Protein AF-A9VC50-F1 (afdb_monomer)

Organism: Monosiga brevicollis (NCBI:txid81824)

Structure (mmCIF, N/CA/C/O backbone):
data_AF-A9VC50-F1
#
_entry.id   AF-A9VC50-F1
#
loop_
_atom_site.group_PDB
_atom_site.id
_atom_site.type_symbol
_atom_site.label_atom_id
_atom_site.label_alt_id
_atom_site.label_comp_id
_atom_site.label_asym_id
_atom_site.label_entity_id
_atom_site.label_seq_id
_atom_site.pdbx_PDB_ins_code
_atom_site.Cartn_x
_atom_site.Cartn_y
_atom_site.Cartn_z
_atom_site.occupancy
_atom_site.B_iso_or_equiv
_atom_site.auth_seq_id
_atom_site.auth_comp_id
_atom_site.auth_asym_id
_atom_site.auth_atom_id
_atom_site.pdbx_PDB_model_num
ATOM 1 N N . MET A 1 1 ? -4.338 -27.452 -28.822 1.00 44.91 1 MET A N 1
ATOM 2 C CA . MET A 1 1 ? -4.345 -25.982 -28.722 1.00 44.91 1 MET A CA 1
ATOM 3 C C . MET A 1 1 ? -5.667 -25.638 -28.076 1.00 44.91 1 MET A C 1
ATOM 5 O O . MET A 1 1 ? -6.694 -25.849 -28.708 1.00 44.91 1 MET A O 1
ATOM 9 N N . GLY A 1 2 ? -5.657 -25.379 -26.769 1.00 46.47 2 GLY A N 1
ATOM 10 C CA . GLY A 1 2 ? -6.890 -25.137 -26.024 1.00 46.47 2 GLY A CA 1
ATOM 11 C C . GLY A 1 2 ? -7.445 -23.781 -26.427 1.00 46.47 2 GLY A C 1
ATOM 12 O O . GLY A 1 2 ? -6.705 -22.806 -26.385 1.00 46.47 2 GLY A O 1
ATOM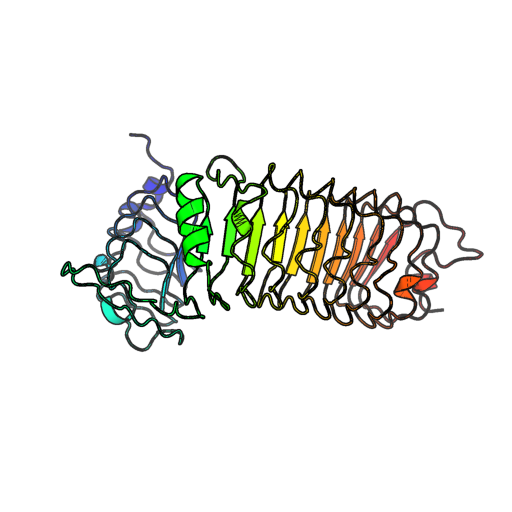 13 N N . THR A 1 3 ? -8.704 -23.742 -26.853 1.00 47.19 3 THR A N 1
ATOM 14 C CA . THR A 1 3 ? -9.458 -22.501 -27.043 1.00 47.19 3 THR A CA 1
ATOM 15 C C . THR A 1 3 ? -9.417 -21.734 -25.730 1.00 47.19 3 THR A C 1
ATOM 17 O O . THR A 1 3 ? -9.940 -22.220 -24.720 1.00 47.19 3 THR A O 1
ATOM 20 N N . THR A 1 4 ? -8.759 -20.582 -25.707 1.00 58.53 4 THR A N 1
ATOM 21 C CA . THR A 1 4 ? -8.905 -19.677 -24.572 1.00 58.53 4 THR A CA 1
ATOM 22 C C . THR A 1 4 ? -10.335 -19.135 -24.621 1.00 58.53 4 THR A C 1
ATOM 24 O O . THR A 1 4 ? -10.934 -19.007 -25.690 1.00 58.53 4 THR A O 1
ATOM 27 N N . THR A 1 5 ? -10.930 -18.816 -23.473 1.00 68.94 5 THR A N 1
ATOM 28 C CA . THR A 1 5 ? -12.236 -18.124 -23.416 1.00 68.94 5 THR A CA 1
ATOM 29 C C . THR A 1 5 ? -12.247 -16.837 -24.249 1.00 68.94 5 THR A C 1
ATOM 31 O O . THR A 1 5 ? -13.309 -16.387 -24.678 1.00 68.94 5 THR A O 1
ATOM 34 N N . PHE A 1 6 ? -11.067 -16.290 -24.541 1.00 82.06 6 PHE A N 1
ATOM 35 C CA . PHE A 1 6 ? -10.851 -15.112 -25.365 1.00 82.06 6 PHE A CA 1
ATOM 36 C C . PHE A 1 6 ? -11.321 -15.260 -26.826 1.00 82.06 6 PHE A C 1
ATOM 38 O O . PHE A 1 6 ? -11.772 -14.283 -27.419 1.00 82.06 6 PHE A O 1
ATOM 45 N N . ASP A 1 7 ? -11.331 -16.473 -27.392 1.00 83.12 7 ASP A N 1
ATOM 46 C CA . ASP A 1 7 ? -11.803 -16.707 -28.771 1.00 83.12 7 ASP A CA 1
ATOM 47 C C . ASP A 1 7 ? -13.293 -16.356 -28.962 1.00 83.12 7 ASP A C 1
ATOM 49 O O . ASP A 1 7 ? -13.754 -16.092 -30.075 1.00 83.12 7 ASP A O 1
ATOM 53 N N . THR A 1 8 ? -14.064 -16.300 -27.871 1.00 87.50 8 THR A N 1
ATOM 54 C CA . THR A 1 8 ? -15.500 -15.980 -27.910 1.00 87.50 8 THR A CA 1
ATOM 55 C C . THR A 1 8 ? -15.801 -14.517 -28.250 1.00 87.50 8 THR A C 1
ATOM 57 O O . THR A 1 8 ? -16.931 -14.202 -28.625 1.00 87.50 8 THR A O 1
ATOM 60 N N . PHE A 1 9 ? -14.804 -13.626 -28.206 1.00 90.12 9 PHE A N 1
ATOM 61 C CA . PHE A 1 9 ? -14.980 -12.203 -28.509 1.00 90.12 9 PHE A CA 1
ATOM 62 C C . PHE A 1 9 ? -15.029 -11.870 -30.007 1.00 90.12 9 PHE A C 1
ATOM 64 O O . PHE A 1 9 ? -15.206 -10.707 -30.350 1.00 90.12 9 PHE A O 1
ATOM 71 N N . GLN A 1 10 ? -14.960 -12.865 -30.900 1.00 92.56 10 GLN A N 1
ATOM 72 C CA . GLN A 1 10 ? -14.962 -12.689 -32.364 1.00 92.56 10 GLN A CA 1
ATOM 73 C C . GLN A 1 10 ? -16.102 -11.824 -32.931 1.00 92.56 10 GLN A C 1
ATOM 75 O O . GLN A 1 10 ? -15.961 -11.258 -34.014 1.00 92.56 10 GLN A O 1
ATOM 80 N N . ASP A 1 11 ? -17.231 -11.725 -32.220 1.00 93.69 11 ASP A N 1
ATOM 81 C CA . ASP A 1 11 ? -18.403 -10.934 -32.613 1.00 93.69 11 ASP A CA 1
ATOM 82 C C . ASP A 1 11 ? -18.568 -9.624 -31.826 1.00 93.69 11 ASP A C 1
ATOM 84 O O . ASP A 1 11 ? -19.496 -8.859 -32.114 1.00 93.69 11 ASP A O 1
ATOM 88 N N . LEU A 1 12 ? -17.678 -9.340 -30.868 1.00 95.38 12 LEU A N 1
ATOM 89 C CA . LEU A 1 12 ? -17.702 -8.119 -30.067 1.00 95.38 12 LEU A CA 1
ATOM 90 C C . LEU A 1 12 ? -17.452 -6.901 -30.964 1.00 95.38 12 LEU A C 1
ATOM 92 O O . LEU A 1 12 ? -16.473 -6.842 -31.706 1.00 95.38 12 LEU A O 1
ATOM 96 N N . LYS A 1 13 ? -18.359 -5.923 -30.895 1.00 97.06 13 LYS A N 1
ATOM 97 C CA . LYS A 1 13 ? -18.291 -4.683 -31.684 1.00 97.06 13 LYS A CA 1
ATOM 98 C C . LYS A 1 13 ? -18.213 -3.430 -30.830 1.00 97.06 13 LYS A C 1
ATOM 100 O O . LYS A 1 13 ? -17.563 -2.478 -31.238 1.00 97.06 13 LYS A O 1
ATOM 105 N N . TYR A 1 14 ? -18.867 -3.422 -29.676 1.00 97.00 14 TYR A N 1
ATOM 106 C CA . TYR A 1 14 ? -19.002 -2.231 -28.848 1.00 97.00 14 TYR A CA 1
ATOM 107 C C . TYR A 1 14 ? -18.812 -2.617 -27.387 1.00 97.00 14 TYR A C 1
ATOM 109 O O . TYR A 1 14 ? -19.379 -3.619 -26.942 1.00 97.00 14 TYR A O 1
ATOM 117 N N . VAL A 1 15 ? -18.037 -1.816 -26.664 1.00 95.94 15 VAL A N 1
ATOM 118 C CA . VAL A 1 15 ? -17.990 -1.813 -25.202 1.00 95.94 15 VAL A CA 1
ATOM 119 C C . VAL A 1 15 ? -18.420 -0.417 -24.766 1.00 95.94 15 VAL A C 1
ATOM 121 O O . VAL A 1 15 ? -17.750 0.561 -25.083 1.00 95.94 15 VAL A O 1
ATOM 124 N N . GLU A 1 16 ? -19.571 -0.316 -24.103 1.00 88.25 16 GLU A N 1
ATOM 125 C CA . GLU A 1 16 ? -20.011 0.928 -23.462 1.00 88.25 16 GLU A CA 1
ATOM 126 C C . GLU A 1 16 ? -19.268 1.036 -22.123 1.00 88.25 16 GLU A C 1
ATOM 128 O O . GLU A 1 16 ? -19.714 0.491 -21.113 1.00 88.25 16 GLU A O 1
ATOM 133 N N . GLY A 1 17 ? -18.072 1.628 -22.157 1.00 88.19 17 GLY A N 1
ATOM 134 C CA . GLY A 1 17 ? -17.165 1.754 -21.016 1.00 88.19 17 GLY A CA 1
ATOM 135 C C . GLY A 1 17 ? -15.712 1.396 -21.333 1.00 88.19 17 GLY A C 1
ATOM 136 O O . GLY A 1 17 ? -15.334 1.141 -22.483 1.00 88.19 17 GLY A O 1
ATOM 137 N N . ASP A 1 18 ? -14.895 1.376 -20.280 1.00 90.75 18 ASP A N 1
ATOM 138 C CA . ASP A 1 18 ? -13.481 1.023 -20.363 1.00 90.75 18 ASP A CA 1
ATOM 139 C C . ASP A 1 18 ? -13.297 -0.469 -20.649 1.00 90.75 18 ASP A C 1
ATOM 141 O O . ASP A 1 18 ? -13.877 -1.339 -19.992 1.00 90.75 18 ASP A O 1
ATOM 145 N N . PHE A 1 19 ? -12.422 -0.775 -21.602 1.00 95.75 19 PHE A N 1
ATOM 146 C CA . PHE A 1 19 ? -12.029 -2.132 -21.933 1.00 95.75 19 PHE A CA 1
ATOM 147 C C . PHE A 1 19 ? -10.583 -2.381 -21.505 1.00 95.75 19 PHE A C 1
ATOM 149 O O . PHE A 1 19 ? -9.643 -1.809 -22.054 1.00 95.75 19 PHE A O 1
ATOM 156 N N . THR A 1 20 ? -10.405 -3.232 -20.493 1.00 93.25 20 THR A N 1
ATOM 157 C CA . THR A 1 20 ? -9.092 -3.547 -19.916 1.00 93.25 20 THR A CA 1
ATOM 158 C C . THR A 1 20 ? -8.727 -5.003 -20.168 1.00 93.25 20 THR A C 1
ATOM 160 O O . THR A 1 20 ? -9.444 -5.914 -19.754 1.00 93.25 20 THR A O 1
ATOM 163 N N . LEU A 1 21 ? -7.580 -5.213 -20.804 1.00 93.19 21 LEU A N 1
ATOM 164 C CA . LEU A 1 21 ? -6.884 -6.489 -20.893 1.00 93.19 21 LEU A CA 1
ATOM 165 C C . LEU A 1 21 ? -5.697 -6.421 -19.936 1.00 93.19 21 LEU A C 1
ATOM 167 O O . LEU A 1 21 ? -4.807 -5.592 -20.136 1.00 93.19 21 LEU A O 1
ATOM 171 N N . ARG A 1 22 ? -5.729 -7.238 -18.874 1.00 88.69 22 ARG A N 1
ATOM 172 C CA . ARG A 1 22 ? -4.687 -7.228 -17.846 1.00 88.69 22 ARG A CA 1
ATOM 173 C C . ARG A 1 22 ? -4.309 -8.599 -17.310 1.00 88.69 22 ARG A C 1
ATOM 175 O O . ARG A 1 22 ? -5.202 -9.350 -16.913 1.00 88.69 22 ARG A O 1
ATOM 182 N N . ASN A 1 23 ? -3.003 -8.859 -17.205 1.00 82.88 23 ASN A N 1
ATOM 183 C CA . ASN A 1 23 ? -2.418 -10.050 -16.582 1.00 82.88 23 ASN A CA 1
ATOM 184 C C . ASN A 1 23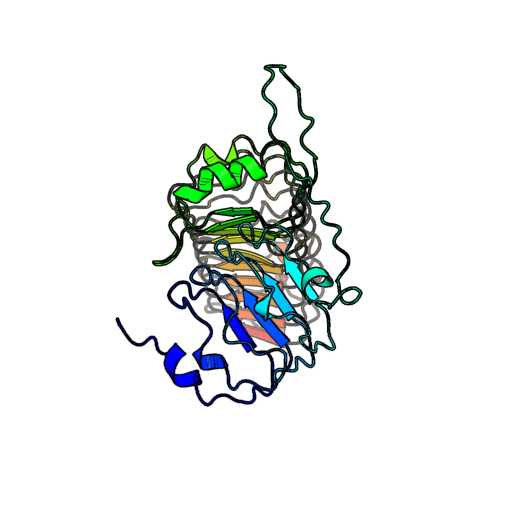 ? -2.970 -11.344 -17.208 1.00 82.88 23 ASN A C 1
ATOM 186 O O . ASN A 1 23 ? -3.553 -12.193 -16.528 1.00 82.88 23 ASN A O 1
ATOM 190 N N . GLN A 1 24 ? -2.907 -11.436 -18.541 1.00 86.44 24 GLN A N 1
ATOM 191 C CA . GLN A 1 24 ? -3.385 -12.596 -19.307 1.00 86.44 24 GLN A CA 1
ATOM 192 C C . GLN A 1 24 ? -2.319 -13.098 -20.287 1.00 86.44 24 GLN A C 1
ATOM 194 O O . GLN A 1 24 ? -2.542 -13.132 -21.496 1.00 86.44 24 GLN A O 1
ATOM 199 N N . ASP A 1 25 ? -1.185 -13.572 -19.777 1.00 84.69 25 ASP A N 1
ATOM 200 C CA . ASP A 1 25 ? -0.057 -14.045 -20.603 1.00 84.69 25 ASP A CA 1
ATOM 201 C C . ASP A 1 25 ? -0.393 -15.237 -21.509 1.00 84.69 25 ASP A C 1
ATOM 203 O O . ASP A 1 25 ? 0.272 -15.498 -22.509 1.00 84.69 25 ASP A O 1
ATOM 207 N N . ALA A 1 26 ? -1.466 -15.968 -21.194 1.00 86.62 26 ALA A N 1
ATOM 208 C CA . ALA A 1 26 ? -1.977 -17.031 -22.055 1.00 86.62 26 ALA A CA 1
ATOM 209 C C . ALA A 1 26 ? -2.597 -16.504 -23.367 1.00 86.62 26 ALA A C 1
ATOM 211 O O . ALA A 1 26 ? -2.794 -17.279 -24.307 1.00 86.62 26 ALA A O 1
ATOM 212 N N . VAL A 1 27 ? -2.941 -15.214 -23.442 1.00 90.56 27 VAL A N 1
ATOM 213 C CA . VAL A 1 27 ? -3.488 -14.576 -24.642 1.00 90.56 27 VAL A CA 1
ATOM 214 C C . VAL A 1 27 ? -2.337 -14.106 -25.525 1.00 90.56 27 VAL A C 1
ATOM 216 O O . VAL A 1 27 ? -1.681 -13.110 -25.249 1.00 90.56 27 VAL A O 1
ATOM 219 N N . THR A 1 28 ? -2.124 -14.812 -26.635 1.00 92.50 28 THR A N 1
ATOM 220 C CA . THR A 1 28 ? -1.029 -14.519 -27.576 1.00 92.50 28 THR A CA 1
ATOM 221 C C . THR A 1 28 ? -1.480 -13.794 -28.846 1.00 92.50 28 THR A C 1
ATOM 223 O O . THR A 1 28 ? -0.679 -13.568 -29.751 1.00 92.50 28 THR A O 1
ATOM 226 N N . SER A 1 29 ? -2.773 -13.478 -28.974 1.00 92.62 29 SER A N 1
ATOM 227 C CA . SER A 1 29 ? -3.325 -12.770 -30.133 1.00 92.62 29 SER A CA 1
ATOM 228 C C . SER A 1 29 ? -4.612 -12.029 -29.785 1.00 92.62 29 SER A C 1
ATOM 230 O O . SER A 1 29 ? -5.470 -12.567 -29.085 1.00 92.62 29 SER A O 1
ATOM 232 N N . LEU A 1 30 ? -4.774 -10.829 -30.351 1.00 96.19 30 LEU A N 1
ATOM 233 C CA . LEU A 1 30 ? -6.003 -10.038 -30.267 1.00 96.19 30 LEU A CA 1
ATOM 234 C C . LEU A 1 30 ? -6.940 -10.253 -31.465 1.00 96.19 30 LEU A C 1
ATOM 236 O O . LEU A 1 30 ? -7.922 -9.532 -31.604 1.00 96.19 30 LEU A O 1
ATOM 240 N N . ALA A 1 31 ? -6.696 -11.251 -32.324 1.00 95.38 31 ALA A N 1
ATOM 241 C CA . ALA A 1 31 ? -7.520 -11.523 -33.508 1.00 95.38 31 ALA A CA 1
ATOM 242 C C . ALA A 1 31 ? -9.042 -11.643 -33.240 1.00 95.38 31 ALA A C 1
ATOM 244 O O . ALA A 1 31 ? -9.818 -11.145 -34.069 1.00 95.38 31 ALA A O 1
ATOM 245 N N . PRO A 1 32 ? -9.510 -12.218 -32.109 1.00 95.44 32 PRO A N 1
ATOM 246 C CA . PRO A 1 32 ? -10.932 -12.203 -31.761 1.00 95.44 32 PRO A CA 1
ATOM 247 C C . PRO A 1 32 ? -11.518 -10.787 -31.643 1.00 95.44 32 PRO A C 1
ATOM 249 O O . PRO A 1 32 ? -12.684 -10.577 -31.941 1.00 95.44 32 PRO A O 1
ATOM 252 N N . LEU A 1 33 ? -10.717 -9.775 -31.316 1.00 96.25 33 LEU A N 1
ATOM 253 C CA . LEU A 1 33 ? -11.172 -8.384 -31.240 1.00 96.25 33 LEU A CA 1
ATOM 254 C C . LEU A 1 33 ? -11.241 -7.684 -32.597 1.00 96.25 33 LEU A C 1
ATOM 256 O O . LEU A 1 33 ? -11.586 -6.506 -32.656 1.00 96.25 33 LEU A O 1
ATOM 260 N N . SER A 1 34 ? -10.996 -8.396 -33.702 1.00 95.44 34 SER A N 1
ATOM 261 C CA . SER A 1 34 ? -10.990 -7.795 -35.036 1.00 95.44 34 SER A CA 1
ATOM 262 C C . SER A 1 34 ? -12.263 -7.032 -35.352 1.00 95.44 34 SER A C 1
ATOM 264 O O . SER A 1 34 ? -12.180 -6.055 -36.075 1.00 95.44 34 SER A O 1
ATOM 266 N N . ARG A 1 35 ? -13.440 -7.400 -34.835 1.00 96.50 35 ARG A N 1
ATOM 267 C CA . ARG A 1 35 ? -14.701 -6.693 -35.128 1.00 96.50 35 ARG A CA 1
ATOM 268 C C . ARG A 1 35 ? -15.003 -5.511 -34.204 1.00 96.50 35 ARG A C 1
ATOM 270 O O . ARG A 1 35 ? -16.014 -4.853 -34.456 1.00 96.50 35 ARG A O 1
ATOM 277 N N . LEU A 1 36 ? -14.159 -5.234 -33.210 1.00 97.44 36 LEU A N 1
ATOM 278 C CA . LEU A 1 36 ? -14.341 -4.148 -32.250 1.00 97.44 36 LEU A CA 1
ATOM 279 C C . LEU A 1 36 ? -14.318 -2.790 -32.965 1.00 97.44 36 LEU A C 1
ATOM 281 O O . LEU A 1 36 ? -13.454 -2.535 -33.800 1.00 97.44 36 LEU A O 1
ATOM 285 N N . GLN A 1 37 ? -15.295 -1.941 -32.664 1.00 97.81 37 GLN A N 1
ATOM 286 C CA . GLN A 1 37 ? -15.540 -0.661 -33.335 1.00 97.81 37 GLN A CA 1
ATOM 287 C C . GLN A 1 37 ? -15.469 0.516 -32.369 1.00 97.81 37 GLN A C 1
ATOM 289 O O . GLN A 1 37 ? -14.983 1.575 -32.749 1.00 97.81 37 GLN A O 1
ATOM 294 N N . SER A 1 38 ? -15.936 0.359 -31.129 1.00 97.25 38 SER A N 1
ATOM 295 C CA . SER A 1 38 ? -15.813 1.421 -30.130 1.00 97.25 38 SER A CA 1
ATOM 296 C C . SER A 1 38 ? -15.640 0.899 -28.712 1.00 97.25 38 SER A C 1
ATOM 298 O O . SER A 1 38 ? -16.242 -0.111 -28.333 1.00 97.25 38 SER A O 1
ATOM 300 N N . VAL A 1 39 ? -14.843 1.640 -27.948 1.00 97.56 39 VAL A N 1
ATOM 301 C CA . VAL A 1 39 ? -14.663 1.541 -26.493 1.00 97.56 39 VAL A CA 1
ATOM 302 C C . VAL A 1 39 ? -14.509 2.958 -25.934 1.00 97.56 39 VAL A C 1
ATOM 304 O O . VAL A 1 39 ? -14.137 3.855 -26.696 1.00 97.56 39 VAL A O 1
ATOM 307 N N . ASP A 1 40 ? -14.733 3.156 -24.632 1.00 94.56 40 ASP A N 1
ATOM 308 C CA . ASP A 1 40 ? -14.374 4.427 -23.995 1.00 94.56 40 ASP A CA 1
ATOM 309 C C . ASP A 1 40 ? -12.861 4.516 -23.835 1.00 94.56 40 ASP A C 1
ATOM 311 O O . ASP A 1 40 ? -12.218 5.116 -24.690 1.00 94.56 40 ASP A O 1
ATOM 315 N N . SER A 1 41 ? -12.260 3.862 -22.843 1.00 94.75 41 SER A N 1
ATOM 316 C CA . SER A 1 41 ? -10.797 3.728 -22.763 1.00 94.75 41 SER A CA 1
ATOM 317 C C . SER A 1 41 ? -10.343 2.310 -23.101 1.00 94.75 41 SER A C 1
ATOM 319 O O . SER A 1 41 ? -11.050 1.339 -22.832 1.00 94.75 41 SER A O 1
ATOM 321 N N . LEU A 1 42 ? -9.141 2.172 -23.660 1.00 96.81 42 LEU A N 1
ATOM 322 C CA . LEU A 1 42 ? -8.492 0.881 -23.886 1.00 96.81 42 LEU A CA 1
ATOM 323 C C . LEU A 1 42 ? -7.221 0.785 -23.051 1.00 96.81 42 LEU A C 1
ATOM 325 O O . LEU A 1 42 ? -6.297 1.582 -23.219 1.00 96.81 42 LEU A O 1
ATOM 329 N N . VAL A 1 43 ? -7.153 -0.238 -22.205 1.00 96.38 43 VAL A N 1
ATOM 330 C CA . VAL A 1 43 ? -5.966 -0.553 -21.413 1.00 96.38 43 VAL A CA 1
ATOM 331 C C . VAL A 1 43 ? -5.461 -1.937 -21.802 1.00 96.38 43 VAL A C 1
ATOM 333 O O . VAL A 1 43 ? -6.177 -2.924 -21.655 1.00 96.38 43 VAL A O 1
ATOM 336 N N . ILE A 1 44 ? -4.228 -1.999 -22.299 1.00 95.94 44 ILE A N 1
ATOM 337 C CA . ILE A 1 44 ? -3.467 -3.227 -22.536 1.00 95.94 44 ILE A CA 1
ATOM 338 C C . ILE A 1 44 ? -2.267 -3.160 -21.606 1.00 95.94 44 ILE A C 1
ATOM 340 O O . ILE A 1 44 ? -1.304 -2.433 -21.856 1.00 95.94 44 ILE A O 1
ATOM 344 N N . ASP A 1 45 ? -2.390 -3.854 -20.492 1.00 92.06 45 ASP A N 1
ATOM 345 C CA . ASP A 1 45 ? -1.460 -3.786 -19.380 1.00 92.06 45 ASP A CA 1
ATOM 346 C C . ASP A 1 45 ? -1.040 -5.200 -19.034 1.00 92.06 45 ASP A C 1
ATOM 348 O O . ASP A 1 45 ? -1.920 -6.001 -18.767 1.00 92.06 45 ASP A O 1
ATOM 352 N N . ASP A 1 46 ? 0.244 -5.536 -19.009 1.00 86.06 46 ASP A N 1
ATOM 353 C CA . ASP A 1 46 ? 0.654 -6.859 -18.523 1.00 86.06 46 ASP A CA 1
ATOM 354 C C . ASP A 1 46 ? 0.059 -8.023 -19.342 1.00 86.06 46 ASP A C 1
ATOM 356 O O . ASP A 1 46 ? -0.647 -8.903 -18.842 1.00 86.06 46 ASP A O 1
ATOM 360 N N . MET A 1 47 ? 0.240 -7.956 -20.658 1.00 91.94 47 MET A N 1
ATOM 361 C CA . MET A 1 47 ? -0.198 -8.974 -21.610 1.00 91.94 47 MET A CA 1
ATOM 362 C C . MET A 1 47 ? 1.027 -9.595 -22.285 1.00 91.94 47 MET A C 1
ATOM 364 O O . MET A 1 47 ? 1.186 -9.502 -23.505 1.00 91.94 47 MET A O 1
ATOM 368 N N . ASP A 1 48 ? 1.899 -10.243 -21.511 1.00 87.94 48 ASP A N 1
ATOM 369 C CA . ASP A 1 48 ? 3.221 -10.690 -21.977 1.00 87.94 48 ASP A CA 1
ATOM 370 C C . ASP A 1 48 ? 3.161 -11.848 -22.985 1.00 87.94 48 ASP A C 1
ATOM 372 O O . ASP A 1 48 ? 4.159 -12.192 -23.619 1.00 87.94 48 ASP A O 1
ATOM 376 N N . GLY A 1 49 ? 1.983 -12.426 -23.220 1.00 90.38 49 GLY A N 1
ATOM 377 C CA . GLY A 1 49 ? 1.745 -13.327 -24.350 1.00 90.38 49 GLY A CA 1
ATOM 378 C C . GLY A 1 49 ? 1.763 -12.625 -25.714 1.00 90.38 49 GLY A C 1
ATOM 379 O O . GLY A 1 49 ? 1.969 -13.275 -26.746 1.00 90.38 49 GLY A O 1
ATOM 380 N N . LEU A 1 50 ? 1.537 -11.308 -25.751 1.00 94.94 50 LEU A N 1
ATOM 381 C CA . LEU A 1 50 ? 1.441 -10.524 -26.978 1.00 94.94 50 LEU A CA 1
ATOM 382 C C . LEU A 1 50 ? 2.820 -10.070 -27.462 1.00 94.94 50 LEU A C 1
ATOM 384 O O . LEU A 1 50 ? 3.608 -9.490 -26.726 1.00 94.94 50 LEU A O 1
ATOM 388 N N . THR A 1 51 ? 3.071 -10.255 -28.759 1.00 95.38 51 THR A N 1
ATOM 389 C CA . THR A 1 51 ? 4.257 -9.703 -29.446 1.00 95.38 51 THR A CA 1
ATOM 390 C C . THR A 1 51 ? 3.920 -8.534 -30.373 1.00 95.38 51 THR A C 1
ATOM 392 O O . THR A 1 51 ? 4.807 -7.800 -30.805 1.00 95.38 51 THR A O 1
ATOM 395 N N . ASN A 1 52 ? 2.635 -8.342 -30.671 1.00 96.19 52 ASN A N 1
ATOM 396 C CA . ASN A 1 52 ? 2.063 -7.237 -31.436 1.00 96.19 52 ASN A CA 1
ATOM 397 C C . ASN A 1 52 ? 0.580 -7.075 -31.056 1.00 96.19 52 ASN A C 1
ATOM 399 O O . ASN A 1 52 ? 0.052 -7.868 -30.273 1.00 96.19 52 ASN A O 1
ATOM 403 N N . LEU A 1 53 ? -0.094 -6.075 -31.626 1.00 97.19 53 LEU A N 1
ATOM 404 C CA . LEU A 1 53 ? -1.496 -5.760 -31.325 1.00 97.19 53 LEU A CA 1
ATOM 405 C C . LEU A 1 53 ? -2.433 -6.067 -32.501 1.00 97.19 53 LEU A C 1
ATOM 407 O O . LEU A 1 53 ? -3.536 -5.520 -32.596 1.00 97.19 53 LEU A O 1
ATOM 411 N N . SER A 1 54 ? -2.009 -6.962 -33.396 1.00 94.00 54 SER A N 1
ATOM 412 C CA . SER A 1 54 ? -2.820 -7.400 -34.526 1.00 94.00 54 SER A CA 1
ATOM 413 C C . SER A 1 54 ? -4.149 -7.990 -34.048 1.00 94.00 54 SER A C 1
ATOM 415 O O . SER A 1 54 ? -4.218 -8.801 -33.121 1.00 94.00 54 SER A O 1
ATOM 417 N N . GLY A 1 55 ? -5.229 -7.551 -34.692 1.00 93.44 55 GLY A N 1
ATOM 418 C CA . GLY A 1 55 ? -6.597 -7.818 -34.252 1.00 93.44 55 GLY A CA 1
ATOM 419 C C . GLY A 1 55 ? -7.309 -6.588 -33.698 1.00 93.44 55 GLY A C 1
ATOM 420 O O . GLY A 1 55 ? -8.529 -6.582 -33.671 1.00 93.44 55 GLY A O 1
ATOM 421 N N . LEU A 1 56 ? -6.600 -5.509 -33.372 1.00 96.81 56 LEU A N 1
ATOM 422 C CA . LEU A 1 56 ? -7.206 -4.185 -33.237 1.00 96.81 56 LEU A CA 1
ATOM 423 C C . LEU A 1 56 ? -7.062 -3.454 -34.573 1.00 96.81 56 LEU A C 1
ATOM 425 O O . LEU A 1 56 ? -5.950 -3.145 -34.986 1.00 96.81 56 LEU A O 1
ATOM 429 N N . ASP A 1 57 ? -8.170 -3.236 -35.285 1.00 95.62 57 ASP A N 1
ATOM 430 C CA . ASP A 1 57 ? -8.127 -2.581 -36.598 1.00 95.62 57 ASP A CA 1
ATOM 431 C C . ASP A 1 57 ? -8.372 -1.063 -36.475 1.00 95.62 57 ASP A C 1
ATOM 433 O O . ASP A 1 57 ? -9.504 -0.651 -36.189 1.00 95.62 57 ASP A O 1
ATOM 437 N N . PRO A 1 58 ? -7.359 -0.217 -36.748 1.00 95.50 58 PRO A N 1
ATOM 438 C CA . PRO A 1 58 ? -7.478 1.236 -36.648 1.00 95.50 58 PRO A CA 1
ATOM 439 C C . PRO A 1 58 ? -8.479 1.844 -37.640 1.00 95.50 58 PRO A C 1
ATOM 441 O O . PRO A 1 58 ? -8.975 2.940 -37.405 1.00 95.50 58 PRO A O 1
ATOM 444 N N . ALA A 1 59 ? -8.828 1.149 -38.730 1.00 95.06 59 ALA A N 1
ATOM 445 C CA . ALA A 1 59 ? -9.801 1.642 -39.707 1.00 95.06 59 ALA A CA 1
ATOM 446 C C . ALA A 1 59 ? -11.259 1.554 -39.221 1.00 95.06 59 ALA A C 1
ATOM 448 O O . ALA A 1 59 ? -12.152 2.125 -39.852 1.00 95.06 59 ALA A O 1
ATOM 449 N N . ARG A 1 60 ? -11.518 0.813 -38.137 1.00 94.56 60 ARG A N 1
ATOM 450 C CA . ARG A 1 60 ? -12.870 0.612 -37.590 1.00 94.56 60 ARG A CA 1
ATOM 451 C C . ARG A 1 60 ? -12.984 0.948 -36.107 1.00 94.56 60 ARG A C 1
ATOM 453 O O . ARG A 1 60 ? -14.081 1.292 -35.680 1.00 94.56 60 ARG A O 1
ATOM 460 N N . LEU A 1 61 ? -11.899 0.817 -35.346 1.00 97.19 61 LEU A N 1
ATOM 461 C CA . LEU A 1 61 ? -11.882 1.061 -33.911 1.00 97.19 61 LEU A CA 1
ATOM 462 C C . LEU A 1 61 ? -11.719 2.554 -33.613 1.00 97.19 61 LEU A C 1
ATOM 464 O O . LEU A 1 61 ? -10.808 3.204 -34.119 1.00 97.19 61 LEU A O 1
ATOM 468 N N . THR A 1 62 ? -12.586 3.082 -32.757 1.00 96.38 62 THR A N 1
ATOM 469 C CA . THR A 1 62 ? -12.481 4.418 -32.159 1.00 96.38 62 THR A CA 1
ATOM 470 C C . THR A 1 62 ? -12.437 4.295 -30.637 1.00 96.38 62 THR A C 1
ATOM 472 O O . THR A 1 62 ? -13.198 3.515 -30.065 1.00 96.38 62 THR A O 1
ATOM 475 N N . ILE A 1 63 ? -11.565 5.068 -29.991 1.00 96.81 63 ILE A N 1
ATOM 476 C CA . ILE A 1 63 ? -11.432 5.150 -28.530 1.00 96.81 63 ILE A CA 1
ATOM 477 C C . ILE A 1 63 ? -11.869 6.556 -28.096 1.00 96.81 63 ILE A C 1
ATOM 479 O O . ILE A 1 63 ? -11.200 7.537 -28.433 1.00 96.81 63 ILE A O 1
ATOM 483 N N . SER A 1 64 ? -13.001 6.671 -27.391 1.00 93.94 64 SER A N 1
ATOM 484 C CA . SER A 1 64 ? -13.548 7.966 -26.931 1.00 93.94 64 SER A CA 1
ATOM 485 C C . SER A 1 64 ? -12.763 8.589 -25.765 1.00 93.94 64 SER A C 1
ATOM 487 O O . SER A 1 64 ? -12.852 9.795 -25.518 1.00 93.94 64 SER A O 1
ATOM 489 N N . GLY A 1 65 ? -11.997 7.780 -25.045 1.00 91.44 65 GLY A N 1
ATOM 490 C CA . GLY A 1 65 ? -11.188 8.125 -23.883 1.00 91.44 65 GLY A CA 1
ATOM 491 C C . GLY A 1 65 ? -9.713 7.815 -24.114 1.00 91.44 65 GLY A C 1
ATOM 492 O O . GLY A 1 65 ? -9.165 8.129 -25.174 1.00 91.44 65 GLY A O 1
ATOM 493 N N . ASP A 1 66 ? -9.069 7.228 -23.108 1.00 90.94 66 ASP A N 1
ATOM 494 C CA . ASP A 1 66 ? -7.618 7.055 -23.085 1.00 90.94 66 ASP A CA 1
ATOM 495 C C . ASP A 1 66 ? -7.168 5.745 -23.747 1.00 90.94 66 ASP A C 1
ATOM 497 O O . ASP A 1 66 ? -7.802 4.697 -23.614 1.00 90.94 66 ASP A O 1
ATOM 501 N N . LEU A 1 67 ? -6.007 5.782 -24.401 1.00 95.31 67 LEU A N 1
ATOM 502 C CA . LEU A 1 67 ? -5.261 4.599 -24.820 1.00 95.31 67 LEU A CA 1
ATOM 503 C C . LEU A 1 67 ? -4.059 4.403 -23.897 1.00 95.31 67 LEU A C 1
ATOM 505 O O . LEU A 1 67 ? -3.165 5.249 -23.842 1.00 95.31 67 LEU A O 1
ATOM 509 N N . ARG A 1 68 ? -3.990 3.258 -23.217 1.00 94.38 68 ARG A N 1
ATOM 510 C CA . ARG A 1 68 ? -2.851 2.884 -22.373 1.00 94.38 68 ARG A CA 1
ATOM 511 C C . ARG A 1 68 ? -2.320 1.524 -22.804 1.00 94.38 68 ARG A C 1
ATOM 513 O O . ARG A 1 68 ? -3.003 0.521 -22.637 1.00 94.38 68 ARG A O 1
ATOM 520 N N . ILE A 1 69 ? -1.106 1.491 -23.345 1.00 94.81 69 ILE A N 1
ATOM 521 C CA . ILE A 1 69 ? -0.387 0.250 -23.662 1.00 94.81 69 ILE A CA 1
ATOM 522 C C . ILE A 1 69 ? 0.874 0.252 -22.828 1.00 94.81 69 ILE A C 1
ATOM 524 O O . ILE A 1 69 ? 1.861 0.926 -23.146 1.00 94.81 69 ILE A O 1
ATOM 528 N N . VAL A 1 70 ? 0.805 -0.454 -21.714 1.00 86.06 70 VAL A N 1
ATOM 529 C CA . VAL A 1 70 ? 1.839 -0.407 -20.698 1.00 86.06 70 VAL A CA 1
ATOM 530 C C . VAL A 1 70 ? 2.262 -1.803 -20.296 1.00 86.06 70 VAL A C 1
ATOM 532 O O . VAL A 1 70 ? 1.446 -2.707 -20.306 1.00 86.06 70 VAL A O 1
ATOM 535 N N . ASN A 1 71 ? 3.518 -1.982 -19.903 1.00 80.88 71 ASN A N 1
ATOM 536 C CA . ASN A 1 71 ? 3.934 -3.183 -19.170 1.00 80.88 71 ASN A CA 1
ATOM 537 C C . ASN A 1 71 ? 3.772 -4.493 -19.954 1.00 80.88 71 ASN A C 1
ATOM 539 O O . ASN A 1 71 ? 3.408 -5.496 -19.361 1.00 80.88 71 ASN A O 1
ATOM 543 N N . ASN A 1 72 ? 3.972 -4.471 -21.273 1.00 89.38 72 ASN A N 1
ATOM 544 C CA . ASN A 1 72 ? 3.940 -5.677 -22.098 1.00 89.38 72 ASN A CA 1
ATOM 545 C C . ASN A 1 72 ? 5.377 -5.995 -22.527 1.00 89.38 72 ASN A C 1
ATOM 547 O O . ASN A 1 72 ? 5.888 -5.437 -23.505 1.00 89.38 72 ASN A O 1
ATOM 551 N N . ASP A 1 73 ? 6.045 -6.865 -21.778 1.00 84.81 73 ASP A N 1
ATOM 552 C CA . ASP A 1 73 ? 7.485 -7.106 -21.855 1.00 84.81 73 ASP A CA 1
ATOM 553 C C . ASP A 1 73 ? 7.909 -7.702 -23.196 1.00 84.81 73 ASP A C 1
ATOM 555 O O . ASP A 1 73 ? 8.939 -7.319 -23.761 1.00 84.81 73 ASP A O 1
ATOM 559 N N . ASN A 1 74 ? 7.065 -8.565 -23.760 1.00 91.88 74 ASN A N 1
ATOM 560 C CA . ASN A 1 74 ? 7.302 -9.227 -25.042 1.00 91.88 74 ASN A CA 1
ATOM 561 C C . ASN A 1 74 ? 6.711 -8.480 -26.245 1.00 91.88 74 ASN A C 1
ATOM 563 O O . ASN A 1 74 ? 6.900 -8.920 -27.383 1.00 91.88 74 ASN A O 1
ATOM 567 N N . LEU A 1 75 ? 6.021 -7.354 -26.033 1.00 95.06 75 LEU A N 1
ATOM 568 C CA . LEU A 1 75 ? 5.433 -6.581 -27.121 1.00 95.06 75 LEU A CA 1
ATOM 569 C C . LEU A 1 75 ? 6.549 -5.939 -27.946 1.00 95.06 75 LEU A C 1
ATOM 571 O O . LEU A 1 75 ? 7.296 -5.110 -27.443 1.00 95.06 75 LEU A O 1
ATOM 575 N N . VAL A 1 76 ? 6.672 -6.319 -29.217 1.00 95.50 76 VAL A N 1
ATOM 576 C CA . VAL A 1 76 ? 7.763 -5.866 -30.099 1.00 95.50 76 VAL A CA 1
ATOM 577 C C . VAL A 1 76 ? 7.350 -4.666 -30.950 1.00 95.50 76 VAL A C 1
ATOM 579 O O . VAL A 1 76 ? 8.191 -3.872 -31.366 1.00 95.50 76 VAL A O 1
ATOM 582 N N . SER A 1 77 ? 6.057 -4.523 -31.244 1.00 94.88 77 SER A N 1
ATOM 583 C CA . SER A 1 77 ? 5.554 -3.431 -32.075 1.00 94.88 77 SER A CA 1
ATOM 584 C C . SER A 1 77 ? 4.111 -3.068 -31.741 1.00 94.88 77 SER A C 1
ATOM 586 O O . SER A 1 77 ? 3.287 -3.938 -31.465 1.00 94.88 77 SER A O 1
ATOM 588 N N . ILE A 1 78 ? 3.800 -1.777 -31.866 1.00 96.94 78 ILE A N 1
ATOM 589 C CA . ILE A 1 78 ? 2.435 -1.228 -31.850 1.00 96.94 78 ILE A CA 1
ATOM 590 C C . ILE A 1 78 ? 2.004 -0.676 -33.216 1.00 96.94 78 ILE A C 1
ATOM 592 O O . ILE A 1 78 ? 0.966 -0.030 -33.321 1.00 96.94 78 ILE A O 1
ATOM 596 N N . SER A 1 79 ? 2.782 -0.915 -34.277 1.00 95.81 79 SER A N 1
ATOM 597 C CA . SER A 1 79 ? 2.525 -0.364 -35.617 1.00 95.81 79 SER A CA 1
ATOM 598 C C . SER A 1 79 ? 1.164 -0.748 -36.201 1.00 95.81 79 SER A C 1
ATOM 600 O O . SER A 1 79 ? 0.660 -0.043 -37.070 1.00 95.81 79 SER A O 1
ATOM 602 N N . ASP A 1 80 ? 0.564 -1.838 -35.717 1.00 96.00 80 ASP A N 1
ATOM 603 C CA . ASP A 1 80 ? -0.794 -2.256 -36.084 1.00 96.00 80 ASP A CA 1
ATOM 604 C C . ASP A 1 80 ? -1.849 -1.192 -35.747 1.00 96.00 80 ASP A C 1
ATOM 606 O O . ASP A 1 80 ? -2.902 -1.151 -36.373 1.00 96.00 80 ASP A O 1
ATOM 610 N N . LEU A 1 81 ? -1.552 -0.297 -34.798 1.00 96.62 81 LEU A N 1
ATOM 611 C CA . LEU A 1 81 ? -2.435 0.791 -34.382 1.00 96.62 81 LEU A CA 1
ATOM 612 C C . LEU A 1 81 ? -2.194 2.102 -35.140 1.00 96.62 81 LEU A C 1
ATOM 614 O O . LEU A 1 81 ? -2.774 3.128 -34.784 1.00 96.62 81 LEU A O 1
ATOM 618 N N . ALA A 1 82 ? -1.334 2.116 -36.161 1.00 95.88 82 ALA A N 1
ATOM 619 C CA . ALA A 1 82 ? -1.071 3.330 -36.924 1.00 95.88 82 ALA A CA 1
ATOM 620 C C . ALA A 1 82 ? -2.367 3.883 -37.547 1.00 95.88 82 ALA A C 1
ATOM 622 O O . ALA A 1 82 ? -3.019 3.218 -38.353 1.00 95.88 82 ALA A O 1
ATOM 623 N N . GLY A 1 83 ? -2.720 5.121 -37.189 1.00 90.81 83 GLY A N 1
ATOM 624 C CA . GLY A 1 83 ? -3.942 5.782 -37.661 1.00 90.81 83 GLY A CA 1
ATOM 625 C C . GLY A 1 83 ? -5.200 5.495 -36.835 1.00 90.81 83 GLY A C 1
ATOM 626 O O . GLY A 1 83 ? -6.288 5.870 -37.267 1.00 90.81 83 GLY A O 1
ATOM 627 N N . LEU A 1 84 ? -5.067 4.855 -35.668 1.00 95.12 84 LEU A N 1
ATOM 628 C CA . LEU A 1 84 ? -6.163 4.668 -34.718 1.00 95.12 84 LEU A CA 1
ATOM 629 C C . LEU A 1 84 ? -6.731 6.022 -34.265 1.00 95.12 84 LEU A C 1
ATOM 631 O O . LEU A 1 84 ? -5.978 6.945 -33.963 1.00 95.12 84 LEU A O 1
ATOM 635 N N . ALA A 1 85 ? -8.057 6.142 -34.188 1.00 93.81 85 ALA A N 1
ATOM 636 C CA . ALA A 1 85 ? -8.707 7.350 -33.687 1.00 93.81 85 ALA A CA 1
ATOM 637 C C . ALA A 1 85 ? -8.866 7.289 -32.159 1.00 93.81 85 ALA A C 1
ATOM 639 O O . ALA A 1 85 ? -9.624 6.463 -31.648 1.00 93.81 85 ALA A O 1
ATOM 640 N N . VAL A 1 86 ? -8.179 8.186 -31.448 1.00 95.12 86 VAL A N 1
ATOM 641 C CA . VAL A 1 86 ? -8.252 8.349 -29.986 1.00 95.12 86 VAL A CA 1
ATOM 642 C C . VAL A 1 86 ? -8.585 9.804 -29.673 1.00 95.12 86 VAL A C 1
ATOM 644 O O . VAL A 1 86 ? -7.972 10.705 -30.245 1.00 95.12 86 VAL A O 1
ATOM 647 N N . THR A 1 87 ? -9.554 10.068 -28.796 1.00 91.25 87 THR A N 1
ATOM 648 C CA . THR A 1 87 ? -9.896 11.447 -28.389 1.00 91.25 87 THR A CA 1
ATOM 649 C C . THR A 1 87 ? -9.328 11.855 -27.031 1.00 91.25 87 THR A C 1
ATOM 651 O O . THR A 1 87 ? -9.166 13.056 -26.807 1.00 91.25 87 THR A O 1
ATOM 654 N N . GLY A 1 88 ? -8.995 10.901 -26.157 1.00 85.69 88 GLY A N 1
ATOM 655 C CA . GLY A 1 88 ? -8.329 11.145 -24.875 1.00 85.69 88 GLY A CA 1
ATOM 656 C C . GLY A 1 88 ? -6.802 11.122 -24.957 1.00 85.69 88 GLY A C 1
ATOM 657 O O . GLY A 1 88 ? -6.206 11.419 -25.997 1.00 85.69 88 GLY A O 1
ATOM 658 N N . PHE A 1 89 ? -6.164 10.799 -23.834 1.00 87.00 89 PHE A N 1
ATOM 659 C CA . PHE A 1 89 ? -4.713 10.716 -23.727 1.00 87.00 89 PHE A CA 1
ATOM 660 C C . PHE A 1 89 ? -4.175 9.397 -24.270 1.00 87.00 89 PHE A C 1
ATOM 662 O O . PHE A 1 89 ? -4.820 8.353 -24.207 1.00 87.00 89 PHE A O 1
ATOM 669 N N . CYS A 1 90 ? -2.937 9.435 -24.747 1.00 89.25 90 CYS A N 1
ATOM 670 C CA . CYS A 1 90 ? -2.181 8.249 -25.100 1.00 89.25 90 CYS A CA 1
ATOM 671 C C . CYS A 1 90 ? -0.994 8.071 -24.144 1.00 89.25 90 CYS A C 1
ATOM 673 O O . CYS A 1 90 ? -0.219 9.000 -23.899 1.00 89.25 90 CYS A O 1
ATOM 675 N N . VAL A 1 91 ? -0.846 6.850 -23.627 1.00 86.31 91 VAL A N 1
ATOM 676 C CA . VAL A 1 91 ? 0.258 6.426 -22.764 1.00 86.31 91 VAL A CA 1
ATOM 677 C C . VAL A 1 91 ? 0.827 5.110 -23.292 1.00 86.31 91 VAL A C 1
ATOM 679 O O . VAL A 1 91 ? 0.208 4.057 -23.158 1.00 86.31 91 VAL A O 1
ATOM 682 N N . ILE A 1 92 ? 2.029 5.170 -23.868 1.00 88.44 92 ILE A N 1
ATOM 683 C CA . ILE A 1 92 ? 2.830 3.995 -24.235 1.00 88.44 92 ILE A CA 1
ATOM 684 C C . ILE A 1 92 ? 4.067 3.989 -23.340 1.00 88.44 92 ILE A C 1
ATOM 686 O O . ILE A 1 92 ? 4.914 4.871 -23.469 1.00 88.44 92 ILE A O 1
ATOM 690 N N . ALA A 1 93 ? 4.172 3.033 -22.419 1.00 81.31 93 ALA A N 1
ATOM 691 C CA . ALA A 1 93 ? 5.277 2.982 -21.456 1.00 81.31 93 ALA A CA 1
ATOM 692 C C . ALA A 1 93 ? 5.635 1.542 -21.078 1.00 81.31 93 ALA A C 1
ATOM 694 O O . ALA A 1 93 ? 4.785 0.669 -21.114 1.00 81.31 93 ALA A O 1
ATOM 695 N N . ASN A 1 94 ? 6.885 1.282 -20.689 1.00 72.06 94 ASN A N 1
ATOM 696 C CA . ASN A 1 94 ? 7.327 -0.032 -20.193 1.00 72.06 94 ASN A CA 1
ATOM 697 C C . ASN A 1 94 ? 6.967 -1.212 -21.120 1.00 72.06 94 ASN A C 1
ATOM 699 O O . ASN A 1 94 ? 6.456 -2.228 -20.669 1.00 72.06 94 ASN A O 1
ATOM 703 N N . ASN A 1 95 ? 7.204 -1.075 -22.423 1.00 84.81 95 ASN A N 1
ATOM 704 C CA . ASN A 1 95 ? 7.139 -2.198 -23.361 1.00 84.81 95 ASN A CA 1
ATOM 705 C C . ASN A 1 95 ? 8.578 -2.457 -23.851 1.00 84.81 95 ASN A C 1
ATOM 707 O O . ASN A 1 95 ? 8.940 -1.969 -24.922 1.00 84.81 95 ASN A O 1
ATOM 711 N N . PRO A 1 96 ? 9.456 -3.078 -23.037 1.00 79.62 96 PRO A N 1
ATOM 712 C CA . PRO A 1 96 ? 10.908 -3.117 -23.258 1.00 79.62 96 PRO A CA 1
ATOM 713 C C . PRO A 1 96 ? 11.335 -3.736 -24.595 1.00 79.62 96 PRO A C 1
ATOM 715 O O . PRO A 1 96 ? 12.313 -3.275 -25.185 1.00 79.62 96 PRO A O 1
ATOM 718 N N . SER A 1 97 ? 10.594 -4.720 -25.114 1.00 86.81 97 SER A N 1
ATOM 719 C CA . SER A 1 97 ? 10.854 -5.290 -26.447 1.00 86.81 97 SER A CA 1
ATOM 720 C C . SER A 1 97 ? 10.407 -4.380 -27.604 1.00 86.81 97 SER A C 1
ATOM 722 O O . SER A 1 97 ? 10.801 -4.596 -28.752 1.00 86.81 97 SER A O 1
ATOM 724 N N . CYS A 1 98 ? 9.627 -3.334 -27.316 1.00 89.94 98 CYS A N 1
ATOM 725 C CA . CYS A 1 98 ? 9.003 -2.428 -28.278 1.00 89.94 98 CYS A CA 1
ATOM 726 C C . CYS A 1 98 ? 9.910 -1.225 -28.560 1.00 89.94 98 CYS A C 1
ATOM 728 O O . CYS A 1 98 ? 9.649 -0.088 -28.148 1.00 89.94 98 CYS A O 1
ATOM 730 N N . ALA A 1 99 ? 11.024 -1.471 -29.249 1.00 84.88 99 ALA A N 1
ATOM 731 C CA . ALA A 1 99 ? 12.001 -0.428 -29.543 1.00 84.88 99 ALA A CA 1
ATOM 732 C C . ALA A 1 99 ? 11.376 0.719 -30.369 1.00 84.88 99 ALA A C 1
ATOM 734 O O . ALA A 1 99 ? 11.035 0.550 -31.538 1.00 84.88 99 ALA A O 1
ATOM 735 N N . GLY A 1 100 ? 11.261 1.908 -29.764 1.00 83.81 100 GLY A N 1
ATOM 736 C CA . GLY A 1 100 ? 10.742 3.118 -30.420 1.00 83.81 100 GLY A CA 1
ATOM 737 C C . GLY A 1 100 ? 9.218 3.274 -30.398 1.00 83.81 100 GLY A C 1
ATOM 738 O O . GLY A 1 100 ? 8.697 4.181 -31.047 1.00 83.81 100 GLY A O 1
ATOM 739 N N . CYS A 1 101 ? 8.504 2.430 -29.655 1.00 88.81 101 CYS A N 1
ATOM 740 C CA . CYS A 1 101 ? 7.058 2.539 -29.508 1.00 88.81 101 CYS A CA 1
ATOM 741 C C . CYS A 1 101 ? 6.685 3.753 -28.651 1.00 88.81 101 CYS A C 1
ATOM 743 O O . CYS A 1 101 ? 6.982 3.817 -27.462 1.00 88.81 101 CYS A O 1
ATOM 745 N N . THR A 1 102 ? 6.023 4.721 -29.277 1.00 90.56 102 THR A N 1
ATOM 746 C CA . THR A 1 102 ? 5.506 5.948 -28.654 1.00 90.56 102 THR A CA 1
ATOM 747 C C . THR A 1 102 ? 4.122 6.272 -29.207 1.00 90.56 102 THR A C 1
ATOM 749 O O . THR A 1 102 ? 3.737 5.770 -30.266 1.00 90.56 102 THR A O 1
ATOM 752 N N . CYS A 1 103 ? 3.378 7.162 -28.555 1.00 89.75 103 CYS A N 1
ATOM 753 C CA . CYS A 1 103 ? 2.126 7.678 -29.116 1.00 89.75 103 CYS A CA 1
ATOM 754 C C . CYS A 1 103 ? 2.349 8.327 -30.487 1.00 89.75 103 CYS A C 1
ATOM 756 O O . CYS A 1 103 ? 1.624 8.049 -31.444 1.00 89.75 103 CYS A O 1
ATOM 758 N N . ALA A 1 104 ? 3.421 9.113 -30.625 1.00 90.44 104 ALA A N 1
ATOM 759 C CA . ALA A 1 104 ? 3.827 9.667 -31.911 1.00 90.44 104 ALA A CA 1
ATOM 760 C C . ALA A 1 104 ? 4.089 8.590 -32.986 1.00 90.44 104 ALA A C 1
ATOM 762 O O . ALA A 1 104 ? 3.737 8.806 -34.145 1.00 90.44 104 ALA A O 1
ATOM 763 N N . SER A 1 105 ? 4.642 7.423 -32.624 1.00 91.81 105 SER A N 1
ATOM 764 C CA . SER A 1 105 ? 4.948 6.338 -33.577 1.00 91.81 105 SER A CA 1
ATOM 765 C C . SER A 1 105 ? 3.713 5.736 -34.265 1.00 91.81 105 SER A C 1
ATOM 767 O O . SER A 1 105 ? 3.842 5.166 -35.347 1.00 91.81 105 SER A O 1
ATOM 769 N N . ILE A 1 106 ? 2.518 5.918 -33.688 1.00 93.88 106 ILE A N 1
ATOM 770 C CA . ILE A 1 106 ? 1.229 5.476 -34.252 1.00 93.88 106 ILE A CA 1
ATOM 771 C C . ILE A 1 106 ? 0.346 6.640 -34.731 1.00 93.88 106 ILE A C 1
ATOM 773 O O . ILE A 1 106 ? -0.806 6.435 -35.109 1.00 93.88 106 ILE A O 1
ATOM 777 N N . GLY A 1 107 ? 0.894 7.859 -34.775 1.00 90.75 107 GLY A N 1
ATOM 778 C CA . GLY A 1 107 ? 0.201 9.050 -35.273 1.00 90.75 107 GLY A CA 1
ATOM 779 C C . GLY A 1 107 ? -0.580 9.841 -34.219 1.00 90.75 107 GLY A C 1
ATOM 780 O O . GLY A 1 107 ? -1.275 10.782 -34.585 1.00 90.75 107 GLY A O 1
ATOM 781 N N . LEU A 1 108 ? -0.429 9.521 -32.930 1.00 89.38 108 LEU A N 1
ATOM 782 C CA . LEU A 1 108 ? -1.093 10.198 -31.803 1.00 89.38 108 LEU A CA 1
ATOM 783 C C . LEU A 1 108 ? -0.186 11.238 -31.116 1.00 89.38 108 LEU A C 1
ATOM 785 O O . LEU A 1 108 ? -0.267 11.478 -29.910 1.00 89.38 108 LEU A O 1
ATOM 789 N N . GLY A 1 109 ? 0.729 11.849 -31.875 1.00 75.75 109 GLY A N 1
ATOM 790 C CA . GLY A 1 109 ? 1.612 12.895 -31.355 1.00 75.75 109 GLY A CA 1
ATOM 791 C C . GLY A 1 109 ? 0.810 14.113 -30.881 1.00 75.75 109 GLY A C 1
ATOM 792 O O . GLY A 1 109 ? -0.013 14.638 -31.626 1.00 75.75 109 GLY A O 1
ATOM 793 N N . GLY A 1 110 ? 1.055 14.573 -29.649 1.00 69.75 110 GLY A N 1
ATOM 794 C CA . GLY A 1 110 ? 0.332 15.698 -29.032 1.00 69.75 110 GLY A CA 1
ATOM 795 C C . GLY A 1 110 ? -0.823 15.308 -28.101 1.00 69.75 110 GLY A C 1
ATOM 796 O O . GLY A 1 110 ? -1.369 16.184 -27.439 1.00 69.75 110 GLY A O 1
ATOM 797 N N . GLN A 1 111 ? -1.147 14.015 -27.996 1.00 74.00 111 GLN A N 1
ATOM 798 C CA . GLN A 1 111 ? -2.043 13.457 -26.968 1.00 74.00 111 GLN A CA 1
ATOM 799 C C . GLN A 1 111 ? -1.273 12.786 -25.816 1.00 74.00 111 GLN A C 1
ATOM 801 O O . GLN A 1 111 ? -1.846 12.065 -25.004 1.00 74.00 111 GLN A O 1
ATOM 806 N N . GLU A 1 112 ? 0.038 13.010 -25.746 1.00 66.00 112 GLU A N 1
ATOM 807 C CA . GLU A 1 112 ? 0.913 12.465 -24.710 1.00 66.00 112 GLU A CA 1
ATOM 808 C C . GLU A 1 112 ? 0.696 13.198 -23.381 1.00 66.00 112 GLU A C 1
ATOM 810 O O . GLU A 1 112 ? 0.704 14.429 -23.322 1.00 66.00 112 GLU A O 1
ATOM 815 N N . THR A 1 113 ? 0.568 12.451 -22.286 1.00 47.31 113 THR A N 1
ATOM 816 C CA . THR A 1 113 ? 0.781 13.018 -20.951 1.00 47.31 113 THR A CA 1
ATOM 817 C C . THR A 1 113 ? 2.279 13.248 -20.777 1.00 47.31 113 THR A C 1
ATOM 819 O O . THR A 1 113 ? 3.063 12.321 -20.975 1.00 47.31 113 THR A O 1
ATOM 822 N N . THR A 1 114 ? 2.698 14.463 -20.425 1.00 38.16 114 THR A N 1
ATOM 823 C CA . THR A 1 114 ? 4.111 14.826 -20.242 1.00 38.16 114 THR A CA 1
ATOM 824 C C . THR A 1 114 ? 4.835 13.871 -19.287 1.00 38.16 114 THR A C 1
ATOM 826 O O . THR A 1 114 ? 4.741 14.018 -18.072 1.00 38.16 114 THR A O 1
ATOM 829 N N . SER A 1 115 ? 5.606 12.936 -19.840 1.00 40.44 115 SER A N 1
ATOM 830 C CA . SER A 1 115 ? 6.742 12.295 -19.179 1.00 40.44 115 SER A CA 1
ATOM 831 C C . SER A 1 115 ? 7.810 12.025 -20.236 1.00 40.44 115 SER A C 1
ATOM 833 O O . SER A 1 115 ? 7.673 11.174 -21.110 1.00 40.44 115 SER A O 1
ATOM 835 N N . THR A 1 116 ? 8.854 12.848 -20.220 1.00 34.41 116 THR A N 1
ATOM 836 C CA . THR A 1 116 ? 9.949 12.843 -21.191 1.00 34.41 116 THR A CA 1
ATOM 837 C C . THR A 1 116 ? 10.766 11.553 -21.106 1.00 34.41 116 THR A C 1
ATOM 839 O O . THR A 1 116 ? 11.551 11.367 -20.174 1.00 34.41 116 THR A O 1
ATOM 842 N N . THR A 1 117 ? 10.644 10.692 -22.114 1.00 35.66 117 THR A N 1
ATOM 843 C CA . THR A 1 117 ? 11.547 9.558 -22.349 1.00 35.66 117 THR A CA 1
ATOM 844 C C . THR A 1 117 ? 12.555 9.936 -23.435 1.00 35.66 117 THR A C 1
ATOM 846 O O . THR A 1 117 ? 12.213 10.062 -24.607 1.00 35.66 117 THR A O 1
ATOM 849 N N . THR A 1 118 ? 13.822 10.114 -23.059 1.00 30.30 118 THR A N 1
ATOM 850 C CA . THR A 1 118 ? 14.930 10.191 -24.020 1.00 30.30 118 THR A CA 1
ATOM 851 C C . THR A 1 118 ? 15.502 8.787 -24.187 1.00 30.30 118 THR A C 1
ATOM 853 O O . THR A 1 118 ? 16.214 8.293 -23.316 1.00 30.30 118 THR A O 1
ATOM 856 N N . THR A 1 119 ? 15.185 8.124 -25.295 1.00 34.03 119 THR A N 1
ATOM 857 C CA . THR A 1 119 ? 15.823 6.867 -25.705 1.00 34.03 119 THR A CA 1
ATOM 858 C C . THR A 1 119 ? 17.217 7.154 -26.261 1.00 34.03 119 THR A C 1
ATOM 860 O O . THR A 1 119 ? 17.341 7.784 -27.313 1.00 34.03 119 THR A O 1
ATOM 863 N N . THR A 1 120 ? 18.272 6.671 -25.602 1.00 33.44 120 THR A N 1
ATOM 864 C CA . THR A 1 120 ? 19.617 6.634 -26.198 1.00 33.44 120 THR A CA 1
ATOM 865 C C . THR A 1 120 ? 19.848 5.257 -26.809 1.00 33.44 120 THR A C 1
ATOM 867 O O . THR A 1 120 ? 19.952 4.260 -26.102 1.00 33.44 120 THR A O 1
ATOM 870 N N . SER A 1 121 ? 19.930 5.222 -28.137 1.00 33.72 121 SER A N 1
ATOM 871 C CA . SER A 1 121 ? 20.324 4.058 -28.929 1.00 33.72 121 SER A CA 1
ATOM 872 C C . SER A 1 121 ? 21.827 3.799 -28.753 1.00 33.72 121 SER A C 1
ATOM 874 O O . SER A 1 121 ? 22.635 4.697 -28.993 1.00 33.72 121 SER A O 1
ATOM 876 N N . THR A 1 122 ? 22.228 2.590 -28.359 1.00 34.19 122 THR A N 1
ATOM 877 C CA . THR A 1 122 ? 23.640 2.185 -28.281 1.00 34.19 122 THR A CA 1
ATOM 878 C C . THR A 1 122 ? 24.075 1.486 -29.566 1.00 34.19 122 THR A C 1
ATOM 880 O O . THR A 1 122 ? 23.671 0.367 -29.868 1.00 34.19 122 THR A O 1
ATOM 883 N N . THR A 1 123 ? 24.949 2.139 -30.331 1.00 31.28 123 THR A N 1
ATOM 884 C CA . THR A 1 123 ? 25.757 1.497 -31.374 1.00 31.28 123 THR A CA 1
ATOM 885 C C . THR A 1 123 ? 27.055 0.994 -30.747 1.00 31.28 123 THR A C 1
ATOM 887 O O . THR A 1 123 ? 27.845 1.762 -30.200 1.00 31.28 123 THR A O 1
ATOM 890 N N . THR A 1 124 ? 27.285 -0.314 -30.817 1.00 34.72 124 THR A N 1
ATOM 891 C CA . THR A 1 124 ? 28.487 -0.982 -30.312 1.00 34.72 124 THR A CA 1
ATOM 892 C C . THR A 1 124 ? 29.716 -0.654 -31.156 1.00 34.72 124 THR A C 1
ATOM 894 O O . THR A 1 124 ? 29.777 -1.025 -32.328 1.00 34.72 124 THR A O 1
ATOM 897 N N . THR A 1 125 ? 30.745 -0.072 -30.535 1.00 28.52 125 THR A N 1
ATOM 898 C CA . THR A 1 125 ? 32.134 -0.237 -30.991 1.00 28.52 125 THR A CA 1
ATOM 899 C C . THR A 1 125 ? 33.028 -0.491 -29.782 1.00 28.52 125 THR A C 1
ATOM 901 O O . THR A 1 125 ? 33.031 0.271 -28.821 1.00 28.52 125 THR A O 1
ATOM 904 N N . SER A 1 126 ? 33.743 -1.614 -29.820 1.00 39.44 126 SER A N 1
ATOM 905 C CA . SER A 1 126 ? 34.583 -2.132 -28.742 1.00 39.44 126 SER A CA 1
ATOM 906 C C . SER A 1 126 ? 35.896 -1.358 -28.623 1.00 39.44 126 SER A C 1
ATOM 908 O O . SER A 1 126 ? 36.775 -1.511 -29.468 1.00 39.44 126 SER A O 1
ATOM 910 N N . THR A 1 127 ? 36.070 -0.638 -27.516 1.00 29.55 127 THR A N 1
ATOM 911 C CA . THR A 1 127 ? 37.382 -0.326 -26.931 1.00 29.55 127 THR A CA 1
ATOM 912 C C . THR A 1 127 ? 37.259 -0.325 -25.412 1.00 29.55 127 THR A C 1
ATOM 914 O O . THR A 1 127 ? 36.470 0.432 -24.852 1.00 29.55 127 THR A O 1
ATOM 917 N N . THR A 1 128 ? 38.044 -1.174 -24.750 1.00 40.41 128 THR A N 1
ATOM 918 C CA . THR A 1 128 ? 38.218 -1.232 -23.295 1.00 40.41 128 THR A CA 1
ATOM 919 C C . THR A 1 128 ? 38.741 0.105 -22.777 1.00 40.41 128 THR A C 1
ATOM 921 O O . THR A 1 128 ? 39.927 0.409 -22.876 1.00 40.41 128 THR A O 1
ATOM 924 N N . SER A 1 129 ? 37.835 0.896 -22.216 1.00 34.34 129 SER A N 1
ATOM 925 C CA . SER A 1 129 ? 38.122 2.073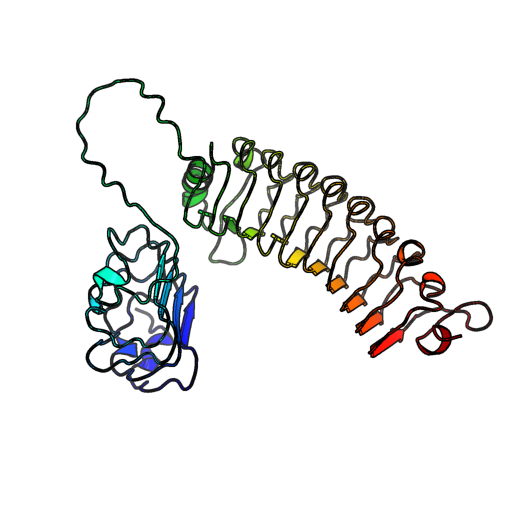 -21.409 1.00 34.34 129 SER A CA 1
ATOM 926 C C . SER A 1 129 ? 37.202 1.985 -20.201 1.00 34.34 129 SER A C 1
ATOM 928 O O . SER A 1 129 ? 35.989 1.882 -20.364 1.00 34.34 129 SER A O 1
ATOM 930 N N . THR A 1 130 ? 37.764 1.970 -18.995 1.00 38.38 130 THR A N 1
ATOM 931 C CA . THR A 1 130 ? 37.011 2.077 -17.741 1.00 38.38 130 THR A CA 1
ATOM 932 C C . THR A 1 130 ? 36.375 3.462 -17.675 1.00 38.38 130 THR A C 1
ATOM 934 O O . THR A 1 130 ? 36.944 4.403 -17.129 1.00 38.38 130 THR A O 1
ATOM 937 N N . THR A 1 131 ? 35.216 3.604 -18.307 1.00 32.78 131 THR A N 1
ATOM 938 C CA . THR A 1 131 ? 34.325 4.746 -18.154 1.00 32.78 131 THR A CA 1
ATOM 939 C C . THR A 1 131 ? 33.540 4.542 -16.871 1.00 32.78 131 THR A C 1
ATOM 941 O O . THR A 1 131 ? 32.707 3.643 -16.794 1.00 32.78 131 THR A O 1
ATOM 944 N N . THR A 1 132 ? 33.772 5.384 -15.867 1.00 38.88 132 THR A N 1
ATOM 945 C CA . THR A 1 132 ? 32.766 5.648 -14.837 1.00 38.88 132 THR A CA 1
ATOM 946 C C . THR A 1 132 ? 31.596 6.336 -15.534 1.00 38.88 132 THR A C 1
ATOM 948 O O . THR A 1 132 ? 31.554 7.561 -15.643 1.00 38.88 132 THR A O 1
ATOM 951 N N . THR A 1 133 ? 30.689 5.550 -16.109 1.00 44.81 133 THR A N 1
ATOM 952 C CA . THR A 1 133 ? 29.393 6.052 -16.550 1.00 44.81 133 THR A CA 1
ATOM 953 C C . THR A 1 133 ? 28.658 6.496 -15.298 1.00 44.81 133 THR A C 1
ATOM 955 O O . THR A 1 133 ? 28.249 5.664 -14.494 1.00 44.81 133 THR A O 1
ATOM 958 N N . THR A 1 134 ? 28.542 7.808 -15.097 1.00 58.53 134 THR A N 1
ATOM 959 C CA . THR A 1 134 ? 27.642 8.379 -14.096 1.00 58.53 134 THR A CA 1
ATOM 960 C C . THR A 1 134 ? 26.232 7.925 -14.441 1.00 58.53 134 THR A C 1
ATOM 962 O O . THR A 1 134 ? 25.654 8.374 -15.433 1.00 58.53 134 THR A O 1
ATOM 965 N N . ILE A 1 135 ? 25.721 6.973 -13.666 1.00 72.06 135 ILE A N 1
ATOM 966 C CA . ILE A 1 135 ? 24.348 6.489 -13.745 1.00 72.06 135 ILE A CA 1
ATOM 967 C C . ILE A 1 135 ? 23.423 7.698 -13.535 1.00 72.06 135 ILE A C 1
ATOM 969 O O . ILE A 1 135 ? 23.641 8.499 -12.629 1.00 72.06 135 ILE A O 1
ATOM 973 N N . ASN A 1 136 ? 22.426 7.885 -14.410 1.00 72.12 136 ASN A N 1
ATOM 974 C CA . ASN A 1 136 ? 21.426 8.941 -14.219 1.00 72.12 136 ASN A CA 1
ATOM 975 C C . ASN A 1 136 ? 20.710 8.699 -12.877 1.00 72.12 136 ASN A C 1
ATOM 977 O O . ASN A 1 136 ? 20.118 7.634 -12.723 1.00 72.12 136 ASN A O 1
ATOM 981 N N . PRO A 1 137 ? 20.708 9.638 -11.923 1.00 86.25 137 PRO A N 1
ATOM 982 C CA . PRO A 1 137 ? 20.053 9.415 -10.638 1.00 86.25 137 PRO A CA 1
ATOM 983 C C . PRO A 1 137 ? 18.538 9.175 -10.757 1.00 86.25 137 PRO A C 1
ATOM 985 O O . PRO A 1 137 ? 17.953 8.662 -9.809 1.00 86.25 137 PRO A O 1
ATOM 988 N N . VAL A 1 138 ? 17.908 9.506 -11.891 1.00 83.88 138 VAL A N 1
ATOM 989 C CA . VAL A 1 138 ? 16.477 9.280 -12.141 1.00 83.88 138 VAL A CA 1
ATOM 990 C C . VAL A 1 138 ? 16.262 8.161 -13.166 1.00 83.88 138 VAL A C 1
ATOM 992 O O . VAL A 1 138 ? 16.805 8.203 -14.275 1.00 83.88 138 VAL A O 1
ATOM 995 N N . TYR A 1 139 ? 15.430 7.181 -12.814 1.00 79.69 139 TYR A N 1
ATOM 996 C CA . TYR A 1 139 ? 14.912 6.149 -13.708 1.00 79.69 139 TYR A CA 1
ATOM 997 C C . TYR A 1 139 ? 13.441 6.436 -14.058 1.00 79.69 139 TYR A C 1
ATOM 999 O O . TYR A 1 139 ? 12.565 6.492 -13.193 1.00 79.69 139 TYR A O 1
ATOM 1007 N N . ASN A 1 140 ? 13.168 6.658 -15.348 1.00 74.00 140 ASN A N 1
ATOM 1008 C CA . ASN A 1 140 ? 11.879 7.169 -15.839 1.00 74.00 140 ASN A CA 1
ATOM 1009 C C . ASN A 1 140 ? 10.876 6.073 -16.252 1.00 74.00 140 ASN A C 1
ATOM 1011 O O . ASN A 1 140 ? 10.087 6.262 -17.173 1.00 74.00 140 ASN A O 1
ATOM 1015 N N . SER A 1 141 ? 10.966 4.898 -15.634 1.00 71.88 141 SER A N 1
ATOM 1016 C CA . SER A 1 141 ? 10.225 3.694 -16.018 1.00 71.88 141 SER A CA 1
ATOM 1017 C C . SER A 1 141 ? 9.916 2.868 -14.774 1.00 71.88 141 SER A C 1
ATOM 1019 O O . SER A 1 141 ? 10.422 3.160 -13.688 1.00 71.88 141 SER A O 1
ATOM 1021 N N . TRP A 1 142 ? 9.058 1.865 -14.919 1.00 80.75 142 TRP A N 1
ATOM 1022 C CA . TRP A 1 142 ? 8.747 0.939 -13.833 1.00 80.75 142 TRP A CA 1
ATOM 1023 C C . TRP A 1 142 ? 9.879 -0.071 -13.679 1.00 80.75 142 TRP A C 1
ATOM 1025 O O . TRP A 1 142 ? 10.564 -0.399 -14.651 1.00 80.75 142 TRP A O 1
ATOM 1035 N N . VAL A 1 143 ? 10.058 -0.567 -12.463 1.00 86.44 143 VAL A N 1
ATOM 1036 C CA . VAL A 1 143 ? 10.943 -1.685 -12.156 1.00 86.44 143 VAL A CA 1
ATOM 1037 C C . VAL A 1 143 ? 10.084 -2.803 -11.609 1.00 86.44 143 VAL A C 1
ATOM 1039 O O . VAL A 1 143 ? 9.415 -2.628 -10.596 1.00 86.44 143 VAL A O 1
ATOM 1042 N N . ARG A 1 144 ? 10.114 -3.962 -12.261 1.00 89.88 144 ARG A N 1
ATOM 1043 C CA . ARG A 1 144 ? 9.347 -5.121 -11.821 1.00 89.88 144 ARG A CA 1
ATOM 1044 C C . ARG A 1 144 ? 10.190 -6.361 -11.755 1.00 89.88 144 ARG A C 1
ATOM 1046 O O . ARG A 1 144 ? 11.008 -6.595 -12.638 1.00 89.88 144 ARG A O 1
ATOM 1053 N N . CYS A 1 145 ? 9.927 -7.156 -10.738 1.00 93.19 145 CYS A N 1
ATOM 1054 C CA . CYS A 1 145 ? 10.353 -8.528 -10.630 1.00 93.19 145 CYS A CA 1
ATOM 1055 C C . CYS A 1 145 ? 9.122 -9.385 -10.356 1.00 93.19 145 CYS A C 1
ATOM 1057 O O . CYS A 1 145 ? 8.435 -9.206 -9.344 1.00 93.19 145 CYS A O 1
ATOM 1059 N N . ARG A 1 146 ? 8.839 -10.296 -11.282 1.00 88.75 146 ARG A N 1
ATOM 1060 C CA . ARG A 1 146 ? 7.691 -11.205 -11.232 1.00 88.75 146 ARG A CA 1
ATOM 1061 C C . ARG A 1 146 ? 8.136 -12.644 -11.270 1.00 88.75 146 ARG A C 1
ATOM 1063 O O . ARG A 1 146 ? 7.511 -13.478 -10.632 1.00 88.75 146 ARG A O 1
ATOM 1070 N N . LEU A 1 147 ? 9.233 -12.920 -11.956 1.00 89.31 147 LEU A N 1
ATOM 1071 C CA . LEU A 1 147 ? 9.892 -14.210 -12.000 1.00 89.31 147 LEU A CA 1
ATOM 1072 C C . LEU A 1 147 ? 11.286 -14.094 -11.384 1.00 89.31 147 LEU A C 1
ATOM 1074 O O . LEU A 1 147 ? 11.902 -13.029 -11.371 1.00 89.31 147 LEU A O 1
ATOM 1078 N N . ASP A 1 148 ? 11.825 -15.222 -10.931 1.00 90.56 148 ASP A N 1
ATOM 1079 C CA . ASP A 1 148 ? 13.204 -15.293 -10.426 1.00 90.56 148 ASP A CA 1
ATOM 1080 C C . ASP A 1 148 ? 14.237 -14.810 -11.452 1.00 90.56 148 ASP A C 1
ATOM 1082 O O . ASP A 1 148 ? 15.284 -14.274 -11.093 1.00 90.56 148 ASP A O 1
ATOM 1086 N N . THR A 1 149 ? 13.940 -14.990 -12.741 1.00 87.19 149 THR A N 1
ATOM 1087 C CA . THR A 1 149 ? 14.794 -14.552 -13.850 1.00 87.19 149 THR A CA 1
ATOM 1088 C C . THR A 1 149 ? 14.908 -13.038 -13.962 1.00 87.19 149 THR A C 1
ATOM 1090 O O . THR A 1 149 ? 15.896 -12.553 -14.511 1.00 87.19 149 THR A O 1
ATOM 1093 N N . ASP A 1 150 ? 13.933 -12.301 -13.435 1.00 88.00 150 ASP A N 1
ATOM 1094 C CA . ASP A 1 150 ? 13.869 -10.848 -13.565 1.00 88.00 150 ASP A CA 1
ATOM 1095 C C . ASP A 1 150 ? 14.683 -10.181 -12.458 1.00 88.00 150 ASP A C 1
ATOM 1097 O O . ASP A 1 150 ? 15.275 -9.130 -12.690 1.00 88.00 150 ASP A O 1
ATOM 1101 N N . LEU A 1 151 ? 14.777 -10.823 -11.284 1.00 92.81 151 LEU A N 1
ATOM 1102 C CA . LEU A 1 151 ? 15.282 -10.240 -10.040 1.00 92.81 151 LEU A CA 1
ATOM 1103 C C . LEU A 1 151 ? 16.591 -9.475 -10.220 1.00 92.81 151 LEU A C 1
ATOM 1105 O O . LEU A 1 151 ? 16.671 -8.307 -9.846 1.00 92.81 151 LEU A O 1
ATOM 1109 N N . THR A 1 152 ? 17.606 -10.097 -10.824 1.00 91.75 152 THR A N 1
ATOM 1110 C CA . THR A 1 152 ? 18.898 -9.432 -11.050 1.00 91.75 152 THR A CA 1
ATOM 1111 C C . THR A 1 152 ? 18.742 -8.188 -11.919 1.00 91.75 152 THR A C 1
ATOM 1113 O O . THR A 1 152 ? 19.238 -7.126 -11.556 1.00 91.75 152 THR A O 1
ATOM 1116 N N . SER A 1 153 ? 18.003 -8.288 -13.026 1.00 88.56 153 SER A N 1
ATOM 1117 C CA . SER A 1 153 ? 17.787 -7.148 -13.918 1.00 88.56 153 SER A CA 1
ATOM 1118 C C . SER A 1 153 ? 16.991 -6.026 -13.246 1.00 88.56 153 SER A C 1
ATOM 1120 O O . SER A 1 153 ? 17.318 -4.856 -13.425 1.00 88.56 153 SER A O 1
ATOM 1122 N N . SER A 1 154 ? 16.006 -6.358 -12.408 1.00 93.38 154 SER A N 1
ATOM 1123 C CA . SER A 1 154 ? 15.216 -5.382 -11.657 1.00 93.38 154 SER A CA 1
ATOM 1124 C C . SER A 1 154 ? 16.073 -4.642 -10.626 1.00 93.38 154 SER A C 1
ATOM 1126 O O . SER A 1 154 ? 15.978 -3.422 -10.514 1.00 93.38 154 SER A O 1
ATOM 1128 N N . ILE A 1 155 ? 16.951 -5.350 -9.907 1.00 94.88 155 ILE A N 1
ATOM 1129 C CA . ILE A 1 155 ? 17.894 -4.736 -8.959 1.00 94.88 155 ILE A CA 1
ATOM 1130 C C . ILE A 1 155 ? 18.912 -3.846 -9.685 1.00 94.88 155 ILE A C 1
ATOM 1132 O O . ILE A 1 155 ? 19.145 -2.716 -9.252 1.00 94.88 155 ILE A O 1
ATOM 1136 N N . ASP A 1 156 ? 19.452 -4.290 -10.822 1.00 89.75 156 ASP A N 1
ATOM 1137 C CA . ASP A 1 156 ? 20.400 -3.510 -11.629 1.00 89.75 156 ASP A CA 1
ATOM 1138 C C . ASP A 1 156 ? 19.793 -2.187 -12.137 1.00 89.75 156 ASP A C 1
ATOM 1140 O O . ASP A 1 156 ? 20.496 -1.181 -12.272 1.00 89.75 156 ASP A O 1
ATOM 1144 N N . LEU A 1 157 ? 18.479 -2.147 -12.398 1.00 89.44 157 LEU A N 1
ATOM 1145 C CA . LEU A 1 157 ? 17.782 -0.915 -12.786 1.00 89.44 157 LEU A CA 1
ATOM 1146 C C . LEU A 1 157 ? 17.727 0.119 -11.651 1.00 89.44 157 LEU A C 1
ATOM 1148 O O . LEU A 1 157 ? 17.758 1.323 -11.930 1.00 89.44 157 LEU A O 1
ATOM 1152 N N . LEU A 1 158 ? 17.673 -0.342 -10.398 1.00 93.88 158 LEU A N 1
ATOM 1153 C CA . LEU A 1 158 ? 17.585 0.488 -9.193 1.00 93.88 158 LEU A CA 1
ATOM 1154 C C . LEU A 1 158 ? 18.957 0.899 -8.650 1.00 93.88 158 LEU A C 1
ATOM 1156 O O . LEU A 1 158 ? 19.082 1.963 -8.043 1.00 93.88 158 LEU A O 1
ATOM 1160 N N . GLN A 1 159 ? 19.988 0.079 -8.855 1.00 92.19 159 GLN A N 1
ATOM 1161 C CA . GLN A 1 159 ? 21.306 0.314 -8.278 1.00 92.19 159 GLN A CA 1
ATOM 1162 C C . GLN A 1 159 ? 21.902 1.661 -8.733 1.00 92.19 159 GLN A C 1
ATOM 1164 O O . GLN A 1 159 ? 22.006 1.960 -9.925 1.00 92.19 159 GLN A O 1
ATOM 1169 N N . GLY A 1 160 ? 22.314 2.484 -7.761 1.00 89.50 160 GLY A N 1
ATOM 1170 C CA . GLY A 1 160 ? 22.873 3.822 -8.002 1.00 89.50 160 GLY A CA 1
ATOM 1171 C C . GLY A 1 160 ? 21.855 4.861 -8.492 1.00 89.50 160 GLY A C 1
ATOM 1172 O O . GLY A 1 160 ? 22.243 5.908 -9.015 1.00 89.50 160 GLY A O 1
ATOM 1173 N N . ARG A 1 161 ? 20.549 4.575 -8.389 1.00 91.62 161 ARG A N 1
ATOM 1174 C CA . ARG A 1 161 ? 19.480 5.553 -8.628 1.00 91.62 161 ARG A CA 1
ATOM 1175 C C . ARG A 1 161 ? 19.055 6.183 -7.311 1.00 91.62 161 ARG A C 1
ATOM 1177 O O . ARG A 1 161 ? 18.987 5.512 -6.290 1.00 91.62 161 ARG A O 1
ATOM 1184 N N . ARG A 1 162 ? 18.681 7.458 -7.381 1.00 94.69 162 ARG A N 1
ATOM 1185 C CA . ARG A 1 162 ? 18.029 8.192 -6.290 1.00 94.69 162 ARG A CA 1
ATOM 1186 C C . ARG A 1 162 ? 16.518 8.256 -6.454 1.00 94.69 162 ARG A C 1
ATOM 1188 O O . ARG A 1 162 ? 15.805 8.378 -5.468 1.00 94.69 162 ARG A O 1
ATOM 1195 N N . GLN A 1 163 ? 16.019 8.171 -7.685 1.00 93.19 163 GLN A N 1
ATOM 1196 C CA . GLN A 1 163 ? 14.596 8.294 -7.970 1.00 93.19 163 GLN A CA 1
ATOM 1197 C C . GLN A 1 163 ? 14.136 7.312 -9.045 1.00 93.19 163 GLN A C 1
ATOM 1199 O O . GLN A 1 163 ? 14.775 7.182 -10.089 1.00 93.19 163 GLN A O 1
ATOM 1204 N N . VAL A 1 164 ? 12.970 6.707 -8.828 1.00 89.75 164 VAL A N 1
ATOM 1205 C CA . VAL A 1 164 ? 12.213 5.953 -9.832 1.00 89.75 164 VAL A CA 1
ATOM 1206 C C . VAL A 1 164 ? 10.842 6.602 -9.993 1.00 89.75 164 VAL A C 1
ATOM 1208 O O . VAL A 1 164 ? 10.078 6.705 -9.042 1.00 89.75 164 VAL A O 1
ATOM 1211 N N . THR A 1 165 ? 10.528 7.085 -11.193 1.00 82.81 165 THR A N 1
ATOM 1212 C CA . THR A 1 165 ? 9.223 7.735 -11.461 1.00 82.81 165 THR A CA 1
ATOM 1213 C C . THR A 1 165 ? 8.112 6.741 -11.801 1.00 82.81 165 THR A C 1
ATOM 1215 O O . THR A 1 165 ? 6.950 7.128 -11.862 1.00 82.81 165 THR A O 1
ATOM 1218 N N . GLY A 1 166 ? 8.467 5.477 -12.046 1.00 79.69 166 GLY A N 1
ATOM 1219 C CA . GLY A 1 166 ? 7.529 4.368 -12.161 1.00 79.69 166 GLY A CA 1
ATOM 1220 C C . GLY A 1 166 ? 7.383 3.589 -10.857 1.00 79.69 166 GLY A C 1
ATOM 1221 O O . GLY A 1 166 ? 8.033 3.891 -9.852 1.00 79.69 166 GLY A O 1
ATOM 1222 N N . ASP A 1 167 ? 6.529 2.574 -10.887 1.00 88.56 167 ASP A N 1
ATOM 1223 C CA . ASP A 1 167 ? 6.333 1.699 -9.734 1.00 88.56 167 ASP A CA 1
ATOM 1224 C C . ASP A 1 167 ? 7.518 0.742 -9.598 1.00 88.56 167 ASP A C 1
ATOM 1226 O O . ASP A 1 167 ? 8.124 0.329 -10.592 1.00 88.56 167 ASP A O 1
ATOM 1230 N N . VAL A 1 168 ? 7.857 0.413 -8.356 1.00 96.31 168 VAL A N 1
ATOM 1231 C CA . VAL A 1 168 ? 8.869 -0.580 -8.008 1.00 96.31 168 VAL A CA 1
ATOM 1232 C C . VAL A 1 168 ? 8.155 -1.773 -7.389 1.00 96.31 168 VAL A C 1
ATOM 1234 O O . VAL A 1 168 ? 7.594 -1.673 -6.299 1.00 96.31 168 VAL A O 1
ATOM 1237 N N . GLU A 1 169 ? 8.163 -2.905 -8.086 1.00 95.56 169 GLU A N 1
ATOM 1238 C CA . GLU A 1 169 ? 7.375 -4.079 -7.725 1.00 95.56 169 GLU A CA 1
ATOM 1239 C C . GLU A 1 169 ? 8.242 -5.339 -7.626 1.00 95.56 169 GLU A C 1
ATOM 1241 O O . GLU A 1 169 ? 8.912 -5.729 -8.579 1.00 95.56 169 GLU A O 1
ATOM 1246 N N . PHE A 1 170 ? 8.170 -6.024 -6.490 1.00 96.62 170 PHE A N 1
ATOM 1247 C CA . PHE A 1 170 ? 8.757 -7.338 -6.249 1.00 96.62 170 PHE A CA 1
ATOM 1248 C C . PHE A 1 170 ? 7.644 -8.287 -5.809 1.00 96.62 170 PHE A C 1
ATOM 1250 O O . PHE A 1 170 ? 7.221 -8.276 -4.647 1.00 96.62 170 PHE A O 1
ATOM 1257 N N . GLN A 1 171 ? 7.124 -9.069 -6.754 1.00 94.31 171 GLN A N 1
ATOM 1258 C CA . GLN A 1 171 ? 5.913 -9.867 -6.574 1.00 94.31 171 GLN A CA 1
ATOM 1259 C C . GLN A 1 171 ? 6.199 -11.366 -6.645 1.00 94.31 171 GLN A C 1
ATOM 1261 O O . GLN A 1 171 ? 6.727 -11.876 -7.630 1.00 94.31 171 GLN A O 1
ATOM 1266 N N . ASN A 1 172 ? 5.781 -12.082 -5.610 1.00 93.38 172 ASN A N 1
ATOM 1267 C CA . ASN A 1 172 ? 5.932 -13.524 -5.464 1.00 93.38 172 ASN A CA 1
ATOM 1268 C C . ASN A 1 172 ? 4.648 -14.127 -4.890 1.00 93.38 172 ASN A C 1
ATOM 1270 O O . ASN A 1 172 ? 4.600 -14.641 -3.775 1.00 93.38 172 ASN A O 1
ATOM 1274 N N . PHE A 1 173 ? 3.544 -13.954 -5.612 1.00 84.50 173 PHE A N 1
ATOM 1275 C CA . PHE A 1 173 ? 2.229 -14.377 -5.152 1.00 84.50 173 PHE A CA 1
ATOM 1276 C C . PHE A 1 173 ? 1.430 -15.067 -6.258 1.00 84.50 173 PHE A C 1
ATOM 1278 O O . PHE A 1 173 ? 1.397 -14.628 -7.404 1.00 84.50 173 PHE A O 1
ATOM 1285 N N . GLY A 1 174 ? 0.694 -16.114 -5.887 1.00 80.81 174 GLY A N 1
ATOM 1286 C CA . GLY A 1 174 ? -0.111 -16.888 -6.829 1.00 80.81 174 GLY A CA 1
ATOM 1287 C C . GLY A 1 174 ? 0.726 -17.854 -7.671 1.00 80.81 174 GLY A C 1
ATOM 1288 O O . GLY A 1 174 ? 1.855 -18.178 -7.327 1.00 80.81 174 GLY A O 1
ATOM 1289 N N . ALA A 1 175 ? 0.137 -18.370 -8.752 1.00 77.06 175 ALA A N 1
ATOM 1290 C CA . ALA A 1 175 ? 0.795 -19.347 -9.626 1.00 77.06 175 ALA A CA 1
ATOM 1291 C C . ALA A 1 175 ? 1.654 -18.707 -10.732 1.00 77.06 175 ALA A C 1
ATOM 1293 O O . ALA A 1 175 ? 2.462 -19.403 -11.340 1.00 77.06 175 ALA A O 1
ATOM 1294 N N . SER A 1 176 ? 1.454 -17.413 -11.004 1.00 76.00 176 SER A N 1
ATOM 1295 C CA . SER A 1 176 ? 2.092 -16.697 -12.117 1.00 76.00 176 SER A CA 1
ATOM 1296 C C . SER A 1 176 ? 3.339 -15.914 -11.709 1.00 76.00 176 SER A C 1
ATOM 1298 O O . SER A 1 176 ? 4.117 -15.537 -12.577 1.00 76.00 176 SER A O 1
ATOM 1300 N N . TYR A 1 177 ? 3.542 -15.673 -10.411 1.00 85.19 177 TYR A N 1
ATOM 1301 C CA . TYR A 1 177 ? 4.661 -14.885 -9.908 1.00 85.19 177 TYR A CA 1
ATOM 1302 C C . TYR A 1 177 ? 5.512 -15.702 -8.944 1.00 85.19 177 TYR A C 1
ATOM 1304 O O . TYR A 1 177 ? 4.987 -16.401 -8.080 1.00 85.19 177 TYR A O 1
ATOM 1312 N N . SER A 1 178 ? 6.824 -15.599 -9.100 1.00 91.62 178 SER A N 1
ATOM 1313 C CA . SER A 1 178 ? 7.827 -16.345 -8.358 1.00 91.62 178 SER A CA 1
ATOM 1314 C C . SER A 1 178 ? 9.068 -15.517 -8.019 1.00 91.62 178 SER A C 1
ATOM 1316 O O . SER A 1 178 ? 10.109 -16.117 -7.809 1.00 91.62 178 SER A O 1
ATOM 1318 N N . CYS A 1 179 ? 9.023 -14.179 -8.002 1.00 93.94 179 CYS A N 1
ATOM 1319 C CA . CYS A 1 179 ? 10.206 -13.359 -7.706 1.00 93.94 179 CYS A CA 1
ATOM 1320 C C . CYS A 1 179 ? 10.725 -13.602 -6.275 1.00 93.94 179 CYS A C 1
ATOM 1322 O O . CYS A 1 179 ? 10.246 -12.984 -5.333 1.00 93.94 179 CYS A O 1
ATOM 1324 N N . ASN A 1 180 ? 11.696 -14.489 -6.059 1.00 91.38 180 ASN A N 1
ATOM 1325 C CA . ASN A 1 180 ? 12.171 -14.798 -4.710 1.00 91.38 180 ASN A CA 1
ATOM 1326 C C . ASN A 1 180 ? 13.215 -13.783 -4.228 1.00 91.38 180 ASN A C 1
ATOM 1328 O O . ASN A 1 180 ? 14.417 -14.016 -4.341 1.00 91.38 180 ASN A O 1
ATOM 1332 N N . VAL A 1 181 ? 12.765 -12.673 -3.638 1.00 94.12 181 VAL A N 1
ATOM 1333 C CA . VAL A 1 181 ? 13.668 -11.727 -2.965 1.00 94.12 181 VAL A CA 1
ATOM 1334 C C . VAL A 1 181 ? 14.233 -12.357 -1.687 1.00 94.12 181 VAL A C 1
ATOM 1336 O O . VAL A 1 181 ? 13.495 -12.871 -0.840 1.00 94.12 181 VAL A O 1
ATOM 1339 N N . ASP A 1 182 ? 15.554 -12.282 -1.537 1.00 87.88 182 ASP A N 1
ATOM 1340 C CA . ASP A 1 182 ? 16.310 -12.783 -0.391 1.00 87.88 182 ASP A CA 1
ATOM 1341 C C . ASP A 1 182 ? 16.860 -11.633 0.492 1.00 87.88 182 ASP A C 1
ATOM 1343 O O . ASP A 1 182 ? 16.765 -10.460 0.118 1.00 87.88 182 ASP A O 1
ATOM 1347 N N . PRO A 1 183 ? 17.462 -11.923 1.665 1.00 86.44 183 PRO A N 1
ATOM 1348 C CA . PRO A 1 183 ? 17.962 -10.893 2.582 1.00 86.44 183 PRO A CA 1
ATOM 1349 C C . PRO A 1 183 ? 19.046 -9.965 2.011 1.00 86.44 183 PRO A C 1
ATOM 1351 O O . PRO A 1 183 ? 19.347 -8.945 2.624 1.00 86.44 183 PRO A O 1
ATOM 1354 N N . THR A 1 184 ? 19.687 -10.332 0.900 1.00 88.75 184 THR A N 1
ATOM 1355 C CA . THR A 1 184 ? 20.785 -9.568 0.287 1.00 88.75 184 THR A CA 1
ATOM 1356 C C . THR A 1 184 ? 20.363 -8.801 -0.958 1.00 88.75 184 THR A C 1
ATOM 1358 O O . THR A 1 184 ? 21.085 -7.906 -1.394 1.00 88.75 184 THR A O 1
ATOM 1361 N N . SER A 1 185 ? 19.187 -9.116 -1.502 1.00 92.69 185 SER A N 1
ATOM 1362 C CA . SER A 1 185 ? 18.715 -8.627 -2.798 1.00 92.69 185 SER A CA 1
ATOM 1363 C C . SER A 1 185 ? 18.653 -7.100 -2.872 1.00 92.69 185 SER A C 1
ATOM 1365 O O . SER A 1 185 ? 19.024 -6.522 -3.887 1.00 92.69 185 SER A O 1
ATOM 1367 N N . PHE A 1 186 ? 18.257 -6.432 -1.784 1.00 95.06 186 PHE A N 1
ATOM 1368 C CA . PHE A 1 186 ? 18.154 -4.969 -1.731 1.00 95.06 186 PHE A CA 1
ATOM 1369 C C . PHE A 1 186 ? 19.415 -4.261 -1.228 1.00 95.06 186 PHE A C 1
ATOM 1371 O O . PHE A 1 186 ? 19.453 -3.035 -1.224 1.00 95.06 186 PHE A O 1
ATOM 1378 N N . GLY A 1 187 ? 20.471 -4.988 -0.848 1.00 92.75 187 GLY A N 1
ATOM 1379 C CA . GLY A 1 187 ? 21.626 -4.417 -0.141 1.00 92.75 187 GLY A CA 1
ATOM 1380 C C . GLY A 1 187 ? 22.401 -3.332 -0.903 1.00 92.75 187 GLY A C 1
ATOM 1381 O O . GLY A 1 187 ? 23.203 -2.620 -0.304 1.00 92.75 187 GLY A O 1
ATOM 1382 N N . THR A 1 188 ? 22.176 -3.187 -2.210 1.00 92.12 188 THR A N 1
ATOM 1383 C CA . THR A 1 188 ? 22.799 -2.169 -3.071 1.00 92.12 188 THR A CA 1
ATOM 1384 C C . THR A 1 188 ? 21.927 -0.931 -3.305 1.00 92.12 188 THR A C 1
ATOM 1386 O O . THR A 1 188 ? 22.363 -0.007 -3.993 1.00 92.12 188 THR A O 1
ATOM 1389 N N . LEU A 1 189 ? 20.710 -0.884 -2.752 1.00 94.38 189 LEU A N 1
ATOM 1390 C CA . LEU A 1 189 ? 19.706 0.149 -3.039 1.00 94.38 189 LEU A CA 1
ATOM 1391 C C . LEU A 1 189 ? 19.803 1.386 -2.128 1.00 94.38 189 LEU A C 1
ATOM 1393 O O . LEU A 1 189 ? 18.881 2.195 -2.084 1.00 94.38 189 LEU A O 1
ATOM 1397 N N . THR A 1 190 ? 20.928 1.572 -1.432 1.00 92.12 190 THR A N 1
ATOM 1398 C CA . THR A 1 190 ? 21.083 2.555 -0.341 1.00 92.12 190 THR A CA 1
ATOM 1399 C C . THR A 1 190 ? 20.948 4.018 -0.767 1.00 92.12 190 THR A C 1
ATOM 1401 O O . THR A 1 190 ? 20.823 4.893 0.083 1.00 92.12 190 THR A O 1
ATOM 1404 N N . GLU A 1 191 ? 21.026 4.299 -2.068 1.00 93.62 191 GLU A N 1
ATOM 1405 C CA . GLU A 1 191 ? 20.877 5.647 -2.632 1.00 93.62 191 GLU A CA 1
ATOM 1406 C C . GLU A 1 191 ? 19.436 5.970 -3.049 1.00 93.62 191 GLU A C 1
ATOM 1408 O O . GLU A 1 191 ? 19.155 7.125 -3.362 1.00 93.62 191 GLU A O 1
ATOM 1413 N N . LEU A 1 192 ? 18.533 4.982 -3.072 1.00 96.56 192 LEU A N 1
ATOM 1414 C CA . LEU A 1 192 ? 17.164 5.153 -3.544 1.00 96.56 192 LEU A CA 1
ATOM 1415 C C . LEU A 1 192 ? 16.357 5.972 -2.534 1.00 96.56 192 LEU A C 1
ATOM 1417 O O . LEU A 1 192 ? 16.053 5.495 -1.448 1.00 96.56 192 LEU A O 1
ATOM 1421 N N . GLU A 1 193 ? 15.989 7.193 -2.910 1.00 98.06 193 GLU A N 1
ATOM 1422 C CA . GLU A 1 193 ? 15.282 8.143 -2.048 1.00 98.06 193 GLU A CA 1
ATOM 1423 C C . GLU A 1 193 ? 13.787 8.202 -2.354 1.00 98.06 193 GLU A C 1
ATOM 1425 O O . GLU A 1 193 ? 12.976 8.308 -1.431 1.00 98.06 193 GLU A O 1
ATOM 1430 N N . ASN A 1 194 ? 13.417 8.134 -3.638 1.00 97.31 194 ASN A N 1
ATOM 1431 C CA . ASN A 1 194 ? 12.054 8.400 -4.092 1.00 97.31 194 ASN A CA 1
ATOM 1432 C C . ASN A 1 194 ? 11.569 7.338 -5.085 1.00 97.31 194 ASN A C 1
ATOM 1434 O O . ASN A 1 194 ? 12.250 7.045 -6.070 1.00 97.31 194 ASN A O 1
ATOM 1438 N N . VAL A 1 195 ? 10.353 6.830 -4.891 1.00 97.75 195 VAL A N 1
ATOM 1439 C CA . VAL A 1 195 ? 9.676 5.933 -5.846 1.00 97.75 195 VAL A CA 1
ATOM 1440 C C . VAL A 1 195 ? 8.222 6.351 -6.059 1.00 97.75 195 VAL A C 1
ATOM 1442 O O . VAL A 1 195 ? 7.625 6.984 -5.186 1.00 97.75 195 VAL A O 1
ATOM 1445 N N . ASN A 1 196 ? 7.628 5.997 -7.202 1.00 94.94 196 ASN A N 1
ATOM 1446 C CA . ASN A 1 196 ? 6.221 6.313 -7.454 1.00 94.94 196 ASN A CA 1
ATOM 1447 C C . ASN A 1 196 ? 5.277 5.469 -6.595 1.00 94.94 196 ASN A C 1
ATOM 1449 O O . ASN A 1 196 ? 4.422 6.013 -5.907 1.00 94.94 196 ASN A O 1
ATOM 1453 N N . ALA A 1 197 ? 5.457 4.154 -6.605 1.00 97.25 197 ALA A N 1
ATOM 1454 C CA . ALA A 1 197 ? 4.820 3.210 -5.697 1.00 97.25 197 ALA A CA 1
ATOM 1455 C C . ALA A 1 197 ? 5.828 2.111 -5.357 1.00 97.25 197 ALA A C 1
ATOM 1457 O O . ALA A 1 197 ? 6.745 1.845 -6.139 1.00 97.25 197 ALA A O 1
ATOM 1458 N N . LEU A 1 198 ? 5.660 1.476 -4.201 1.00 98.50 198 LEU A N 1
ATOM 1459 C CA . LEU A 1 198 ? 6.484 0.345 -3.784 1.00 98.50 198 LEU A CA 1
ATOM 1460 C C . LEU A 1 198 ? 5.581 -0.833 -3.444 1.00 98.50 198 LEU A C 1
ATOM 1462 O O . LEU A 1 198 ? 4.724 -0.728 -2.573 1.00 98.50 198 LEU A O 1
ATOM 1466 N N . VAL A 1 199 ? 5.773 -1.959 -4.120 1.00 97.75 199 VAL A N 1
ATOM 1467 C CA . VAL A 1 199 ? 4.975 -3.171 -3.930 1.00 97.75 199 VAL A CA 1
ATOM 1468 C C . VAL A 1 199 ? 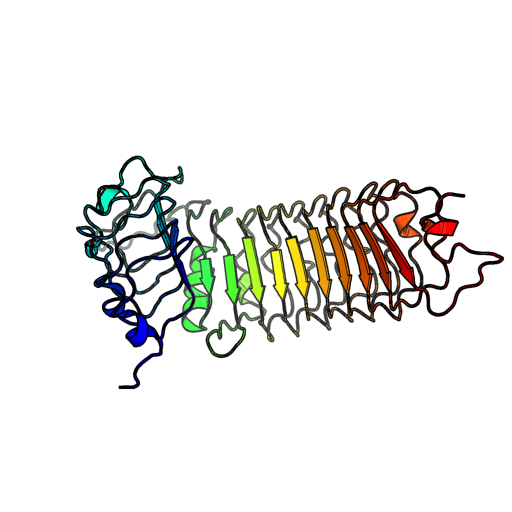5.922 -4.329 -3.669 1.00 97.75 199 VAL A C 1
ATOM 1470 O O . VAL A 1 199 ? 6.640 -4.758 -4.561 1.00 97.75 199 VAL A O 1
ATOM 1473 N N . ILE A 1 200 ? 5.931 -4.858 -2.449 1.00 97.50 200 ILE A N 1
ATOM 1474 C CA . ILE A 1 200 ? 6.740 -6.023 -2.075 1.00 97.50 200 ILE A CA 1
ATOM 1475 C C . ILE A 1 200 ? 5.785 -7.065 -1.516 1.00 97.50 200 ILE A C 1
ATOM 1477 O O . ILE A 1 200 ? 5.252 -6.915 -0.409 1.00 97.50 200 ILE A O 1
ATOM 1481 N N . THR A 1 201 ? 5.528 -8.109 -2.302 1.00 96.88 201 THR A N 1
ATOM 1482 C CA . THR A 1 201 ? 4.479 -9.078 -1.982 1.00 96.88 201 THR A CA 1
ATOM 1483 C C . THR A 1 201 ? 4.940 -10.518 -2.103 1.00 96.88 201 THR A C 1
ATOM 1485 O O . THR A 1 201 ? 5.586 -10.890 -3.076 1.00 96.88 201 THR A O 1
ATOM 1488 N N . GLY A 1 202 ? 4.582 -11.337 -1.115 1.00 95.88 202 GLY A N 1
ATOM 1489 C CA . GLY A 1 202 ? 4.773 -12.785 -1.146 1.00 95.88 202 GLY A CA 1
ATOM 1490 C C . GLY A 1 202 ? 6.224 -13.263 -1.025 1.00 95.88 202 GLY A C 1
ATOM 1491 O O . GLY A 1 202 ? 6.501 -14.440 -1.231 1.00 95.88 202 GLY A O 1
ATOM 1492 N N . ASN A 1 203 ? 7.167 -12.388 -0.664 1.00 95.50 203 ASN A N 1
ATOM 1493 C CA . ASN A 1 203 ? 8.571 -12.761 -0.510 1.00 95.50 203 ASN A CA 1
ATOM 1494 C C . ASN A 1 203 ? 8.780 -13.471 0.829 1.00 95.50 203 ASN A C 1
ATOM 1496 O O . ASN A 1 203 ? 9.146 -12.866 1.838 1.00 95.50 203 ASN A O 1
ATOM 1500 N N . THR A 1 204 ? 8.536 -14.781 0.856 1.00 92.69 204 THR A N 1
ATOM 1501 C CA . THR A 1 204 ? 8.580 -15.584 2.088 1.00 92.69 204 THR A CA 1
ATOM 1502 C C . THR A 1 204 ? 9.983 -15.756 2.664 1.00 92.69 204 THR A C 1
ATOM 1504 O O . THR A 1 204 ? 10.109 -16.260 3.773 1.00 92.69 204 THR A O 1
ATOM 1507 N N . LEU A 1 205 ? 11.033 -15.376 1.928 1.00 92.56 205 LEU A N 1
ATOM 1508 C CA . LEU A 1 205 ? 12.432 -15.449 2.362 1.00 92.56 205 LEU A CA 1
ATOM 1509 C C . LEU A 1 205 ? 12.996 -14.109 2.850 1.00 92.56 205 LEU A C 1
ATOM 1511 O O . LEU A 1 205 ? 14.120 -14.091 3.345 1.00 92.56 205 LEU A O 1
ATOM 1515 N N . LEU A 1 206 ? 12.240 -13.014 2.725 1.00 94.69 206 LEU A N 1
ATOM 1516 C CA . LEU A 1 206 ? 12.686 -11.652 3.011 1.00 94.69 206 LEU A CA 1
ATOM 1517 C C . LEU A 1 206 ? 12.500 -11.310 4.501 1.00 94.69 206 LEU A C 1
ATOM 1519 O O . LEU A 1 206 ? 11.359 -11.156 4.936 1.00 94.69 206 LEU A O 1
ATOM 1523 N N . PRO A 1 207 ? 13.575 -11.164 5.304 1.00 92.69 207 PRO A N 1
ATOM 1524 C CA . PRO A 1 207 ? 13.449 -10.945 6.743 1.00 92.69 207 PRO A CA 1
ATOM 1525 C C . PRO A 1 207 ? 13.440 -9.464 7.148 1.00 92.69 207 PRO A C 1
ATOM 1527 O O . PRO A 1 207 ? 13.047 -9.134 8.271 1.00 92.69 207 PRO A O 1
ATOM 1530 N N . THR A 1 208 ? 13.901 -8.586 6.255 1.00 94.12 208 THR A N 1
ATOM 1531 C CA . THR A 1 208 ? 14.067 -7.137 6.438 1.00 94.12 208 THR A CA 1
ATOM 1532 C C . THR A 1 208 ? 14.087 -6.444 5.070 1.00 94.12 208 THR A C 1
ATOM 1534 O O . THR A 1 208 ? 14.257 -7.106 4.050 1.00 94.12 208 THR A O 1
ATOM 1537 N N . LEU A 1 209 ? 13.961 -5.117 5.052 1.00 96.00 209 LEU A N 1
ATOM 1538 C CA . LEU A 1 209 ? 14.093 -4.260 3.864 1.00 96.00 209 LEU A CA 1
ATOM 1539 C C . LEU A 1 209 ? 15.482 -3.597 3.765 1.00 96.00 209 LEU A C 1
ATOM 1541 O O . LEU A 1 209 ? 15.624 -2.539 3.157 1.00 96.00 209 LEU A O 1
ATOM 1545 N N . SER A 1 210 ? 16.499 -4.182 4.411 1.00 94.75 210 SER A N 1
ATOM 1546 C CA . SER A 1 210 ? 17.865 -3.638 4.458 1.00 94.75 210 SER A CA 1
ATOM 1547 C C . SER A 1 210 ? 18.387 -3.269 3.070 1.00 94.75 210 SER A C 1
ATOM 1549 O O . SER A 1 210 ? 18.271 -4.052 2.127 1.00 94.75 210 SER A O 1
ATOM 1551 N N . GLY A 1 211 ? 18.959 -2.069 2.961 1.00 94.44 211 GLY A N 1
ATOM 1552 C CA . GLY A 1 211 ? 19.354 -1.466 1.698 1.00 94.44 211 GLY A CA 1
ATOM 1553 C C . GLY A 1 211 ? 18.368 -0.417 1.187 1.00 94.44 211 GLY A C 1
ATOM 1554 O O . GLY A 1 211 ? 18.752 0.381 0.346 1.00 94.44 211 GLY A O 1
ATOM 1555 N N . MET A 1 212 ? 17.147 -0.333 1.726 1.00 95.75 212 MET A N 1
ATOM 1556 C CA . MET A 1 212 ? 16.206 0.771 1.459 1.00 95.75 212 MET A CA 1
ATOM 1557 C C . MET A 1 212 ? 16.359 1.953 2.438 1.00 95.75 212 MET A C 1
ATOM 1559 O O . MET A 1 212 ? 15.477 2.801 2.517 1.00 95.75 212 MET A O 1
ATOM 1563 N N . ASP A 1 213 ? 17.490 2.036 3.147 1.00 95.12 213 ASP A N 1
ATOM 1564 C CA . ASP A 1 213 ? 17.787 3.019 4.207 1.00 95.12 213 ASP A CA 1
ATOM 1565 C C . ASP A 1 213 ? 17.705 4.486 3.755 1.00 95.12 213 ASP A C 1
ATOM 1567 O O . ASP A 1 213 ? 17.490 5.385 4.569 1.00 95.12 213 ASP A O 1
ATOM 1571 N N . GLY A 1 214 ? 17.874 4.729 2.452 1.00 96.31 214 GLY A N 1
ATOM 1572 C CA . GLY A 1 214 ? 17.768 6.051 1.840 1.00 96.31 214 GLY A CA 1
ATOM 1573 C C . GLY A 1 214 ? 16.342 6.480 1.492 1.00 96.31 214 GLY A C 1
ATOM 1574 O O . GLY A 1 214 ? 16.150 7.650 1.169 1.00 96.31 214 GLY A O 1
ATOM 1575 N N . LEU A 1 215 ? 15.349 5.583 1.544 1.00 98.38 215 LEU A N 1
ATOM 1576 C CA . LEU A 1 215 ? 14.014 5.847 1.010 1.00 98.38 215 LEU A CA 1
ATOM 1577 C C . LEU A 1 215 ? 13.281 6.878 1.872 1.00 98.38 215 LEU A C 1
ATOM 1579 O O . LEU A 1 215 ? 12.910 6.607 3.010 1.00 98.38 215 LEU A O 1
ATOM 1583 N N . THR A 1 216 ? 13.043 8.063 1.311 1.00 98.62 216 THR A N 1
ATOM 1584 C CA . THR A 1 216 ? 12.403 9.190 2.000 1.00 98.62 216 THR A CA 1
ATOM 1585 C C . THR A 1 216 ? 10.951 9.404 1.601 1.00 98.62 216 THR A C 1
ATOM 1587 O O . THR A 1 216 ? 10.179 9.962 2.392 1.00 98.62 216 THR A O 1
ATOM 1590 N N . ARG A 1 217 ? 10.565 8.976 0.390 1.00 98.69 217 ARG A N 1
ATOM 1591 C CA . ARG A 1 217 ? 9.263 9.305 -0.193 1.00 98.69 217 ARG A CA 1
ATOM 1592 C C . ARG A 1 217 ? 8.738 8.226 -1.139 1.00 98.69 217 ARG A C 1
ATOM 1594 O O . ARG A 1 217 ? 9.428 7.789 -2.058 1.00 98.69 217 ARG A O 1
ATOM 1601 N N . ILE A 1 218 ? 7.470 7.872 -0.951 1.00 98.81 218 ILE A N 1
ATOM 1602 C CA . ILE A 1 218 ? 6.671 7.072 -1.882 1.00 98.81 218 ILE A CA 1
ATOM 1603 C C . ILE A 1 218 ? 5.512 7.959 -2.348 1.00 98.81 218 ILE A C 1
ATOM 1605 O O . ILE A 1 218 ? 4.723 8.426 -1.529 1.00 98.81 218 ILE A O 1
ATOM 1609 N N . GLU A 1 219 ? 5.423 8.256 -3.645 1.00 97.56 219 GLU A N 1
ATOM 1610 C CA . GLU A 1 219 ? 4.439 9.232 -4.150 1.00 97.56 219 GLU A CA 1
ATOM 1611 C C . GLU A 1 219 ? 2.992 8.724 -4.080 1.00 97.56 219 GLU A C 1
ATOM 1613 O O . GLU A 1 219 ? 2.078 9.513 -3.876 1.00 97.56 219 GLU A O 1
ATOM 1618 N N . ASN A 1 220 ? 2.780 7.416 -4.217 1.00 97.31 220 ASN A N 1
ATOM 1619 C CA . ASN A 1 220 ? 1.473 6.763 -4.200 1.00 97.31 220 ASN A CA 1
ATOM 1620 C C . ASN A 1 220 ? 1.453 5.654 -3.140 1.00 97.31 220 ASN A C 1
ATOM 1622 O O . ASN A 1 220 ? 1.694 5.914 -1.962 1.00 97.31 220 ASN A O 1
ATOM 1626 N N . ASN A 1 221 ? 1.126 4.425 -3.539 1.00 97.62 221 ASN A N 1
ATOM 1627 C CA . ASN A 1 221 ? 0.876 3.328 -2.618 1.00 97.62 221 ASN A CA 1
ATOM 1628 C C . ASN A 1 221 ? 2.172 2.648 -2.179 1.00 97.62 221 ASN A C 1
ATOM 1630 O O . ASN A 1 221 ? 3.085 2.423 -2.978 1.00 97.62 221 ASN A O 1
ATOM 1634 N N . PHE A 1 222 ? 2.199 2.253 -0.912 1.00 98.75 222 PHE A N 1
ATOM 1635 C CA . PHE A 1 222 ? 3.182 1.332 -0.376 1.00 98.75 222 PHE A CA 1
ATOM 1636 C C . PHE A 1 222 ? 2.475 0.050 0.054 1.00 98.75 222 PHE A C 1
ATOM 1638 O O . PHE A 1 222 ? 1.639 0.081 0.949 1.00 98.75 222 PHE A O 1
ATOM 1645 N N . VAL A 1 223 ? 2.798 -1.076 -0.574 1.00 98.69 223 VAL A N 1
ATOM 1646 C CA . VAL A 1 223 ? 2.177 -2.372 -0.298 1.00 98.69 223 VAL A CA 1
ATOM 1647 C C . VAL A 1 223 ? 3.236 -3.342 0.208 1.00 98.69 223 VAL A C 1
ATOM 1649 O O . VAL A 1 223 ? 4.107 -3.780 -0.543 1.00 98.69 223 VAL A O 1
ATOM 1652 N N . LEU A 1 224 ? 3.125 -3.722 1.479 1.00 98.12 224 LEU A N 1
ATOM 1653 C CA . LEU A 1 224 ? 3.873 -4.810 2.099 1.00 98.12 224 LEU A CA 1
ATOM 1654 C C . LEU A 1 224 ? 2.903 -5.935 2.430 1.00 98.12 224 LEU A C 1
ATOM 1656 O O . LEU A 1 224 ? 2.186 -5.879 3.432 1.00 98.12 224 LEU A O 1
ATOM 1660 N N . ARG A 1 225 ? 2.890 -6.989 1.612 1.00 97.88 225 ARG A N 1
ATOM 1661 C CA . ARG A 1 225 ? 1.912 -8.068 1.771 1.00 97.88 225 ARG A CA 1
ATOM 1662 C C . ARG A 1 225 ? 2.529 -9.457 1.763 1.00 97.88 225 ARG A C 1
ATOM 1664 O O . ARG A 1 225 ? 3.275 -9.795 0.859 1.00 97.88 225 ARG A O 1
ATOM 1671 N N . SER A 1 226 ? 2.131 -10.316 2.696 1.00 96.88 226 SER A N 1
ATOM 1672 C CA . SER A 1 226 ? 2.480 -11.746 2.680 1.00 96.88 226 SER A CA 1
ATOM 1673 C C . SER A 1 226 ? 3.992 -12.032 2.641 1.00 96.88 226 SER A C 1
ATOM 1675 O O . SER A 1 226 ? 4.409 -13.058 2.110 1.00 96.88 226 SER A O 1
ATOM 1677 N N . ASN A 1 227 ? 4.827 -11.160 3.213 1.00 96.75 227 ASN A N 1
ATOM 1678 C CA . ASN A 1 227 ? 6.261 -11.406 3.378 1.00 96.75 227 ASN A CA 1
ATOM 1679 C C . ASN A 1 227 ? 6.465 -12.101 4.730 1.00 96.75 227 ASN A C 1
ATOM 1681 O O . ASN A 1 227 ? 6.744 -11.475 5.747 1.00 96.75 227 ASN A O 1
ATOM 1685 N N . THR A 1 228 ? 6.236 -13.414 4.769 1.00 94.69 228 THR A N 1
ATOM 1686 C CA . THR A 1 228 ? 6.018 -14.173 6.016 1.00 94.69 228 THR A CA 1
ATOM 1687 C C . THR A 1 228 ? 7.205 -14.231 6.977 1.00 94.69 228 THR A C 1
ATOM 1689 O O . THR A 1 228 ? 7.018 -14.657 8.112 1.00 94.69 228 THR A O 1
ATOM 1692 N N . LEU A 1 229 ? 8.411 -13.853 6.540 1.00 95.69 229 LEU A N 1
ATOM 1693 C CA . LEU A 1 229 ? 9.596 -13.745 7.398 1.00 95.69 229 LEU A CA 1
ATOM 1694 C C . LEU A 1 229 ? 9.976 -12.299 7.740 1.00 95.69 229 LEU A C 1
ATOM 1696 O O . LEU A 1 229 ? 10.888 -12.105 8.544 1.00 95.69 229 LEU A O 1
ATOM 1700 N N . LEU A 1 230 ? 9.285 -11.300 7.179 1.00 97.06 230 LEU A N 1
ATOM 1701 C CA . LEU A 1 230 ? 9.581 -9.891 7.409 1.00 97.06 230 LEU A CA 1
ATOM 1702 C C . LEU A 1 230 ? 9.316 -9.550 8.876 1.00 97.06 230 LEU A C 1
ATOM 1704 O O . LEU A 1 230 ? 8.171 -9.495 9.313 1.00 97.06 230 LEU A O 1
ATOM 1708 N N . SER A 1 231 ? 10.389 -9.340 9.633 1.00 96.06 231 SER A N 1
ATOM 1709 C CA . SER A 1 231 ? 10.340 -9.186 11.094 1.00 96.06 231 SER A CA 1
ATOM 1710 C C . SER A 1 231 ? 10.405 -7.731 11.556 1.00 96.06 231 SER A C 1
ATOM 1712 O O . SER A 1 231 ? 9.961 -7.405 12.655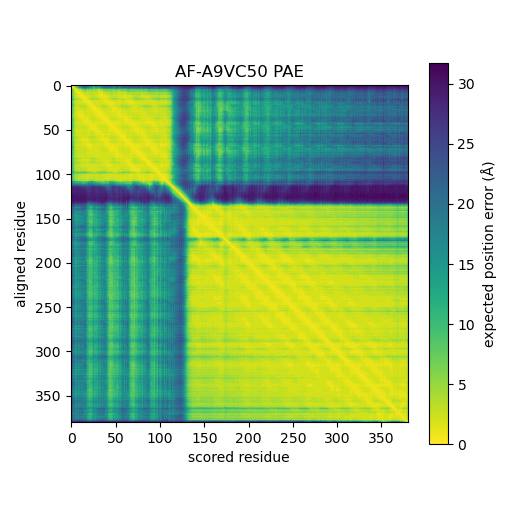 1.00 96.06 231 SER A O 1
ATOM 1714 N N . ASN A 1 232 ? 10.951 -6.850 10.716 1.00 95.44 232 ASN A N 1
ATOM 1715 C CA . ASN A 1 232 ? 11.088 -5.420 10.968 1.00 95.44 232 ASN A CA 1
ATOM 1716 C C . ASN A 1 232 ? 11.103 -4.638 9.649 1.00 95.44 232 ASN A C 1
ATOM 1718 O O . ASN A 1 232 ? 11.363 -5.191 8.578 1.00 95.44 232 ASN A O 1
ATOM 1722 N N . VAL A 1 233 ? 10.877 -3.334 9.766 1.00 97.44 233 VAL A N 1
ATOM 1723 C CA . VAL A 1 233 ? 10.978 -2.352 8.677 1.00 97.44 233 VAL A CA 1
ATOM 1724 C C . VAL A 1 233 ? 12.007 -1.265 9.005 1.00 97.44 233 VAL A C 1
ATOM 1726 O O . VAL A 1 233 ? 11.872 -0.135 8.554 1.00 97.44 233 VAL A O 1
ATOM 1729 N N . ASP A 1 234 ? 13.035 -1.585 9.800 1.00 96.62 234 ASP A N 1
ATOM 1730 C CA . ASP A 1 234 ? 13.995 -0.608 10.353 1.00 96.62 234 ASP A CA 1
ATOM 1731 C C . ASP A 1 234 ? 14.738 0.193 9.274 1.00 96.62 234 ASP A C 1
ATOM 1733 O O . ASP A 1 234 ? 15.047 1.371 9.462 1.00 96.62 234 ASP A O 1
ATOM 1737 N N . ALA A 1 235 ? 14.935 -0.422 8.107 1.00 96.81 235 ALA A N 1
ATOM 1738 C CA . ALA A 1 235 ? 15.499 0.218 6.926 1.00 96.81 235 ALA A CA 1
ATOM 1739 C C . ALA A 1 235 ? 14.647 1.378 6.380 1.00 96.81 235 ALA A C 1
ATOM 1741 O O . ALA A 1 235 ? 15.094 2.091 5.501 1.00 96.81 235 ALA A O 1
ATOM 1742 N N . LEU A 1 236 ? 13.428 1.611 6.869 1.00 97.94 236 LEU A N 1
ATOM 1743 C CA . LEU A 1 236 ? 12.588 2.723 6.413 1.00 97.94 236 LEU A CA 1
ATOM 1744 C C . LEU A 1 236 ? 12.720 3.981 7.281 1.00 97.94 236 LEU A C 1
ATOM 1746 O O . LEU A 1 236 ? 11.908 4.889 7.149 1.00 97.94 236 LEU A O 1
ATOM 1750 N N . SER A 1 237 ? 13.734 4.066 8.152 1.00 97.56 237 SER A N 1
ATOM 1751 C CA . SER A 1 237 ? 13.882 5.159 9.137 1.00 97.56 237 SER A CA 1
ATOM 1752 C C . SER A 1 237 ? 13.921 6.577 8.550 1.00 97.56 237 SER A C 1
ATOM 1754 O O . SER A 1 237 ? 13.622 7.540 9.261 1.00 97.56 237 SER A O 1
ATOM 1756 N N . ALA A 1 238 ? 14.250 6.716 7.264 1.00 98.31 238 ALA A N 1
ATOM 1757 C CA . ALA A 1 238 ? 14.241 7.981 6.535 1.00 98.31 238 ALA A CA 1
ATOM 1758 C C . ALA A 1 238 ? 12.897 8.302 5.849 1.00 98.31 238 ALA A C 1
ATOM 1760 O O . ALA A 1 238 ? 12.725 9.420 5.360 1.00 98.31 238 ALA A O 1
ATOM 1761 N N . LEU A 1 239 ? 11.946 7.361 5.810 1.00 98.75 239 LEU A N 1
ATOM 1762 C CA . LEU A 1 239 ? 10.672 7.499 5.111 1.00 98.75 239 LEU A CA 1
ATOM 1763 C C . LEU A 1 239 ? 9.782 8.502 5.841 1.00 98.75 239 LEU A C 1
ATOM 1765 O O . LEU A 1 239 ? 9.391 8.293 6.987 1.00 98.75 239 LEU A O 1
ATOM 1769 N N . THR A 1 240 ? 9.446 9.594 5.158 1.00 98.75 240 THR A N 1
ATOM 1770 C CA . THR A 1 240 ? 8.656 10.698 5.727 1.00 98.75 240 THR A CA 1
ATOM 1771 C C . THR A 1 240 ? 7.263 10.815 5.130 1.00 98.75 240 THR A C 1
ATOM 1773 O O . THR A 1 240 ? 6.392 11.443 5.735 1.00 98.75 240 THR A O 1
ATOM 1776 N N . TYR A 1 241 ? 7.036 10.227 3.953 1.00 98.75 241 TYR A N 1
ATOM 1777 C CA . TYR A 1 241 ? 5.825 10.468 3.181 1.00 98.75 241 TYR A CA 1
ATOM 1778 C C . TYR A 1 241 ? 5.416 9.268 2.327 1.00 98.75 241 TYR A C 1
ATOM 1780 O O . TYR A 1 241 ? 6.221 8.750 1.549 1.00 98.75 241 TYR A O 1
ATOM 1788 N N . ILE A 1 242 ? 4.133 8.916 2.417 1.00 98.88 242 ILE A N 1
ATOM 1789 C CA . ILE A 1 242 ? 3.431 8.001 1.514 1.00 98.88 242 ILE A CA 1
ATOM 1790 C C . ILE A 1 242 ? 2.199 8.741 0.984 1.00 98.88 242 ILE A C 1
ATOM 1792 O O . ILE A 1 242 ? 1.293 9.062 1.748 1.00 98.88 242 ILE A O 1
ATOM 1796 N N . GLY A 1 243 ? 2.156 9.069 -0.306 1.00 98.19 243 GLY A N 1
ATOM 1797 C CA . GLY A 1 243 ? 1.068 9.904 -0.836 1.00 98.19 243 GLY A CA 1
ATOM 1798 C C . GLY A 1 243 ? -0.272 9.183 -0.941 1.00 98.19 243 GLY A C 1
ATOM 1799 O O . GLY A 1 243 ? -1.320 9.815 -0.835 1.00 98.19 243 GLY A O 1
ATOM 1800 N N . GLY A 1 244 ? -0.235 7.863 -1.113 1.00 97.56 244 GLY A N 1
ATOM 1801 C CA . GLY A 1 244 ? -1.406 7.001 -1.207 1.00 97.56 244 GLY A CA 1
ATOM 1802 C C . GLY A 1 244 ? -1.601 6.121 0.025 1.00 97.56 244 GLY A C 1
ATOM 1803 O O . GLY A 1 244 ? -1.368 6.527 1.164 1.00 97.56 244 GLY A O 1
ATOM 1804 N N . THR A 1 245 ? -2.053 4.893 -0.216 1.00 98.56 245 THR A N 1
ATOM 1805 C CA . THR A 1 245 ? -2.301 3.908 0.839 1.00 98.56 245 THR A CA 1
ATOM 1806 C C . THR A 1 245 ? -1.011 3.203 1.228 1.00 98.56 245 THR A C 1
ATOM 1808 O O . THR A 1 245 ? -0.331 2.630 0.376 1.00 98.56 245 THR A O 1
ATOM 1811 N N . PHE A 1 246 ? -0.712 3.183 2.523 1.00 98.75 246 PHE A N 1
ATOM 1812 C CA . PHE A 1 246 ? 0.182 2.204 3.116 1.00 98.75 246 PHE A CA 1
ATOM 1813 C C . PHE A 1 246 ? -0.630 0.957 3.504 1.00 98.75 246 PHE A C 1
ATOM 1815 O O . PHE A 1 246 ? -1.402 0.980 4.462 1.00 98.75 246 PHE A O 1
ATOM 1822 N N . GLU A 1 247 ? -0.486 -0.121 2.734 1.00 98.81 247 GLU A N 1
ATOM 1823 C CA . GLU A 1 247 ? -1.057 -1.439 3.021 1.00 98.81 247 GLU A CA 1
ATOM 1824 C C . GLU A 1 247 ? -0.007 -2.331 3.682 1.00 98.81 247 GLU A C 1
ATOM 1826 O O . GLU A 1 247 ? 1.003 -2.694 3.074 1.00 98.81 247 GLU A O 1
ATOM 1831 N N . LEU A 1 248 ? -0.293 -2.745 4.914 1.00 98.56 248 LEU A N 1
ATOM 1832 C CA . LEU A 1 248 ? 0.454 -3.763 5.630 1.00 98.56 248 LEU A CA 1
ATOM 1833 C C . LEU A 1 248 ? -0.445 -4.974 5.871 1.00 98.56 248 LEU A C 1
ATOM 1835 O O . LEU A 1 248 ? -1.342 -4.947 6.711 1.00 98.56 248 LEU A O 1
ATOM 1839 N N . ARG A 1 249 ? -0.217 -6.061 5.131 1.00 98.56 249 ARG A N 1
ATOM 1840 C CA . ARG A 1 249 ? -1.134 -7.204 5.149 1.00 98.56 249 ARG A CA 1
ATOM 1841 C C . ARG A 1 249 ? -0.439 -8.550 5.270 1.00 98.56 249 ARG A C 1
ATOM 1843 O O . ARG A 1 249 ? 0.441 -8.875 4.485 1.00 98.56 249 ARG A O 1
ATOM 1850 N N . SER A 1 250 ? -0.909 -9.407 6.171 1.00 97.94 250 SER A N 1
ATOM 1851 C CA . SER A 1 250 ? -0.442 -10.796 6.286 1.00 97.94 250 SER A CA 1
ATOM 1852 C C . SER A 1 250 ? 1.076 -10.915 6.501 1.00 97.94 250 SER A C 1
ATOM 1854 O O . SER A 1 250 ? 1.707 -11.823 5.960 1.00 97.94 250 SER A O 1
ATOM 1856 N N . ASN A 1 251 ? 1.668 -10.009 7.283 1.00 97.75 251 ASN A N 1
ATOM 1857 C CA . ASN A 1 251 ? 3.063 -10.093 7.734 1.00 97.75 251 ASN A CA 1
ATOM 1858 C C . ASN A 1 251 ? 3.077 -10.473 9.222 1.00 97.75 251 ASN A C 1
ATOM 1860 O O . ASN A 1 251 ? 3.499 -9.697 10.071 1.00 97.75 251 ASN A O 1
ATOM 1864 N N . ALA A 1 252 ? 2.561 -11.660 9.549 1.00 96.38 252 ALA A N 1
ATOM 1865 C CA . ALA A 1 252 ? 2.241 -12.053 10.925 1.00 96.38 252 ALA A CA 1
ATOM 1866 C C . ALA A 1 252 ? 3.437 -12.063 11.902 1.00 96.38 252 ALA A C 1
ATOM 1868 O O . ALA A 1 252 ? 3.226 -12.017 13.106 1.00 96.38 252 ALA A O 1
ATOM 1869 N N . VAL A 1 253 ? 4.683 -12.119 11.414 1.00 97.25 253 VAL A N 1
ATOM 1870 C CA . VAL A 1 253 ? 5.891 -12.092 12.265 1.00 97.25 253 VAL A CA 1
ATOM 1871 C C . VAL A 1 253 ? 6.514 -10.702 12.409 1.00 97.25 253 VAL A C 1
ATOM 1873 O O . VAL A 1 253 ? 7.483 -10.553 13.154 1.00 97.25 253 VAL A O 1
ATOM 1876 N N . LEU A 1 254 ? 5.996 -9.693 11.701 1.00 97.88 254 LEU A N 1
ATOM 1877 C CA . LEU A 1 254 ? 6.478 -8.320 11.796 1.00 97.88 254 LEU A CA 1
ATOM 1878 C C . LEU A 1 254 ? 6.163 -7.792 13.190 1.00 97.88 254 LEU A C 1
ATOM 1880 O O . LEU A 1 254 ? 5.005 -7.562 13.514 1.00 97.88 254 LEU A O 1
ATOM 1884 N N . SER A 1 255 ? 7.191 -7.618 14.018 1.00 95.19 255 SER A N 1
ATOM 1885 C CA . SER A 1 255 ? 7.003 -7.300 15.436 1.00 95.19 255 SER A CA 1
ATOM 1886 C C . SER A 1 255 ? 7.196 -5.827 15.775 1.00 95.19 255 SER A C 1
ATOM 1888 O O . SER A 1 255 ? 6.962 -5.412 16.907 1.00 95.19 255 SER A O 1
ATOM 1890 N N . SER A 1 256 ? 7.698 -5.036 14.828 1.00 91.25 256 SER A N 1
ATOM 1891 C CA . SER A 1 256 ? 8.072 -3.646 15.067 1.00 91.25 256 SER A CA 1
ATOM 1892 C C . SER A 1 256 ? 7.869 -2.792 13.826 1.00 91.25 256 SER A C 1
ATOM 1894 O O . SER A 1 256 ? 8.303 -3.150 12.730 1.00 91.25 256 SER A O 1
ATOM 1896 N N . LEU A 1 257 ? 7.277 -1.617 14.041 1.00 97.25 257 LEU A N 1
ATOM 1897 C CA . LEU A 1 257 ? 7.194 -0.531 13.067 1.00 97.25 257 LEU A CA 1
ATOM 1898 C C . LEU A 1 257 ? 8.219 0.581 13.343 1.00 97.25 257 LEU A C 1
ATOM 1900 O O . LEU A 1 257 ? 8.089 1.658 12.781 1.00 97.25 257 LEU A O 1
ATOM 1904 N N . ALA A 1 258 ? 9.216 0.371 14.214 1.00 96.50 258 ALA A N 1
ATOM 1905 C CA . ALA A 1 258 ? 10.148 1.422 14.661 1.00 96.50 258 ALA A CA 1
ATOM 1906 C C . ALA A 1 258 ? 10.869 2.154 13.512 1.00 96.50 258 ALA A C 1
ATOM 1908 O O . ALA A 1 258 ? 11.131 3.358 13.601 1.00 96.50 258 ALA A O 1
ATOM 1909 N N . GLY A 1 259 ? 11.124 1.448 12.410 1.00 97.44 259 GLY A N 1
ATOM 1910 C CA . GLY A 1 259 ? 11.629 2.038 11.175 1.00 97.44 259 GLY A CA 1
ATOM 1911 C C . GLY A 1 259 ? 10.719 3.083 10.531 1.00 97.44 259 GLY A C 1
ATOM 1912 O O . GLY A 1 259 ? 11.173 3.784 9.655 1.00 97.44 259 GLY A O 1
ATOM 1913 N N . LEU A 1 260 ? 9.470 3.260 10.951 1.00 98.38 260 LEU A N 1
ATOM 1914 C CA . LEU A 1 260 ? 8.570 4.287 10.412 1.00 98.38 260 LEU A CA 1
ATOM 1915 C C . LEU A 1 260 ? 8.517 5.553 11.275 1.00 98.38 260 LEU A C 1
ATOM 1917 O O . LEU A 1 260 ? 7.664 6.409 11.061 1.00 98.38 260 LEU A O 1
ATOM 1921 N N . SER A 1 261 ? 9.434 5.704 12.236 1.00 97.56 261 SER A N 1
ATOM 1922 C CA . SER A 1 261 ? 9.413 6.798 13.223 1.00 97.56 261 SER A CA 1
ATOM 1923 C C . SER A 1 261 ? 9.516 8.206 12.630 1.00 97.56 261 SER A C 1
ATOM 1925 O O . SER A 1 261 ? 9.182 9.169 13.319 1.00 97.56 261 SER A O 1
ATOM 1927 N N . SER A 1 262 ? 9.916 8.341 11.364 1.00 98.38 262 SER A N 1
ATOM 1928 C CA . SER A 1 262 ? 9.949 9.610 10.621 1.00 98.38 262 SER A CA 1
ATOM 1929 C C . SER A 1 262 ? 8.718 9.848 9.736 1.00 98.38 262 SER A C 1
ATOM 1931 O O . SER A 1 262 ? 8.593 10.932 9.164 1.00 98.38 262 SER A O 1
ATOM 1933 N N . LEU A 1 263 ? 7.812 8.870 9.608 1.00 98.62 263 LEU A N 1
ATOM 1934 C CA . LEU A 1 263 ? 6.659 8.939 8.712 1.00 98.62 263 LEU A CA 1
ATOM 1935 C C . LEU A 1 263 ? 5.674 9.996 9.216 1.00 98.62 263 LEU A C 1
ATOM 1937 O O . LEU A 1 263 ? 4.984 9.788 10.209 1.00 98.62 263 LEU A O 1
ATOM 1941 N N . GLY A 1 264 ? 5.623 11.138 8.528 1.00 98.12 264 GLY A N 1
ATOM 1942 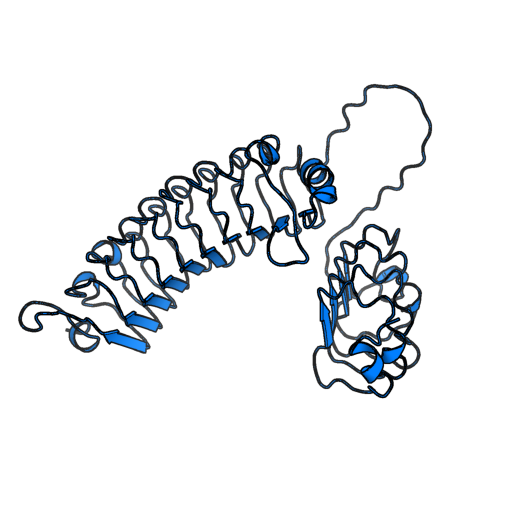C CA . GLY A 1 264 ? 4.792 12.281 8.907 1.00 98.12 264 GLY A CA 1
ATOM 1943 C C . GLY A 1 264 ? 3.408 12.284 8.265 1.00 98.12 264 GLY A C 1
ATOM 1944 O O . GLY A 1 264 ? 2.472 12.855 8.832 1.00 98.12 264 GLY A O 1
ATOM 1945 N N . TYR A 1 265 ? 3.286 11.648 7.096 1.00 98.44 265 TYR A N 1
ATOM 1946 C CA . TYR A 1 265 ? 2.072 11.619 6.285 1.00 98.44 265 TYR A CA 1
ATOM 1947 C C . TYR A 1 265 ? 1.898 10.274 5.572 1.00 98.44 265 TYR A C 1
ATOM 1949 O O . TYR A 1 265 ? 2.832 9.786 4.928 1.00 98.44 265 TYR A O 1
ATOM 1957 N N . ALA A 1 266 ? 0.680 9.741 5.622 1.00 98.38 266 ALA A N 1
ATOM 1958 C CA . ALA A 1 266 ? 0.201 8.663 4.763 1.00 98.38 266 ALA A CA 1
ATOM 1959 C C . ALA A 1 266 ? -1.208 9.022 4.272 1.00 98.38 266 ALA A C 1
ATOM 1961 O O . ALA A 1 266 ? -2.020 9.445 5.083 1.00 98.38 266 ALA A O 1
ATOM 1962 N N . GLY A 1 267 ? -1.541 8.852 2.991 1.00 97.69 267 GLY A N 1
ATOM 1963 C CA . GLY A 1 267 ? -2.913 9.100 2.519 1.00 97.69 267 GLY A CA 1
ATOM 1964 C C . GLY A 1 267 ? -3.935 8.206 3.236 1.00 97.69 267 GLY A C 1
ATOM 1965 O O . GLY A 1 267 ? -4.952 8.677 3.745 1.00 97.69 267 GLY A O 1
ATOM 1966 N N . ALA A 1 268 ? -3.606 6.922 3.359 1.00 98.62 268 ALA A N 1
ATOM 1967 C CA . ALA A 1 268 ? -4.319 5.960 4.192 1.00 98.62 268 ALA A CA 1
ATOM 1968 C C . ALA A 1 268 ? -3.336 4.980 4.843 1.00 98.62 268 ALA A C 1
ATOM 1970 O O . ALA A 1 268 ? -2.284 4.684 4.276 1.00 98.62 268 ALA A O 1
ATOM 1971 N N . LEU A 1 269 ? -3.701 4.438 6.001 1.00 98.62 269 LEU A N 1
ATOM 1972 C CA . LEU A 1 269 ? -3.027 3.326 6.657 1.00 98.62 269 LEU A CA 1
ATOM 1973 C C . LEU A 1 269 ? -4.016 2.171 6.806 1.00 98.62 269 LEU A C 1
ATOM 1975 O O . LEU A 1 269 ? -5.010 2.280 7.522 1.00 98.62 269 LEU A O 1
ATOM 1979 N N . THR A 1 270 ? -3.720 1.058 6.141 1.00 98.81 270 THR A N 1
ATOM 1980 C CA . THR A 1 270 ? -4.496 -0.178 6.252 1.00 98.81 270 THR A CA 1
ATOM 1981 C C . THR A 1 270 ? -3.603 -1.289 6.787 1.00 98.81 270 THR A C 1
ATOM 1983 O O . THR A 1 270 ? -2.543 -1.571 6.227 1.00 98.81 270 THR A O 1
ATOM 1986 N N . MET A 1 271 ? -4.011 -1.916 7.887 1.00 98.69 271 MET A N 1
ATOM 1987 C CA . MET A 1 271 ? -3.298 -3.041 8.482 1.00 98.69 271 MET A CA 1
ATOM 1988 C C . MET A 1 271 ? -4.235 -4.229 8.640 1.00 98.69 271 MET A C 1
ATOM 1990 O O . MET A 1 271 ? -5.325 -4.081 9.187 1.00 98.69 271 MET A O 1
ATOM 1994 N N . ARG A 1 272 ? -3.816 -5.410 8.169 1.00 98.75 272 ARG A N 1
ATOM 1995 C CA . ARG A 1 272 ? -4.601 -6.639 8.324 1.00 98.75 272 ARG A CA 1
ATOM 1996 C C . ARG A 1 272 ? -3.751 -7.884 8.538 1.00 98.75 272 ARG A C 1
ATOM 1998 O O . ARG A 1 272 ? -2.773 -8.064 7.815 1.00 98.75 272 ARG A O 1
ATOM 2005 N N . TYR A 1 273 ? -4.136 -8.794 9.434 1.00 98.38 273 TYR A N 1
ATOM 2006 C CA . TYR A 1 273 ? -3.403 -10.045 9.689 1.00 98.38 273 TYR A CA 1
ATOM 2007 C C . TYR A 1 273 ? -1.921 -9.814 10.035 1.00 98.38 273 TYR A C 1
ATOM 2009 O O . TYR A 1 273 ? -1.026 -10.420 9.435 1.00 98.38 273 TYR A O 1
ATOM 2017 N N . CYS A 1 274 ? -1.651 -8.876 10.945 1.00 98.00 274 CYS A N 1
ATOM 2018 C CA . CYS A 1 274 ? -0.300 -8.497 11.375 1.00 98.00 274 CYS A CA 1
ATOM 2019 C C . CYS A 1 274 ? -0.086 -8.752 12.874 1.00 98.00 274 CYS A C 1
ATOM 2021 O O . CYS A 1 274 ? 0.332 -7.864 13.608 1.00 98.00 274 CYS A O 1
ATOM 2023 N N . ASP A 1 275 ? -0.342 -9.985 13.317 1.00 97.38 275 ASP A N 1
ATOM 2024 C CA . ASP A 1 275 ? -0.386 -10.379 14.738 1.00 97.38 275 ASP A CA 1
ATOM 2025 C C . ASP A 1 275 ? 0.934 -10.216 15.517 1.00 97.38 275 ASP A C 1
ATOM 2027 O O . ASP A 1 275 ? 0.953 -10.313 16.741 1.00 97.38 275 ASP A O 1
ATOM 2031 N N . GLY A 1 276 ? 2.056 -9.973 14.839 1.00 97.69 276 GLY A N 1
ATOM 2032 C CA . GLY A 1 276 ? 3.321 -9.636 15.489 1.00 97.69 276 GLY A CA 1
ATOM 2033 C C . GLY A 1 276 ? 3.359 -8.199 16.021 1.00 97.69 276 GLY A C 1
ATOM 2034 O O . GLY A 1 276 ? 4.096 -7.921 16.969 1.00 97.69 276 GLY A O 1
ATOM 2035 N N . VAL A 1 277 ? 2.573 -7.288 15.438 1.00 98.00 277 VAL A N 1
ATOM 2036 C CA . VAL A 1 277 ? 2.558 -5.864 15.789 1.00 98.00 277 VAL A CA 1
ATOM 2037 C C . VAL A 1 277 ? 1.694 -5.663 17.031 1.00 98.00 277 VAL A C 1
ATOM 2039 O O . VAL A 1 277 ? 0.473 -5.760 16.970 1.00 98.00 277 VAL A O 1
ATOM 2042 N N . THR A 1 278 ? 2.324 -5.349 18.164 1.00 98.00 278 THR A N 1
ATOM 2043 C CA . THR A 1 278 ? 1.621 -5.175 19.449 1.00 98.00 278 THR A CA 1
ATOM 2044 C C . THR A 1 278 ? 1.284 -3.727 19.797 1.00 98.00 278 THR A C 1
ATOM 2046 O O . THR A 1 278 ? 0.397 -3.485 20.625 1.00 98.00 278 THR A O 1
ATOM 2049 N N . SER A 1 279 ? 1.956 -2.769 19.153 1.00 97.88 279 SER A N 1
ATOM 2050 C CA . SER A 1 279 ? 1.654 -1.338 19.209 1.00 97.88 279 SER A CA 1
ATOM 2051 C C . SER A 1 279 ? 2.068 -0.615 17.926 1.00 97.88 279 SER A C 1
ATOM 2053 O O . SER A 1 279 ? 2.826 -1.141 17.107 1.00 97.88 279 SER A O 1
ATOM 2055 N N . LEU A 1 280 ? 1.613 0.630 17.779 1.00 97.94 280 LEU A N 1
ATOM 2056 C CA . LEU A 1 280 ? 1.923 1.505 16.647 1.00 97.94 280 LEU A CA 1
ATOM 2057 C C . LEU A 1 280 ? 3.016 2.534 16.976 1.00 97.94 280 LEU A C 1
ATOM 2059 O O . LEU A 1 280 ? 3.130 3.541 16.285 1.00 97.94 280 LEU A O 1
ATOM 2063 N N . ASN A 1 281 ? 3.850 2.294 17.998 1.00 96.06 281 ASN A N 1
ATOM 2064 C CA . ASN A 1 281 ? 4.826 3.276 18.506 1.00 96.06 281 ASN A CA 1
ATOM 2065 C C . ASN A 1 281 ? 5.810 3.783 17.442 1.00 96.06 281 ASN A C 1
ATOM 2067 O O . ASN A 1 281 ? 6.315 4.899 17.531 1.00 96.06 281 ASN A O 1
ATOM 2071 N N . GLY A 1 282 ? 6.046 2.981 16.405 1.00 97.06 282 GLY A N 1
ATOM 2072 C CA . GLY A 1 282 ? 6.813 3.385 15.236 1.00 97.06 282 GLY A CA 1
ATOM 2073 C C . GLY A 1 282 ? 6.178 4.491 14.391 1.00 97.06 282 GLY A C 1
ATOM 2074 O O . GLY A 1 282 ? 6.851 5.008 13.522 1.00 97.06 282 GLY A O 1
ATOM 2075 N N . LEU A 1 283 ? 4.925 4.879 14.627 1.00 97.81 283 LEU A N 1
ATOM 2076 C CA . LEU A 1 283 ? 4.198 5.906 13.874 1.00 97.81 283 LEU A CA 1
ATOM 2077 C C . LEU A 1 283 ? 4.074 7.234 14.638 1.00 97.81 283 LEU A C 1
ATOM 2079 O O . LEU A 1 283 ? 3.259 8.072 14.275 1.00 97.81 283 LEU A O 1
ATOM 2083 N N . SER A 1 284 ? 4.893 7.463 15.671 1.00 96.62 284 SER A N 1
ATOM 2084 C CA . SER A 1 284 ? 4.802 8.631 16.567 1.00 96.62 284 SER A CA 1
ATOM 2085 C C . SER A 1 284 ? 4.919 10.007 15.900 1.00 96.62 284 SER A C 1
ATOM 2087 O O . SER A 1 284 ? 4.610 11.013 16.535 1.00 96.62 284 SER A O 1
ATOM 2089 N N . SER A 1 285 ? 5.407 10.069 14.659 1.00 98.00 285 SER A N 1
ATOM 2090 C CA . SER A 1 285 ? 5.516 11.306 13.874 1.00 98.00 285 SER A CA 1
ATOM 2091 C C . SER A 1 285 ? 4.351 11.515 12.907 1.00 98.00 285 SER A C 1
ATOM 2093 O O . SER A 1 285 ? 4.272 12.576 12.289 1.00 98.00 285 SER A O 1
ATOM 2095 N N . LEU A 1 286 ? 3.452 10.536 12.769 1.00 97.81 286 LEU A N 1
ATOM 2096 C CA . LEU A 1 286 ? 2.334 10.595 11.840 1.00 97.81 286 LEU A CA 1
ATOM 2097 C C . LEU A 1 286 ? 1.327 11.633 12.339 1.00 97.81 286 LEU A C 1
ATOM 2099 O O . LEU A 1 286 ? 0.685 11.456 13.371 1.00 97.81 286 LEU A O 1
ATOM 2103 N N . THR A 1 287 ? 1.214 12.738 11.606 1.00 96.12 287 THR A N 1
ATOM 2104 C CA . THR A 1 287 ? 0.332 13.867 11.964 1.00 96.12 287 THR A CA 1
ATOM 2105 C C . THR A 1 287 ? -0.914 13.938 11.097 1.00 96.12 287 THR A C 1
ATOM 2107 O O . THR A 1 287 ? -1.896 14.568 11.482 1.00 96.12 287 THR A O 1
ATOM 2110 N N . ALA A 1 288 ? -0.880 13.299 9.928 1.00 94.25 288 ALA A N 1
ATOM 2111 C CA . ALA A 1 288 ? -1.970 13.318 8.973 1.00 94.25 288 ALA A CA 1
ATOM 2112 C C . ALA A 1 288 ? -2.108 11.963 8.278 1.00 94.25 288 ALA A C 1
ATOM 2114 O O . ALA A 1 288 ? -1.159 11.449 7.678 1.00 94.25 288 ALA A O 1
ATOM 2115 N N . VAL A 1 289 ? -3.320 11.425 8.365 1.00 96.94 289 VAL A N 1
ATOM 2116 C CA . VAL A 1 289 ? -3.795 10.252 7.640 1.00 96.94 289 VAL A CA 1
ATOM 2117 C C . VAL A 1 289 ? -5.295 10.404 7.419 1.00 96.94 289 VAL A C 1
ATOM 2119 O O . VAL A 1 289 ? -5.984 10.880 8.313 1.00 96.94 289 VAL A O 1
ATOM 2122 N N . GLY A 1 290 ? -5.791 10.085 6.222 1.00 94.38 290 GLY A N 1
ATOM 2123 C CA . GLY A 1 290 ? -7.227 10.155 5.934 1.00 94.38 290 GLY A CA 1
ATOM 2124 C C . GLY A 1 290 ? -7.943 8.950 6.533 1.00 94.38 290 GLY A C 1
ATOM 2125 O O . GLY A 1 290 ? -8.691 9.057 7.498 1.00 94.38 290 GLY A O 1
ATOM 2126 N N . THR A 1 291 ? -7.655 7.764 6.000 1.00 98.38 291 THR A N 1
ATOM 2127 C CA . THR A 1 291 ? -8.216 6.498 6.495 1.00 98.38 291 THR A CA 1
ATOM 2128 C C . THR A 1 291 ? -7.233 5.761 7.393 1.00 98.38 291 THR A C 1
ATOM 2130 O O . THR A 1 291 ? -6.115 5.466 6.972 1.00 98.38 291 THR A O 1
ATOM 2133 N N . LEU A 1 292 ? -7.683 5.374 8.583 1.00 98.62 292 LEU A N 1
ATOM 2134 C CA . LEU A 1 292 ? -7.027 4.413 9.456 1.00 98.62 292 LEU A CA 1
ATOM 2135 C C . LEU A 1 292 ? -7.921 3.177 9.602 1.00 98.62 292 LEU A C 1
ATOM 2137 O O . LEU A 1 292 ? -8.931 3.225 10.296 1.00 98.62 292 LEU A O 1
ATOM 2141 N N . SER A 1 293 ? -7.542 2.073 8.958 1.00 98.81 293 SER A N 1
ATOM 2142 C CA . SER A 1 293 ? -8.269 0.799 9.026 1.00 98.81 293 SER A CA 1
ATOM 2143 C C . SER A 1 293 ? -7.355 -0.299 9.556 1.00 98.81 293 SER A C 1
ATOM 2145 O O . SER A 1 293 ? -6.381 -0.688 8.907 1.00 98.81 293 SER A O 1
ATOM 2147 N N . LEU A 1 294 ? -7.649 -0.783 10.757 1.00 98.81 294 LEU A N 1
ATOM 2148 C CA . LEU A 1 294 ? -6.906 -1.828 11.448 1.00 98.81 294 LEU A CA 1
ATOM 2149 C C . LEU A 1 294 ? -7.842 -3.017 11.637 1.00 98.81 294 LEU A C 1
ATOM 2151 O O . LEU A 1 294 ? -8.848 -2.908 12.337 1.00 98.81 294 LEU A O 1
ATOM 2155 N N . ARG A 1 295 ? -7.524 -4.138 10.986 1.00 98.81 295 ARG A N 1
ATOM 2156 C CA . ARG A 1 295 ? -8.398 -5.310 10.962 1.00 98.81 295 ARG A CA 1
ATOM 2157 C C . ARG A 1 295 ? -7.686 -6.607 11.294 1.00 98.81 295 ARG A C 1
ATOM 2159 O O . ARG A 1 295 ? -6.528 -6.770 10.912 1.00 98.81 295 ARG A O 1
ATOM 2166 N N . ASP A 1 296 ? -8.380 -7.558 11.907 1.00 98.56 296 ASP A N 1
ATOM 2167 C CA . ASP A 1 296 ? -7.927 -8.947 12.080 1.00 98.56 296 ASP A CA 1
ATOM 2168 C C . ASP A 1 296 ? -6.437 -9.053 12.484 1.00 98.56 296 ASP A C 1
ATOM 2170 O O . ASP A 1 296 ? -5.649 -9.728 11.818 1.00 98.56 296 ASP A O 1
ATOM 2174 N N . SER A 1 297 ? -5.996 -8.256 13.456 1.00 98.12 297 SER A N 1
ATOM 2175 C CA . SER A 1 297 ? -4.587 -8.152 13.870 1.00 98.12 297 SER A CA 1
ATOM 2176 C C . SER A 1 297 ? -4.511 -8.279 15.384 1.00 98.12 297 SER A C 1
ATOM 2178 O O . SER A 1 297 ? -4.248 -7.316 16.105 1.00 98.12 297 SER A O 1
ATOM 2180 N N . ASP A 1 298 ? -4.772 -9.494 15.860 1.00 95.75 298 ASP A N 1
ATOM 2181 C CA . ASP A 1 298 ? -5.064 -9.810 17.261 1.00 95.75 298 ASP A CA 1
ATOM 2182 C C . ASP A 1 298 ? -3.884 -9.566 18.204 1.00 95.75 298 ASP A C 1
ATOM 2184 O O . ASP A 1 298 ? -4.061 -9.549 19.418 1.00 95.75 298 ASP A O 1
ATOM 2188 N N . GLY A 1 299 ? -2.673 -9.372 17.681 1.00 97.25 299 GLY A N 1
ATOM 2189 C CA . GLY A 1 299 ? -1.511 -8.981 18.478 1.00 97.25 299 GLY A CA 1
ATOM 2190 C C . GLY A 1 299 ? -1.573 -7.552 19.012 1.00 97.25 299 GLY A C 1
ATOM 2191 O O . GLY A 1 299 ? -0.907 -7.248 20.004 1.00 97.25 299 GLY A O 1
ATOM 2192 N N . LEU A 1 300 ? -2.356 -6.674 18.379 1.00 98.38 300 LEU A N 1
ATOM 2193 C CA . LEU A 1 300 ? -2.376 -5.250 18.684 1.00 98.38 300 LEU A CA 1
ATOM 2194 C C . LEU A 1 300 ? -3.083 -4.992 20.017 1.00 98.38 300 LEU A C 1
ATOM 2196 O O . LEU A 1 300 ? -4.290 -5.168 20.135 1.00 98.38 300 LEU A O 1
ATOM 2200 N N . THR A 1 301 ? -2.331 -4.543 21.022 1.00 98.44 301 THR A N 1
ATOM 2201 C CA . THR A 1 301 ? -2.869 -4.270 22.371 1.00 98.44 301 THR A CA 1
ATOM 2202 C C . THR A 1 301 ? -3.163 -2.799 22.635 1.00 98.44 301 THR A C 1
ATOM 2204 O O . THR A 1 301 ? -3.917 -2.463 23.550 1.00 98.44 301 THR A O 1
ATOM 2207 N N . THR A 1 302 ? -2.560 -1.908 21.845 1.00 98.56 302 THR A N 1
ATOM 2208 C CA . THR A 1 302 ? -2.658 -0.462 22.032 1.00 98.56 302 THR A CA 1
ATOM 2209 C C . THR A 1 302 ? -2.432 0.303 20.730 1.00 98.56 302 THR A C 1
ATOM 2211 O O . THR A 1 302 ? -1.705 -0.157 19.848 1.00 98.56 302 THR A O 1
ATOM 2214 N N . LEU A 1 303 ? -3.003 1.505 20.644 1.00 98.06 303 LEU A N 1
ATOM 2215 C CA . LEU A 1 303 ? -2.780 2.465 19.554 1.00 98.06 303 LEU A CA 1
ATOM 2216 C C . LEU A 1 303 ? -1.702 3.517 19.870 1.00 98.06 303 LEU A C 1
ATOM 2218 O O . LEU A 1 303 ? -1.624 4.546 19.195 1.00 98.06 303 LEU A O 1
ATOM 2222 N N . GLU A 1 304 ? -0.874 3.297 20.900 1.00 97.38 304 GLU A N 1
ATOM 2223 C CA . GLU A 1 304 ? 0.290 4.155 21.170 1.00 97.38 304 GLU A CA 1
ATOM 2224 C C . GLU A 1 304 ? 1.102 4.409 19.892 1.00 97.38 304 GLU A C 1
ATOM 2226 O O . GLU A 1 304 ? 1.339 3.491 19.111 1.00 97.38 304 GLU A O 1
ATOM 2231 N N . GLY A 1 305 ? 1.506 5.665 19.685 1.00 95.12 305 GLY A N 1
ATOM 2232 C CA . GLY A 1 305 ? 2.097 6.159 18.437 1.00 95.12 305 GLY A CA 1
ATOM 2233 C C . GLY A 1 305 ? 1.155 7.050 17.622 1.00 95.12 305 GLY A C 1
ATOM 2234 O O . GLY A 1 305 ? 1.629 7.941 16.934 1.00 95.12 305 GLY A O 1
ATOM 2235 N N . LEU A 1 306 ? -0.167 6.917 17.768 1.00 95.94 306 LEU A N 1
ATOM 2236 C CA . LEU A 1 306 ? -1.142 7.717 17.005 1.00 95.94 306 LEU A CA 1
ATOM 2237 C C . LEU A 1 306 ? -1.558 9.047 17.663 1.00 95.94 306 LEU A C 1
ATOM 2239 O O . LEU A 1 306 ? -2.469 9.720 17.190 1.00 95.94 306 LEU A O 1
ATOM 2243 N N . GLY A 1 307 ? -0.868 9.448 18.734 1.00 92.19 307 GLY A N 1
ATOM 2244 C CA . GLY A 1 307 ? -1.157 10.656 19.519 1.00 92.19 307 GLY A CA 1
ATOM 2245 C C . GLY A 1 307 ? -1.323 11.968 18.739 1.00 92.19 307 GLY A C 1
ATOM 2246 O O . GLY A 1 307 ? -2.188 12.756 19.108 1.00 92.19 307 GLY A O 1
ATOM 2247 N N . PRO A 1 308 ? -0.526 12.256 17.693 1.00 94.62 308 PRO A N 1
ATOM 2248 C CA . PRO A 1 308 ? -0.618 13.537 16.987 1.00 94.62 308 PRO A CA 1
ATOM 2249 C C . PRO A 1 308 ? -1.819 13.694 16.041 1.00 94.62 308 PRO A C 1
ATOM 2251 O O . PRO A 1 308 ? -2.024 14.793 15.524 1.00 94.62 308 PRO A O 1
ATOM 2254 N N . ILE A 1 309 ? -2.579 12.630 15.760 1.00 96.50 309 ILE A N 1
ATOM 2255 C CA . ILE A 1 309 ? -3.647 12.657 14.753 1.00 96.50 309 ILE A CA 1
ATOM 2256 C C . ILE A 1 309 ? -4.866 13.402 15.305 1.00 96.50 309 ILE A C 1
ATOM 2258 O O . ILE A 1 309 ? -5.477 12.983 16.285 1.00 96.50 309 ILE A O 1
ATOM 2262 N N . ALA A 1 310 ? -5.235 14.503 14.646 1.00 97.00 310 ALA A N 1
ATOM 2263 C CA . ALA A 1 310 ? -6.346 15.360 15.066 1.00 97.00 310 ALA A CA 1
ATOM 2264 C C . ALA A 1 310 ? -7.656 15.094 14.308 1.00 97.00 310 ALA A C 1
ATOM 2266 O O . ALA A 1 310 ? -8.731 15.414 14.815 1.00 97.00 310 ALA A O 1
ATOM 2267 N N . SER A 1 311 ? -7.593 14.530 13.102 1.00 97.69 311 SER A N 1
ATOM 2268 C CA . SER A 1 311 ? -8.778 14.242 12.292 1.00 97.69 311 SER A CA 1
ATOM 2269 C C . SER A 1 311 ? -8.570 13.038 11.384 1.00 97.69 311 SER A C 1
ATOM 2271 O O . SER A 1 311 ? -7.460 12.845 10.889 1.00 97.69 311 SER A O 1
ATOM 2273 N N . LEU A 1 312 ? -9.646 12.295 11.134 1.00 98.31 312 LEU A N 1
ATOM 2274 C CA . LEU A 1 312 ? -9.696 11.152 10.222 1.00 98.31 312 LEU A CA 1
ATOM 2275 C C . LEU A 1 312 ? -10.930 11.253 9.316 1.00 98.31 312 LEU A C 1
ATOM 2277 O O . LEU A 1 312 ? -11.968 11.765 9.729 1.00 98.31 312 LEU A O 1
ATOM 2281 N N . ASP A 1 313 ? -10.835 10.710 8.110 1.00 98.31 313 ASP A N 1
ATOM 2282 C CA . ASP A 1 313 ? -12.006 10.424 7.277 1.00 98.31 313 ASP A CA 1
ATOM 2283 C C . ASP A 1 313 ? -12.650 9.112 7.755 1.00 98.31 313 ASP A C 1
ATOM 2285 O O . ASP A 1 313 ? -13.854 9.029 7.948 1.00 98.31 313 ASP A O 1
ATOM 2289 N N . LEU A 1 314 ? -11.838 8.093 8.050 1.00 98.62 314 LEU A N 1
ATOM 2290 C CA . LEU A 1 314 ? -12.308 6.810 8.577 1.00 98.62 314 LEU A CA 1
ATOM 2291 C C . LEU A 1 314 ? -11.404 6.346 9.716 1.00 98.62 314 LEU A C 1
ATOM 2293 O O . LEU A 1 314 ? -10.188 6.247 9.538 1.00 98.62 314 LEU A O 1
ATOM 2297 N N . LEU A 1 315 ? -12.009 6.013 10.855 1.00 98.69 315 LEU A N 1
ATOM 2298 C CA . LEU A 1 315 ? -11.404 5.179 11.889 1.00 98.69 315 LEU A CA 1
ATOM 2299 C C . LEU A 1 315 ? -12.141 3.847 11.928 1.00 98.69 315 LEU A C 1
ATOM 2301 O O . LEU A 1 315 ? -13.295 3.793 12.340 1.00 98.69 315 LEU A O 1
ATOM 2305 N N . GLU A 1 316 ? -11.458 2.780 11.540 1.00 98.88 316 GLU A N 1
ATOM 2306 C CA . GLU A 1 316 ? -11.995 1.429 11.587 1.00 98.88 316 GLU A CA 1
ATOM 2307 C C . GLU A 1 316 ? -11.092 0.510 12.405 1.00 98.88 316 GLU A C 1
ATOM 2309 O O . GLU A 1 316 ? -9.924 0.301 12.066 1.00 98.88 316 GLU A O 1
ATOM 2314 N N . LEU A 1 317 ? -11.661 -0.044 13.473 1.00 98.81 317 LEU A N 1
ATOM 2315 C CA . LEU A 1 317 ? -11.047 -1.013 14.372 1.00 98.81 317 LEU A CA 1
ATOM 2316 C C . LEU A 1 317 ? -11.938 -2.258 14.393 1.00 98.81 317 LEU A C 1
ATOM 2318 O O . LEU A 1 317 ? -13.017 -2.214 14.974 1.00 98.81 317 LEU A O 1
ATOM 2322 N N . ASP A 1 318 ? -11.509 -3.340 13.746 1.00 98.62 318 ASP A N 1
ATOM 2323 C CA . ASP A 1 318 ? -12.356 -4.520 13.511 1.00 98.62 318 ASP A CA 1
ATOM 2324 C C . ASP A 1 318 ? -11.585 -5.826 13.740 1.00 98.62 318 ASP A C 1
ATOM 2326 O O . ASP A 1 318 ? -10.521 -6.030 13.161 1.00 98.62 318 ASP A O 1
ATOM 2330 N N . GLY A 1 319 ? -12.080 -6.731 14.582 1.00 98.06 319 GLY A N 1
ATOM 2331 C CA . GLY A 1 319 ? -11.380 -7.995 14.854 1.00 98.06 319 GLY A CA 1
ATOM 2332 C C . GLY A 1 319 ? -9.997 -7.764 15.481 1.00 98.06 319 GLY A C 1
ATOM 2333 O O . GLY A 1 319 ? -8.982 -8.250 14.985 1.00 98.06 319 GLY A O 1
ATOM 2334 N N . LEU A 1 320 ? -9.944 -6.940 16.529 1.00 98.44 320 LEU A N 1
ATOM 2335 C CA . LEU A 1 320 ? -8.733 -6.602 17.285 1.00 98.44 320 LEU A CA 1
ATOM 2336 C C . LEU A 1 320 ? -8.908 -7.051 18.738 1.00 98.44 320 LEU A C 1
ATOM 2338 O O . LEU A 1 320 ? -8.976 -6.237 19.662 1.00 98.44 320 LEU A O 1
ATOM 2342 N N . VAL A 1 321 ? -9.033 -8.359 18.961 1.00 97.44 321 VAL A N 1
ATOM 2343 C CA . VAL A 1 321 ? -9.549 -8.894 20.238 1.00 97.44 321 VAL A CA 1
ATOM 2344 C C . VAL A 1 321 ? -8.633 -8.650 21.444 1.00 97.44 321 VAL A C 1
ATOM 2346 O O . VAL A 1 321 ? -9.095 -8.700 22.581 1.00 97.44 321 VAL A O 1
ATOM 2349 N N . SER A 1 322 ? -7.344 -8.364 21.224 1.00 98.31 322 SER A N 1
ATOM 2350 C CA . SER A 1 322 ? -6.408 -7.987 22.298 1.00 98.31 322 SER A CA 1
ATOM 2351 C C . SER A 1 322 ? -6.272 -6.476 22.491 1.00 98.31 322 SER A C 1
ATOM 2353 O O . SER A 1 322 ? -5.540 -6.054 23.387 1.00 98.31 322 SER A O 1
ATOM 2355 N N . LEU A 1 323 ? -6.939 -5.655 21.673 1.00 98.56 323 LEU A N 1
ATOM 2356 C CA . LEU A 1 323 ? -6.861 -4.203 21.766 1.00 98.56 323 LEU A CA 1
ATOM 2357 C C . LEU A 1 323 ? -7.661 -3.732 22.976 1.00 98.56 323 LEU A C 1
ATOM 2359 O O . LEU A 1 323 ? -8.884 -3.707 22.936 1.00 98.56 323 LEU A O 1
ATOM 2363 N N . THR A 1 324 ? -6.968 -3.332 24.040 1.00 98.12 324 THR A N 1
ATOM 2364 C CA . THR A 1 324 ? -7.603 -2.880 25.288 1.00 98.12 324 THR A CA 1
ATOM 2365 C C . THR A 1 324 ? -7.345 -1.405 25.589 1.00 98.12 324 THR A C 1
ATOM 2367 O O . THR A 1 324 ? -7.787 -0.909 26.620 1.00 98.12 324 THR A O 1
ATOM 2370 N N . ASN A 1 325 ? -6.562 -0.701 24.763 1.00 98.06 325 ASN A N 1
ATOM 2371 C CA . ASN A 1 325 ? -6.152 0.672 25.047 1.00 98.06 325 ASN A CA 1
ATOM 2372 C C . ASN A 1 325 ? -6.106 1.546 23.785 1.00 98.06 325 ASN A C 1
ATOM 2374 O O . ASN A 1 325 ? -5.240 1.388 22.923 1.00 98.06 325 ASN A O 1
ATOM 2378 N N . ILE A 1 326 ? -7.002 2.532 23.732 1.00 98.31 326 ILE A N 1
ATOM 2379 C CA . ILE A 1 326 ? -7.045 3.567 22.688 1.00 98.31 326 ILE A CA 1
ATOM 2380 C C . ILE A 1 326 ? -6.778 4.981 23.225 1.00 98.31 326 ILE A C 1
ATOM 2382 O O . ILE A 1 326 ? -7.064 5.962 22.548 1.00 98.31 326 ILE A O 1
ATOM 2386 N N . SER A 1 327 ? -6.189 5.125 24.417 1.00 97.75 327 SER A N 1
ATOM 2387 C CA . SER A 1 327 ? -5.903 6.435 25.042 1.00 97.75 327 SER A CA 1
ATOM 2388 C C . SER A 1 327 ? -5.024 7.364 24.192 1.00 97.75 327 SER A C 1
ATOM 2390 O O . SER A 1 327 ? -5.085 8.589 24.330 1.00 97.75 327 SER A O 1
ATOM 2392 N N . ALA A 1 328 ? -4.249 6.793 23.266 1.00 97.50 328 ALA A N 1
ATOM 2393 C CA . ALA A 1 328 ? -3.488 7.534 22.269 1.00 97.50 328 ALA A CA 1
ATOM 2394 C C . ALA A 1 328 ? -4.378 8.409 21.367 1.00 97.50 328 ALA A C 1
ATOM 2396 O O . ALA A 1 328 ? -3.912 9.427 20.878 1.00 97.50 328 ALA A O 1
ATOM 2397 N N . LEU A 1 329 ? -5.659 8.073 21.194 1.00 97.12 329 LEU A N 1
ATOM 2398 C CA . LEU A 1 329 ? -6.602 8.845 20.381 1.00 97.12 329 LEU A CA 1
ATOM 2399 C C . LEU A 1 329 ? -7.203 10.059 21.110 1.00 97.12 329 LEU A C 1
ATOM 2401 O O . LEU A 1 329 ? -8.034 10.751 20.542 1.00 97.12 329 LEU A O 1
ATOM 2405 N N . SER A 1 330 ? -6.756 10.380 22.328 1.00 95.69 330 SER A N 1
ATOM 2406 C CA . SER A 1 330 ? -7.262 11.519 23.121 1.00 95.69 330 SER A CA 1
ATOM 2407 C C . SER A 1 330 ? -7.081 12.904 22.478 1.00 95.69 330 SER A C 1
ATOM 2409 O O . SER A 1 330 ? -7.664 13.876 22.953 1.00 95.69 330 SER A O 1
ATOM 2411 N N . SER A 1 331 ? -6.265 13.021 21.425 1.00 95.00 331 SER A N 1
ATOM 2412 C CA . SER A 1 331 ? -6.112 14.266 20.652 1.00 95.00 331 SER A CA 1
ATOM 2413 C C . SER A 1 331 ? -6.977 14.311 19.389 1.00 95.00 331 SER A C 1
ATOM 2415 O O . SER A 1 331 ? -7.020 15.351 18.726 1.00 95.00 331 SER A O 1
ATOM 2417 N N . LEU A 1 332 ? -7.659 13.212 19.050 1.00 97.50 332 LEU A N 1
ATOM 2418 C CA . LEU A 1 332 ? -8.569 13.150 17.915 1.00 97.50 332 LEU A CA 1
ATOM 2419 C C . LEU A 1 332 ? -9.746 14.089 18.192 1.00 97.50 332 LEU A C 1
ATOM 2421 O O . LEU A 1 332 ? -10.381 14.003 19.235 1.00 97.50 332 LEU A O 1
ATOM 2425 N N . ALA A 1 333 ? -10.024 15.006 17.272 1.00 97.50 333 ALA A N 1
ATOM 2426 C CA . ALA A 1 333 ? -11.103 15.980 17.402 1.00 97.50 333 ALA A CA 1
ATOM 2427 C C . ALA A 1 333 ? -12.292 15.661 16.487 1.00 97.50 333 ALA A C 1
ATOM 2429 O O . ALA A 1 333 ? -13.421 16.049 16.792 1.00 97.50 333 ALA A O 1
ATOM 2430 N N . TYR A 1 334 ? -12.047 14.993 15.357 1.00 97.69 334 TYR A N 1
ATOM 2431 C CA . TYR A 1 334 ? -13.078 14.695 14.368 1.00 97.69 334 TYR A CA 1
ATOM 2432 C C . TYR A 1 334 ? -12.807 13.396 13.604 1.00 97.69 334 TYR A C 1
ATOM 2434 O O . TYR A 1 334 ? -11.664 13.120 13.243 1.00 97.69 334 TYR A O 1
ATOM 2442 N N . VAL A 1 335 ? -13.862 12.644 13.301 1.00 98.25 335 VAL A N 1
ATOM 2443 C CA . VAL A 1 335 ? -13.821 11.507 12.376 1.00 98.25 335 VAL A CA 1
ATOM 2444 C C . VAL A 1 335 ? -15.067 11.490 11.489 1.00 98.25 335 VAL A C 1
ATOM 2446 O O . VAL A 1 335 ? -16.170 11.577 12.010 1.00 98.25 335 VAL A O 1
ATOM 2449 N N . GLU A 1 336 ? -14.951 11.399 10.164 1.00 98.31 336 GLU A N 1
ATOM 2450 C CA . GLU A 1 336 ? -16.161 11.330 9.322 1.00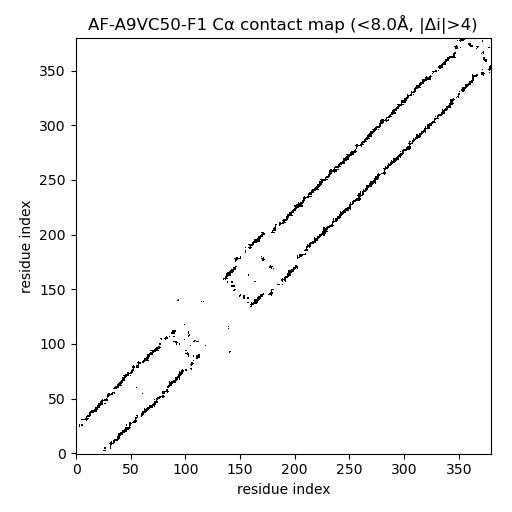 98.31 336 GLU A CA 1
ATOM 2451 C C . GLU A 1 336 ? -16.921 10.013 9.552 1.00 98.31 336 GLU A C 1
ATOM 2453 O O . GLU A 1 336 ? -18.089 10.065 9.934 1.00 98.31 336 GLU A O 1
ATOM 2458 N N . ASP A 1 337 ? -16.248 8.866 9.456 1.00 98.56 337 ASP A N 1
ATOM 2459 C CA . ASP A 1 337 ? -16.812 7.536 9.704 1.00 98.56 337 ASP A CA 1
ATOM 2460 C C . ASP A 1 337 ? -16.068 6.811 10.842 1.00 98.56 337 ASP A C 1
ATOM 2462 O O . ASP A 1 337 ? -14.867 6.544 10.757 1.00 98.56 337 ASP A O 1
ATOM 2466 N N . LEU A 1 338 ? -16.778 6.469 11.921 1.00 98.62 338 LEU A N 1
ATOM 2467 C CA . LEU A 1 338 ? -16.238 5.738 13.073 1.00 98.62 338 LEU A CA 1
ATOM 2468 C C . LEU A 1 338 ? -16.829 4.332 13.160 1.00 98.62 338 LEU A C 1
ATOM 2470 O O . LEU A 1 338 ? -18.031 4.183 13.363 1.00 98.62 338 LEU A O 1
ATOM 2474 N N . VAL A 1 339 ? -15.981 3.310 13.061 1.00 98.81 339 VAL A N 1
ATOM 2475 C CA . VAL A 1 339 ? -16.366 1.900 13.180 1.00 98.81 339 VAL A CA 1
ATOM 2476 C C . VAL A 1 339 ? -15.456 1.199 14.185 1.00 98.81 339 VAL A C 1
ATOM 2478 O O . VAL A 1 339 ? -14.242 1.132 13.993 1.00 98.81 339 VAL A O 1
ATOM 2481 N N . ILE A 1 340 ? -16.035 0.676 15.264 1.00 98.69 340 ILE A N 1
ATOM 2482 C CA . ILE A 1 340 ? -15.325 -0.127 16.268 1.00 98.69 340 ILE A CA 1
ATOM 2483 C C . ILE A 1 340 ? -16.143 -1.384 16.549 1.00 98.69 340 ILE A C 1
ATOM 2485 O O . ILE A 1 340 ? -17.207 -1.308 17.162 1.00 98.69 340 ILE A O 1
ATOM 2489 N N . THR A 1 341 ? -15.640 -2.537 16.124 1.00 98.25 341 THR A N 1
ATOM 2490 C CA . THR A 1 341 ? -16.307 -3.840 16.239 1.00 98.25 341 THR A CA 1
ATOM 2491 C C . THR A 1 341 ? -15.305 -4.927 16.603 1.00 98.25 341 THR A C 1
ATOM 2493 O O . THR A 1 341 ? -14.121 -4.825 16.292 1.00 98.25 341 THR A O 1
ATOM 2496 N N . ASP A 1 342 ? -15.762 -5.978 17.285 1.00 97.56 342 ASP A N 1
ATOM 2497 C CA . ASP A 1 342 ? -14.956 -7.172 17.573 1.00 97.56 342 ASP A CA 1
ATOM 2498 C C . ASP A 1 342 ? -13.569 -6.841 18.180 1.00 97.56 342 ASP A C 1
ATOM 2500 O O . ASP A 1 342 ? -12.528 -7.343 17.749 1.00 97.56 342 ASP A O 1
ATOM 2504 N N . THR A 1 343 ? -13.540 -5.947 19.177 1.00 98.25 343 THR A N 1
ATOM 2505 C CA . THR A 1 343 ? -12.312 -5.526 19.879 1.00 98.25 343 THR A CA 1
ATOM 2506 C C . THR A 1 343 ? -12.283 -5.998 21.334 1.00 98.25 343 THR A C 1
ATOM 2508 O O . THR A 1 343 ? -13.310 -6.340 21.915 1.00 98.25 343 THR A O 1
ATOM 2511 N N . GLY A 1 344 ? -11.100 -5.965 21.954 1.00 98.12 344 GLY A N 1
ATOM 2512 C CA . GLY A 1 344 ? -10.926 -6.194 23.395 1.00 98.12 344 GLY A CA 1
ATOM 2513 C C . GLY A 1 344 ? -11.260 -4.989 24.286 1.00 98.12 344 GLY A C 1
ATOM 2514 O O . GLY A 1 344 ? -10.934 -5.007 25.475 1.00 98.12 344 GLY A O 1
ATOM 2515 N N . LEU A 1 345 ? -11.841 -3.920 23.730 1.00 98.50 345 LEU A N 1
ATOM 2516 C CA . LEU A 1 345 ? -12.068 -2.669 24.447 1.00 98.50 345 LEU A CA 1
ATOM 2517 C C . LEU A 1 345 ? -13.216 -2.791 25.446 1.00 98.50 345 LEU A C 1
ATOM 2519 O O . LEU A 1 345 ? -14.275 -3.343 25.147 1.00 98.50 345 LEU A O 1
ATOM 2523 N N . THR A 1 346 ? -13.002 -2.213 26.628 1.00 97.81 346 THR A N 1
ATOM 2524 C CA . THR A 1 346 ? -14.019 -2.124 27.684 1.00 97.81 346 THR A CA 1
ATOM 2525 C C . THR A 1 346 ? -14.660 -0.752 27.813 1.00 97.81 346 THR A C 1
ATOM 2527 O O . THR A 1 346 ? -15.584 -0.587 28.605 1.00 97.81 346 THR A O 1
ATOM 2530 N N . ASP A 1 347 ? -14.154 0.215 27.059 1.00 98.25 347 ASP A N 1
ATOM 2531 C CA . ASP A 1 347 ? -14.619 1.589 26.979 1.00 98.25 347 ASP A CA 1
ATOM 2532 C C . ASP A 1 347 ? -14.059 2.247 25.712 1.00 98.25 347 ASP A C 1
ATOM 2534 O O . ASP A 1 347 ? -13.109 1.758 25.091 1.00 98.25 347 ASP A O 1
ATOM 2538 N N . VAL A 1 348 ? -14.650 3.380 25.349 1.00 98.19 348 VAL A N 1
ATOM 2539 C CA . VAL A 1 348 ? -14.150 4.303 24.327 1.00 98.19 348 VAL A CA 1
ATOM 2540 C C . VAL A 1 348 ? -13.975 5.711 24.902 1.00 98.19 348 VAL A C 1
ATOM 2542 O O . VAL A 1 348 ? -14.187 6.705 24.209 1.00 98.19 348 VAL A O 1
ATOM 2545 N N . ASP A 1 349 ? -13.566 5.825 26.172 1.00 98.00 349 ASP A N 1
ATOM 2546 C CA . ASP A 1 349 ? -13.485 7.113 26.885 1.00 98.00 349 ASP A CA 1
ATOM 2547 C C . ASP A 1 349 ? -12.543 8.112 26.200 1.00 98.00 349 ASP A C 1
ATOM 2549 O O . ASP A 1 349 ? -12.755 9.324 26.246 1.00 98.00 349 ASP A O 1
ATOM 2553 N N . ALA A 1 350 ? -11.516 7.606 25.512 1.00 97.69 350 ALA A N 1
ATOM 2554 C CA . ALA A 1 350 ? -10.578 8.418 24.740 1.00 97.69 350 ALA A CA 1
ATOM 2555 C C . ALA A 1 350 ? -11.236 9.198 23.587 1.00 97.69 350 ALA A C 1
ATOM 2557 O O . ALA A 1 350 ? -10.619 10.122 23.064 1.00 97.69 350 ALA A O 1
ATOM 2558 N N . LEU A 1 351 ? -12.454 8.819 23.188 1.00 97.94 351 LEU A N 1
ATOM 2559 C CA . LEU A 1 351 ? -13.212 9.410 22.085 1.00 97.94 351 LEU A CA 1
ATOM 2560 C C . LEU A 1 351 ? -14.337 10.343 22.568 1.00 97.94 351 LEU A C 1
ATOM 2562 O O . LEU A 1 351 ? -15.100 10.863 21.755 1.00 97.94 351 LEU A O 1
ATOM 2566 N N . VAL A 1 352 ? -14.481 10.569 23.877 1.00 97.50 352 VAL A N 1
ATOM 2567 C CA . VAL A 1 352 ? -15.500 11.492 24.398 1.00 97.50 352 VAL A CA 1
ATOM 2568 C C . VAL A 1 352 ? -15.198 12.922 23.943 1.00 97.50 352 VAL A C 1
ATOM 2570 O O . VAL A 1 352 ? -14.096 13.435 24.126 1.00 97.50 352 VAL A O 1
ATOM 2573 N N . GLY A 1 353 ? -16.204 13.583 23.370 1.00 96.50 353 GLY A N 1
ATOM 2574 C CA . GLY A 1 353 ? -16.134 14.966 22.904 1.00 96.50 353 GLY A CA 1
ATOM 2575 C C . GLY A 1 353 ? -15.700 15.141 21.447 1.00 96.50 353 GLY A C 1
ATOM 2576 O O . GLY A 1 353 ? -15.635 16.284 20.987 1.00 96.50 353 GLY A O 1
ATOM 2577 N N . ILE A 1 354 ? -15.427 14.061 20.707 1.00 97.25 354 ILE A N 1
ATOM 2578 C CA . ILE A 1 354 ? -15.101 14.166 19.278 1.00 97.25 354 ILE A CA 1
ATOM 2579 C C . ILE A 1 354 ? -16.345 14.480 18.441 1.00 97.25 354 ILE A C 1
ATOM 2581 O O . ILE A 1 354 ? -17.458 14.049 18.750 1.00 97.25 354 ILE A O 1
ATOM 2585 N N . GLY A 1 355 ? -16.160 15.204 17.338 1.00 97.12 355 GLY A N 1
ATOM 2586 C CA . GLY A 1 355 ? -17.175 15.273 16.290 1.00 97.12 355 GLY A CA 1
ATOM 2587 C C . GLY A 1 355 ? -17.138 14.020 15.414 1.00 97.12 355 GLY A C 1
ATOM 2588 O O . GLY A 1 355 ? -16.056 13.523 15.108 1.00 97.12 355 GLY A O 1
ATOM 2589 N N . TYR A 1 356 ? -18.302 13.532 14.981 1.00 96.75 356 TYR A N 1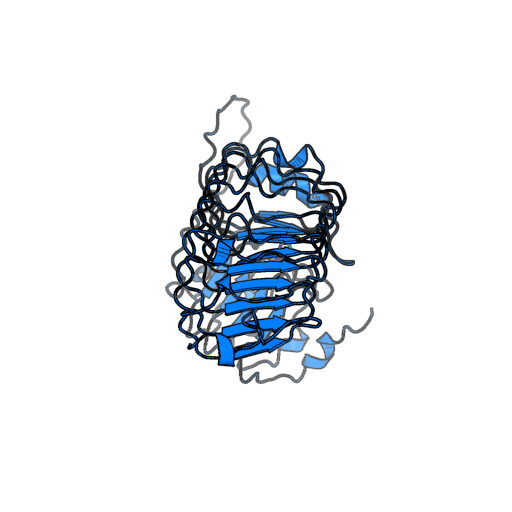
ATOM 2590 C CA . TYR A 1 356 ? -18.371 12.441 14.012 1.00 96.75 356 TYR A CA 1
ATOM 2591 C C . TYR A 1 356 ? -19.520 12.577 13.008 1.00 96.75 356 TYR A C 1
ATOM 2593 O O . TYR A 1 356 ? -20.506 13.267 13.284 1.00 96.75 356 TYR A O 1
ATOM 2601 N N . GLY A 1 357 ? -19.376 11.963 11.829 1.00 96.88 357 GLY A N 1
ATOM 2602 C CA . GLY A 1 357 ? -20.424 11.867 10.806 1.00 96.88 357 GLY A CA 1
ATOM 2603 C C . GLY A 1 357 ? -21.278 10.611 10.987 1.00 96.88 357 GLY A C 1
ATOM 2604 O O . GLY A 1 357 ? -22.410 10.687 11.471 1.00 96.88 357 GLY A O 1
ATOM 2605 N N . PHE A 1 358 ? -20.730 9.455 10.618 1.00 97.69 358 PHE A N 1
ATOM 2606 C CA . PHE A 1 358 ? -21.270 8.131 10.912 1.00 97.69 358 PHE A CA 1
ATOM 2607 C C . PHE A 1 358 ? -20.561 7.522 12.125 1.00 97.69 358 PHE A C 1
ATOM 2609 O O . PHE A 1 358 ? -19.366 7.726 12.333 1.00 97.69 358 PHE A O 1
ATOM 2616 N N . CYS A 1 359 ? -21.301 6.757 12.927 1.00 98.31 359 CYS A N 1
ATOM 2617 C CA . CYS A 1 359 ? -20.732 6.026 14.048 1.00 98.31 359 CYS A CA 1
ATOM 2618 C C . CYS A 1 359 ? -21.431 4.677 14.234 1.00 98.31 359 CYS A C 1
ATOM 2620 O O . CYS A 1 359 ? -22.661 4.617 14.317 1.00 98.31 359 CYS A O 1
ATOM 2622 N N . ASP A 1 360 ? -20.622 3.627 14.340 1.00 98.50 360 ASP A N 1
ATOM 2623 C CA . ASP A 1 360 ? -21.002 2.272 14.720 1.00 98.50 360 ASP A CA 1
ATOM 2624 C C . ASP A 1 360 ? -19.964 1.722 15.709 1.00 98.50 360 ASP A C 1
ATOM 2626 O O . ASP A 1 360 ? -18.809 1.480 15.361 1.00 98.50 360 ASP A O 1
ATOM 2630 N N . ILE A 1 361 ? -20.360 1.584 16.974 1.00 98.56 361 ILE A N 1
ATOM 2631 C CA . ILE A 1 361 ? -19.505 1.065 18.043 1.00 98.56 361 ILE A CA 1
ATOM 2632 C C . ILE A 1 361 ? -20.233 -0.097 18.701 1.00 98.56 361 ILE A C 1
ATOM 2634 O O . ILE A 1 361 ? -21.317 0.077 19.262 1.00 98.56 361 ILE A O 1
ATOM 2638 N N . THR A 1 362 ? -19.601 -1.265 18.670 1.00 97.81 362 THR A N 1
ATOM 2639 C CA . THR A 1 362 ? -20.046 -2.474 19.359 1.00 97.81 362 THR A CA 1
ATOM 2640 C C . THR A 1 362 ? -18.906 -3.005 20.222 1.00 97.81 362 THR A C 1
ATOM 2642 O O . THR A 1 362 ? -17.877 -3.444 19.710 1.00 97.81 362 THR A O 1
ATOM 2645 N N . LEU A 1 363 ? -19.098 -2.971 21.544 1.00 97.62 363 LEU A N 1
ATOM 2646 C CA . LEU A 1 363 ? -18.169 -3.529 22.527 1.00 97.62 363 LEU A CA 1
ATOM 2647 C C . LEU A 1 363 ? -18.775 -4.776 23.179 1.00 97.62 363 LEU A C 1
ATOM 2649 O O . LEU A 1 363 ? -19.905 -4.735 23.669 1.00 97.62 363 LEU A O 1
ATOM 2653 N N . ASP A 1 364 ? -18.003 -5.861 23.256 1.00 93.25 364 ASP A N 1
ATOM 2654 C CA . ASP A 1 364 ? -18.453 -7.127 23.855 1.00 93.25 364 ASP A CA 1
ATOM 2655 C C . ASP A 1 364 ? -18.634 -7.045 25.377 1.00 93.25 364 ASP A C 1
ATOM 2657 O O . ASP A 1 364 ? -19.365 -7.837 25.981 1.00 93.25 364 ASP A O 1
ATOM 2661 N N . SER A 1 365 ? -17.931 -6.129 26.044 1.00 92.19 365 SER A N 1
ATOM 2662 C CA . SER A 1 365 ? -17.945 -5.997 27.502 1.00 92.19 365 SER A CA 1
ATOM 2663 C C . SER A 1 365 ? -17.644 -4.563 27.920 1.00 92.19 365 SER A C 1
ATOM 2665 O O . SER A 1 365 ? -16.486 -4.189 27.994 1.00 92.19 365 SER A O 1
ATOM 2667 N N . CYS A 1 366 ? -18.670 -3.774 28.248 1.00 96.75 366 CYS A N 1
ATOM 2668 C CA . CYS A 1 366 ? -18.513 -2.403 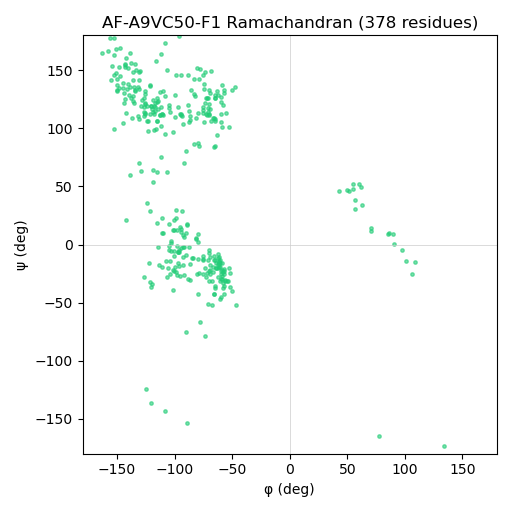28.744 1.00 96.75 366 CYS A CA 1
ATOM 2669 C C . CYS A 1 366 ? -19.435 -2.126 29.942 1.00 96.75 366 CYS A C 1
ATOM 2671 O O . CYS A 1 366 ? -20.527 -2.695 30.032 1.00 96.75 366 CYS A O 1
ATOM 2673 N N . ASP A 1 367 ? -18.996 -1.264 30.866 1.00 96.81 367 ASP A N 1
ATOM 2674 C CA . ASP A 1 367 ? -19.808 -0.767 31.986 1.00 96.81 367 ASP A CA 1
ATOM 2675 C C . ASP A 1 367 ? -20.338 0.652 31.692 1.00 96.81 367 ASP A C 1
ATOM 2677 O O . ASP A 1 367 ? -19.644 1.637 31.967 1.00 96.81 367 ASP A O 1
ATOM 2681 N N . PRO A 1 368 ? -21.586 0.791 31.200 1.00 94.69 368 PRO A N 1
ATOM 2682 C CA . PRO A 1 368 ? -22.138 2.084 30.793 1.00 94.69 368 PRO A CA 1
ATOM 2683 C C . PRO A 1 368 ? -22.423 3.037 31.961 1.00 94.69 368 PRO A C 1
ATOM 2685 O O . PRO A 1 368 ? -22.848 4.168 31.736 1.00 94.69 368 PRO A O 1
ATOM 2688 N N . LEU A 1 369 ? -22.242 2.609 33.218 1.00 94.19 369 LEU A N 1
ATOM 2689 C CA . LEU A 1 369 ? -22.376 3.500 34.375 1.00 94.19 369 LEU A CA 1
ATOM 2690 C C . LEU A 1 369 ? -21.129 4.353 34.612 1.00 94.19 369 LEU A C 1
ATOM 2692 O O . LEU A 1 369 ? -21.239 5.409 35.236 1.00 94.19 369 LEU A O 1
ATOM 2696 N N . ASN A 1 370 ? -19.966 3.882 34.163 1.00 95.88 370 ASN A N 1
ATOM 2697 C CA . ASN A 1 370 ? -18.674 4.498 34.458 1.00 95.88 370 ASN A CA 1
ATOM 2698 C C . ASN A 1 370 ? -17.894 4.898 33.202 1.00 95.88 370 ASN A C 1
ATOM 2700 O O . ASN A 1 370 ? -16.967 5.695 33.323 1.00 95.88 370 ASN A O 1
ATOM 2704 N N . HIS A 1 371 ? -18.280 4.378 32.035 1.00 97.50 371 HIS A N 1
ATOM 2705 C CA . HIS A 1 371 ? -17.530 4.509 30.792 1.00 97.50 371 HIS A CA 1
ATOM 2706 C C . HIS A 1 371 ? -18.431 4.793 29.587 1.00 97.50 371 HIS A C 1
ATOM 2708 O O . HIS A 1 371 ? -19.615 4.443 29.569 1.00 97.50 371 HIS A O 1
ATOM 2714 N N . ALA A 1 372 ? -17.852 5.402 28.555 1.00 97.50 372 ALA A N 1
ATOM 2715 C CA . ALA A 1 372 ? -18.453 5.507 27.238 1.00 97.50 372 ALA A CA 1
ATOM 2716 C C . ALA A 1 372 ? -18.384 4.147 26.530 1.00 97.50 372 ALA A C 1
ATOM 2718 O O . ALA A 1 372 ? -17.302 3.601 26.330 1.00 97.50 372 ALA A O 1
ATOM 2719 N N . CYS A 1 373 ? -19.542 3.605 26.148 1.00 97.25 373 CYS A N 1
ATOM 2720 C CA . CYS A 1 373 ? -19.644 2.268 25.548 1.00 97.25 373 CYS A CA 1
ATOM 2721 C C . CYS A 1 373 ? -20.088 2.263 24.085 1.00 97.25 373 CYS A C 1
ATOM 2723 O O . CYS A 1 373 ? -19.965 1.244 23.413 1.00 97.25 373 CYS A O 1
ATOM 2725 N N . ASP A 1 374 ? -20.672 3.362 23.615 1.00 97.00 374 ASP A N 1
ATOM 2726 C CA . ASP A 1 374 ? -21.279 3.459 22.296 1.00 97.00 374 ASP A CA 1
ATOM 2727 C C . ASP A 1 374 ? -21.247 4.906 21.782 1.00 97.00 374 ASP A C 1
ATOM 2729 O O . ASP A 1 374 ? -20.831 5.837 22.477 1.00 97.00 374 ASP A O 1
ATOM 2733 N N . CYS A 1 375 ? -21.729 5.100 20.556 1.00 97.25 375 CYS A N 1
ATOM 2734 C CA . CYS A 1 375 ? -21.779 6.398 19.888 1.00 97.25 375 CYS A CA 1
ATOM 2735 C C . CYS A 1 375 ? -22.544 7.480 20.670 1.00 97.25 375 CYS A C 1
ATOM 2737 O O . CYS A 1 375 ? -22.213 8.665 20.577 1.00 97.25 375 CYS A O 1
ATOM 2739 N N . SER A 1 376 ? -23.568 7.101 21.443 1.00 94.94 376 SER A N 1
ATOM 2740 C CA . SER A 1 376 ? -24.396 8.054 22.191 1.00 94.94 376 SER A CA 1
ATOM 2741 C C . SER A 1 376 ? -23.656 8.657 23.386 1.00 94.94 376 SER A C 1
ATOM 2743 O O . SER A 1 376 ? -23.958 9.780 23.794 1.00 94.94 376 SER A O 1
ATOM 2745 N N . ALA A 1 377 ? -22.650 7.948 23.904 1.00 95.75 377 ALA A N 1
ATOM 2746 C CA . ALA A 1 377 ? -21.814 8.408 25.005 1.00 95.75 377 ALA A CA 1
ATOM 2747 C C . ALA A 1 377 ? -20.717 9.400 24.574 1.00 95.75 377 ALA A C 1
ATOM 2749 O O . ALA A 1 377 ? -20.124 10.056 25.427 1.00 95.75 377 ALA A O 1
ATOM 2750 N N . LEU A 1 378 ? -20.458 9.553 23.268 1.00 95.38 378 LEU A N 1
ATOM 2751 C CA . LEU A 1 378 ? -19.379 10.414 22.769 1.00 95.38 378 LEU A CA 1
ATOM 2752 C C . LEU A 1 378 ? -19.733 11.908 22.760 1.00 95.38 378 LEU A C 1
ATOM 2754 O O . LEU A 1 378 ? -18.841 12.748 22.803 1.00 95.38 378 LEU A O 1
ATOM 2758 N N . THR A 1 379 ? -21.020 12.263 22.700 1.00 82.94 379 THR A N 1
ATOM 2759 C CA . THR A 1 379 ? -21.484 13.660 22.561 1.00 82.94 379 THR A CA 1
ATOM 2760 C C . THR A 1 379 ? -21.785 14.367 23.889 1.00 82.94 379 THR A C 1
ATOM 2762 O O . THR A 1 379 ? -22.399 15.436 23.876 1.00 82.94 379 THR A O 1
ATOM 2765 N N . ALA A 1 380 ? -21.450 13.742 25.021 1.00 57.81 380 ALA A N 1
ATOM 2766 C CA . ALA A 1 380 ? -21.857 14.176 26.360 1.00 57.81 380 ALA A CA 1
ATOM 2767 C C . ALA A 1 380 ? -21.055 15.365 26.912 1.00 57.81 380 ALA A C 1
ATOM 2769 O O . ALA A 1 380 ? -19.819 15.403 26.718 1.00 57.81 380 ALA A O 1
#

Radius of gyration: 24.73 Å; Cα contacts (8 Å, |Δi|>4): 1094; chains: 1; bounding box: 63×42×74 Å

Sequence (380 aa):
MGTTTFDTFQDLKYVEGDFTLRNQDAVTSLAPLSRLQSVDSLVIDDMDGLTNLSGLDPARLTISGDLRIVNNDNLVSISDLAGLAVTGFCVIANNPSCAGCTCASIGLGGQETTSTTTTTSTTTTSTTSTTTTTINPVYNSWVRCRLDTDLTSSIDLLQGRRQVTGDVEFQNFGASYSCNVDPTSFGTLTELENVNALVITGNTLLPTLSGMDGLTRIENNFVLRSNTLLSNVDALSALTYIGGTFELRSNAVLSSLAGLSSLGYAGALTMRYCDGVTSLNGLSSLTAVGTLSLRDSDGLTTLEGLGPIASLDLLELDGLVSLTNISALSSLAYVEDLVITDTGLTDVDALVGIGYGFCDITLDSCDPLNHACDCSALTA

InterPro domains:
  IPR032675 Leucine-rich repeat domain superfamily [G3DSA:3.80.10.10] (112-364)
  IPR051648 Cell Wall Integrity and Assembly Regulator [PTHR31018] (74-349)

Secondary structure (DSSP, 8-state):
----GGGGGGG--B-SS-EEEES-TT----GGGGG--EES-EEEES-TT-SS-TT--TTT-EESS-EEEE--TT----GGGTT-EESS-EEEE--TTSTT--TGGGT-TT-B-S----------------------SEE-S-EEE-STTTHHHHHHHHTT-SEEEEEEEEE--TTT------TTTTTT-TT--EEEEEEEE--TT----TT-TT--EESS-EEEE--TT--B-GGGTT--EEEEEEEEES-TT--B-GGGTT--EEEEEEEES-TT----GGGTT--EEEEEEEES-TT--B-TT-TT--EEEEEEEEEETT--B-GGGGG--EEEEEEEEEE--S--GGGTT-EEEEEEE--SS--TTTS--SGGGTT-

Foldseek 3Di:
DDDDPLLVLLPPADDAEEDEDAQCCVDQALLSLLNHQEYAEYHAANNQSYQEHPNDAQVRYAHNEEYHRAHHQNHQEDLNLQNHHYDAAYHDAHNNNPVPDDCVSSPNPPSYDDDDDDDDDDDDDDDDDPDPPQDELEASHEQEAFECVRLVVSLVSQANHQEYAHEYEQEPDDDRGRNQDACCSLQRNQNHAEYQEYYHEQNCRHQENHNLLNHAEHQEEYHDYNNQNPQEHLSQLNHAYHNYEYEAYQNQNHQDLLNQLNHQDHQAYAYANNQNHQEPLSQLNHQDYAYYAHELRQNHQEHHSLQNHAEYQEDHAYQNANHAYDLSLLNHAEYAAYYAYNYVYQAPQSQANHYYNHFDFDDPHYDPVVHHRGPVRRDD

Mean predicted aligned error: 10.2 Å

pLDDT: mean 89.95, std 15.24, range [28.52, 98.88]

Solvent-accessible surface area (backbone atoms only — not comparable to full-atom values): 18072 Å² total; per-residue (Å²): 134,81,81,56,82,65,62,73,37,49,76,42,37,72,44,99,41,73,46,74,49,63,73,42,51,88,47,59,66,39,55,28,41,46,52,33,31,39,31,28,25,42,34,44,33,35,33,49,31,18,46,50,49,54,25,48,42,27,94,58,29,36,28,68,26,37,42,34,45,30,46,19,54,47,20,43,45,56,66,53,40,47,63,44,48,63,70,37,44,35,46,54,43,58,32,77,48,20,78,79,59,40,39,53,69,23,71,44,62,88,32,59,69,96,69,91,77,84,84,80,84,84,81,91,76,96,72,100,64,96,69,84,72,79,64,64,43,64,39,90,47,62,36,59,17,40,37,59,85,32,39,66,60,32,43,60,69,43,48,65,16,32,32,29,70,21,42,39,37,40,32,19,54,77,95,86,24,51,17,72,46,45,69,63,65,41,56,65,29,47,54,28,26,36,31,28,22,41,36,44,26,30,22,57,62,20,41,49,52,46,23,36,49,35,26,32,37,28,60,26,39,36,36,45,31,39,22,54,41,23,36,39,41,57,25,32,45,48,22,32,39,28,55,23,43,37,37,41,31,42,24,43,50,22,50,45,46,60,9,33,44,44,22,34,35,31,39,20,43,38,39,30,38,28,42,30,28,38,52,40,57,15,34,53,41,28,47,46,40,38,35,42,38,43,29,51,22,49,35,22,35,33,41,41,21,44,44,59,29,38,52,31,50,29,41,34,41,33,41,22,56,46,24,58,42,55,64,29,41,57,51,38,46,35,27,41,33,37,38,37,34,57,38,38,30,50,52,50,60,37,50,53,65,36,49,66,70,47,70,48,49,49,53,88,51,57,53,71,91,84,38,27,51,40,64,80,49,21,77,108

Nearest PDB structures (foldseek):
  7xzh-assembly1_A  TM=3.227E-01  e=1.385E-03  Homo sapiens
  4tzh-assembly2_B  TM=5.230E-01  e=4.051E-02  Leptospira interrogans
  8glv-assembly1_Eb  TM=5.600E-01  e=1.479E-01  Chlamydomonas reinhardtii
  7p5y-assembly1_B  TM=3.494E-01  e=2.220E-02  Mus musculus
  8b41-assembly1_B  TM=2.965E-01  e=9.222E-03  Mus musculus

=== Feature glossary ===
Annotated list of the representations used here:

Nearest PDB structures. The Foldseek neighbor list gives the closest experimentally determined structures in the PDB, ranked by structural alignment. TM-score near 1 means near-identical fold; near 0.3 means only rough topology match. This is how one finds what a novel AlphaFold prediction most resembles in the solved-structure universe.

Foldseek 3Di. Foldseek's 3Di representation compresses backbone geometry into a per-residue letter drawn from a learned twenty-state alphabet. It captures the tertiary interaction pattern around each residue — which residues are packed against it in space, regardless of where they are in sequence.

Radius of gyration, Cα contacts, bounding box. Radius of gyration (Rg) is the root-mean-square distance of Cα atoms from their centroid — a single number for overall size and compactness. A globular domain of N residues has Rg ≈ 2.2·N^0.38 Å; an extended or disordered chain has a much larger Rg. The Cα contact count is the number of residue pairs whose Cα atoms are within 8 Å and are more than four positions apart in sequence — a standard proxy for tertiary packing density. The bounding box is the smallest axis-aligned box enclosing all Cα atoms.

InterPro / GO / CATH / organism. The annotation block draws on four external resources. InterPro: which protein families and domains the sequence belongs to. GO: standardized terms for what the protein does, what process it participates in, and where in the cell it acts. CATH: which structural fold it has in the CATH hierarchy. Organism: the species of origin.

mmCIF coordinates. The mmCIF block holds the 3D Cartesian coordinates of each backbone atom (N, Cα, C, O) in ångströms. mmCIF is the PDB's canonical archive format — a tagged-loop text representation of the atomic model.

pLDDT. pLDDT is the predicted lDDT-Cα score: AlphaFold's confidence that the local environment of each residue (all inter-atomic distances within 15 Å) is correctly placed. It is a per-residue number between 0 and 100, with higher meaning more reliable.

Backbone torsions (φ/ψ). φ (phi) and ψ (psi) are the two rotatable backbone dihedrals per residue: φ is the C(i-1)–N–Cα–C torsion, ψ is the N–Cα–C–N(i+1) torsion, both in degrees on (−180°, 180°]. α-helical residues cluster near (−60°, −45°); β-strand residues near (−120°, +130°). A Ramachandran plot is simply a scatter of (φ, ψ) for every residue.

B-factor. For experimental (PDB) structures, the B-factor (temperature factor) quantifies the positional spread of each atom in the crystal — a combination of thermal vibration and static disorder — in units of Å². High B-factors mark flexible loops or poorly resolved regions; low B-factors mark the rigid, well-ordered core.

Secondary structure (3-state, P-SEA). SS3 is a coarse helix/strand/coil call (letters a/b/c) made by the P-SEA algorithm from inter-Cα distances and dihedrals. It is less detailed than DSSP but needs only Cα positions.

Predicted aligned error. Predicted aligned error is AlphaFold's pairwise confidence. Unlike pLDDT (per-residue), PAE is per-residue-pair and captures whether two parts of the structure are correctly placed relative to each other. Units are ångströms of expected positional error.

Solvent-accessible surface area. Solvent-accessible surface area (SASA) is the area in Å² traced out by the centre of a 1.4 Å probe sphere (a water molecule) rolled over the protein's van der Waals surface (Shrake–Rupley / Lee–Richards construction). Buried residues have near-zero SASA; fully exposed residues can exceed 200 Å². The total SASA scales roughly with the number of surface residues.

Secondary structure (8-state, DSSP). The SS8 string is DSSP's per-residue secondary-structure call. α-helix (H) means an i→i+4 H-bond ladder; β-strand (E) means the residue participates in a β-sheet; 3₁₀ (G) and π (I) are tighter and wider helices; T/S are turns/bends; '-' is loop.

Rendered structure images. Structure images are PyMOL renders from six orthogonal camera directions. Cartoon representation draws helices as coils and strands as arrows; sticks shows the backbone as bonds; surface shows the solvent-excluded envelope. Rainbow coloring maps sequence position to hue (blue→red, N→C); chain coloring assigns a distinct color per polypeptide.

Sequence. The amino-acid sequence is the protein's primary structure: the linear order of residues from the N-terminus to the C-terminus, written in one-letter code. Everything else here — the 3D coordinates, the secondary structure, the domain annotations — is ultimately a consequence of this string.

Contact-map, Ramachandran, and PAE plots. Three diagnostic plots accompany the record. The Cα contact map visualizes the tertiary structure as a 2D adjacency matrix (8 Å cutoff, sequence-local contacts suppressed). The Ramachandran plot shows the distribution of backbone (φ, ψ) torsions, with points in the α and β basins reflecting secondary structure content. The PAE plot shows AlphaFold's inter-residue confidence as a color matrix.